Protein AF-A0AAD2FJW6-F1 (afdb_monomer)

Organism: NCBI:txid2856

Solvent-accessible surface area (backbone atoms only — not comparable to full-atom values): 21962 Å² total; per-residue (Å²): 138,77,96,80,90,88,86,84,78,94,74,83,87,81,87,75,85,92,66,93,71,74,91,39,48,65,59,88,41,68,26,47,64,26,46,51,50,44,43,52,54,31,36,75,75,69,41,39,27,47,27,36,47,39,63,26,42,75,80,17,39,58,69,45,84,78,31,77,55,30,51,63,54,63,71,60,39,67,72,33,36,45,33,40,54,60,90,84,61,103,77,64,98,84,51,78,44,29,36,43,38,34,69,40,23,55,32,26,38,32,40,56,13,28,42,36,40,29,40,38,35,44,26,44,12,39,51,8,28,29,39,32,32,48,45,7,35,42,36,42,31,53,26,38,34,31,53,11,21,14,73,47,100,79,17,43,0,0,31,34,25,36,30,38,57,16,40,38,41,38,33,53,25,39,36,34,45,9,29,17,35,31,0,0,24,31,19,38,21,40,48,12,37,42,40,39,33,52,25,39,32,34,47,9,28,10,68,44,28,0,0,29,32,20,40,36,42,55,17,41,39,39,41,31,52,24,41,35,34,44,9,30,15,40,31,0,0,24,32,24,41,26,50,75,12,39,39,41,38,36,47,28,39,36,33,46,10,31,20,46,32,0,0,27,34,21,33,34,11,41,36,37,39,31,52,24,40,36,33,49,10,30,14,36,32,1,0,26,31,22,36,37,62,85,17,40,36,40,40,30,52,26,41,37,34,44,9,25,6,51,70,40,21,9,29,25,22,39,38,52,90,42,54,69,53,72,44,76,34,26,17,40,73,30,38,50,75,67,73,85,66,84,35,45,26,37,29,40,46,44,92,95,55,79,67,46,66,49,67,38,46,80,57,67,71,77,75,83,71,67,81,73,67,70,81,64,64,82,77,79,78,79,81,74,85,85,82,91,78,93,78,85,87,80,90,80,91,80,82,84,91,80,83,83,83,90,67,89,89,79,78,86,77,94,67,90,88,83,77,83,87,90,75,88,92,83,84,85,90,87,84,86,89,83,84,85,88,133

Radius of gyration: 28.05 Å; Cα contacts (8 Å, |Δi|>4): 1294; chains: 1; bounding box: 91×65×106 Å

Mean predicted aligned error: 13.3 Å

Nearest PDB structures (foldseek):
  4z05-assembly2_B  TM=4.326E-01  e=1.858E-01  Caldicellulosiruptor bescii DSM 6725
  5w6h-assembly1_C  TM=5.212E-01  e=1.090E+00  Kuttervirus CBA120
  5ny0-assembly1_A-2  TM=3.261E-01  e=7.169E-01  Limosilactobacillus reuteri subsp. rodentium
  3t9g-assembly1_A  TM=4.170E-01  e=2.092E+00  Caldicellulosiruptor bescii
  8egr-assembly1_A  TM=3.112E-01  e=4.836E+00  Staphylococcus phage Andhra

Sequence (438 aa):
MSIRSVARVTALSLLWKFTSAQFCTSLKTDTWAGYVDAVSEALDQTGFAVLCPFEISGDGCQGMEEYPEGLRIKEGQSQVLISCDSLLFGYHEESTECVVDCPGRHITVPESSSLTLERMVFSGATESSIKVEEGGTLTVINSIFKDNKANSEEGKGGAIFVLPNSSVHIYYSQFVRNTADYGGAIYGGDFSYVEVVESMFEENKATISGGAFAEDGYSESRFETSSFYKNDASFGGAIYIKELSTAKSLGNTFENNFAIDGGAIFSAGFTSVVDSTFEENAAATGGAVYVEAGSSMTLSRSEFRSNSATKFGPAVSNQFNVQVDAADNTACGNAMESTGVHCEGILMLVPGETSQCVPFTNACDAPSAQPSASPAPSAVLKFGDGDDGAVQFEEDSLMPSDMPSMVPSDMPSLVPSDMPSLVPSDMPSVTPSDMPSQ

Foldseek 3Di:
DDPDDPDPPPPPPPDDDDDDDDPAFEFPDLALVSVLVQLVVCCVVPVEHEHEAGEQDDVSDPPCVVVLQANEDDPQAEDYEYEYDQPPDPDDPPGSAHEDAYEHEHYEFEANYEYEYYRHEYHPYAQANYEYYANGEYEYELYEYEHFFRPDPVFFARHYEYEANYEYHYYNYEYYQAETQAASHHEAEAQYEYEYELYEYYQAEHAAYASHYEYDALYEYEHYLYEYYAACYAAASHYEAADNYEYEAYNYEYEQAEYQEASHYEDNEEYEHYLYEYYQRCHQYALHYEYEPPYEYEHELYEAEQREHAHYHLHYEYEPPYHYHYYHYEFDNRDYNHDPDDARQYWYDDVPDDIDHDHHHHDDDDDPDDDPPSVDSVDPDDDDDDDDDDDDDDDDDDDDDDDDDPDDPDDDDPDDPDDDDPDDDDDDDDDDDDDDDD

InterPro domains:
  IPR003368 Polymorphic outer membrane protein repeat [PF02415] (253-267)
  IPR011050 Pectin lyase fold/virulence factor [SSF51126] (98-336)
  IPR012334 Pectin lyase fold [G3DSA:2.160.20.10] (89-350)
  IPR039448 Right handed beta helix domain [PF13229] (99-192)

Structure (mmCIF, N/CA/C/O backbone):
data_AF-A0AAD2FJW6-F1
#
_entry.id   AF-A0AAD2FJW6-F1
#
loop_
_atom_site.group_PDB
_atom_site.id
_atom_site.type_symbol
_atom_site.label_atom_id
_atom_site.label_alt_id
_atom_site.label_comp_id
_atom_site.label_asym_id
_atom_site.label_entity_id
_atom_site.label_seq_id
_atom_site.pdbx_PDB_ins_code
_atom_site.Cartn_x
_atom_site.Cartn_y
_atom_site.Cartn_z
_atom_site.occupancy
_atom_site.B_iso_or_equiv
_atom_site.auth_seq_id
_atom_site.auth_comp_id
_atom_site.auth_asym_id
_atom_site.auth_atom_id
_atom_site.pdbx_PDB_model_num
ATOM 1 N N . MET A 1 1 ? 32.228 -10.561 52.108 1.00 37.78 1 MET A N 1
ATOM 2 C CA . MET A 1 1 ? 31.205 -9.515 51.896 1.00 37.78 1 MET A CA 1
ATOM 3 C C . MET A 1 1 ? 30.294 -10.021 50.790 1.00 37.78 1 MET A C 1
ATOM 5 O O . MET A 1 1 ? 30.796 -10.450 49.764 1.00 37.78 1 MET A O 1
ATOM 9 N N . SER A 1 2 ? 29.011 -10.166 51.108 1.00 27.53 2 SER A N 1
ATOM 10 C CA . SER A 1 2 ? 28.033 -11.027 50.432 1.00 27.53 2 SER A CA 1
ATOM 11 C C . SER A 1 2 ? 27.479 -10.422 49.144 1.00 27.53 2 SER A C 1
ATOM 13 O O . SER A 1 2 ? 27.168 -9.237 49.108 1.00 27.53 2 SER A O 1
ATOM 15 N N . ILE A 1 3 ? 27.233 -11.291 48.160 1.00 33.50 3 ILE A N 1
ATOM 16 C CA . ILE A 1 3 ? 26.278 -11.130 47.055 1.00 33.50 3 ILE A CA 1
ATOM 17 C C . ILE A 1 3 ? 24.922 -10.716 47.644 1.00 33.50 3 ILE A C 1
ATOM 19 O O . ILE A 1 3 ? 24.271 -11.549 48.266 1.00 33.50 3 ILE A O 1
ATOM 23 N N . ARG A 1 4 ? 24.533 -9.440 47.529 1.00 30.02 4 ARG A N 1
ATOM 24 C CA . ARG A 1 4 ? 23.167 -8.914 47.737 1.00 30.02 4 ARG A CA 1
ATOM 25 C C . ARG A 1 4 ? 23.104 -7.460 47.257 1.00 30.02 4 ARG A C 1
ATOM 27 O O . ARG A 1 4 ? 23.372 -6.585 48.071 1.00 30.02 4 ARG A O 1
ATOM 34 N N . SER A 1 5 ? 22.702 -7.218 46.002 1.00 32.84 5 SER A N 1
ATOM 35 C CA . SER A 1 5 ? 22.048 -5.948 45.591 1.00 32.84 5 SER A CA 1
ATOM 36 C C . SER A 1 5 ? 21.700 -5.809 44.094 1.00 32.84 5 SER A C 1
ATOM 38 O O . SER A 1 5 ? 21.550 -4.690 43.625 1.00 32.84 5 SER A O 1
ATOM 40 N N . VAL A 1 6 ? 21.468 -6.894 43.341 1.00 31.92 6 VAL A N 1
ATOM 41 C CA . VAL A 1 6 ? 20.771 -6.807 42.034 1.00 31.92 6 VAL A CA 1
ATOM 42 C C . VAL A 1 6 ? 19.755 -7.946 41.924 1.00 31.92 6 VAL A C 1
ATOM 44 O O . VAL A 1 6 ? 19.934 -8.922 41.213 1.00 31.92 6 VAL A O 1
ATOM 47 N N . ALA A 1 7 ? 18.712 -7.856 42.746 1.00 31.25 7 ALA A N 1
ATOM 48 C CA . ALA A 1 7 ? 17.513 -8.692 42.685 1.00 31.25 7 ALA A CA 1
ATOM 49 C C . ALA A 1 7 ? 16.352 -7.888 43.288 1.00 31.25 7 ALA A C 1
ATOM 51 O O . ALA A 1 7 ? 15.863 -8.185 44.374 1.00 31.25 7 ALA A O 1
ATOM 52 N N . ARG A 1 8 ? 16.000 -6.774 42.637 1.00 34.41 8 ARG A N 1
ATOM 53 C CA . ARG A 1 8 ? 14.819 -5.953 42.949 1.00 34.41 8 ARG A CA 1
ATOM 54 C C . ARG A 1 8 ? 14.321 -5.244 41.687 1.00 34.41 8 ARG A C 1
ATOM 56 O O . ARG A 1 8 ? 14.384 -4.030 41.614 1.00 34.41 8 ARG A O 1
ATOM 63 N N . VAL A 1 9 ? 13.845 -6.031 40.721 1.00 33.44 9 VAL A N 1
ATOM 64 C CA . VAL A 1 9 ? 12.716 -5.661 39.833 1.00 33.44 9 VAL A CA 1
ATOM 65 C C . VAL A 1 9 ? 11.847 -6.900 39.531 1.00 33.44 9 VAL A C 1
ATOM 67 O O . VAL A 1 9 ? 10.641 -6.783 39.384 1.00 33.44 9 VAL A O 1
ATOM 70 N N . THR A 1 10 ? 12.377 -8.121 39.620 1.00 36.56 10 THR A N 1
ATOM 71 C CA . THR A 1 10 ? 11.611 -9.383 39.518 1.00 36.56 10 THR A CA 1
ATOM 72 C C . THR A 1 10 ? 11.058 -9.875 40.864 1.00 36.56 10 THR A C 1
ATOM 74 O O . THR A 1 10 ? 11.338 -10.986 41.303 1.00 36.56 10 THR A O 1
ATOM 77 N N . ALA A 1 11 ? 10.293 -9.032 41.566 1.00 32.22 11 ALA A N 1
ATOM 78 C CA . ALA A 1 11 ? 9.570 -9.440 42.782 1.00 32.22 11 ALA A CA 1
ATOM 79 C C . ALA A 1 11 ? 8.350 -8.550 43.094 1.00 32.22 11 ALA A C 1
ATOM 81 O O . ALA A 1 11 ? 8.093 -8.224 44.251 1.00 32.22 11 ALA A O 1
ATOM 82 N N . LEU A 1 12 ? 7.600 -8.152 42.062 1.00 31.58 12 LEU A N 1
ATOM 83 C CA . LEU A 1 12 ? 6.228 -7.642 42.206 1.00 31.58 12 LEU A CA 1
ATOM 84 C C . LEU A 1 12 ? 5.215 -8.419 41.342 1.00 31.58 12 LEU A C 1
ATOM 86 O O . LEU A 1 12 ? 4.108 -7.952 41.119 1.00 31.58 12 LEU A O 1
ATOM 90 N N . SER A 1 13 ? 5.572 -9.633 40.912 1.00 36.12 13 SER A N 1
ATOM 91 C CA . SER A 1 13 ? 4.688 -10.580 40.212 1.00 36.12 13 SER A CA 1
ATOM 92 C C . SER A 1 13 ? 4.265 -11.784 41.070 1.00 36.12 13 SER A C 1
ATOM 94 O O . SER A 1 13 ? 3.588 -12.683 40.587 1.00 36.12 13 SER A O 1
ATOM 96 N N . LEU A 1 14 ? 4.619 -11.822 42.359 1.00 35.56 14 LEU A N 1
ATOM 97 C CA . LEU A 1 14 ? 4.292 -12.932 43.260 1.00 35.56 14 LEU A CA 1
ATOM 98 C C . LEU A 1 14 ? 3.820 -12.397 44.611 1.00 35.56 14 LEU A C 1
ATOM 100 O O . LEU A 1 14 ? 4.613 -12.317 45.543 1.00 35.56 14 LEU A O 1
ATOM 104 N N . LEU A 1 15 ? 2.547 -11.994 44.690 1.00 34.72 15 LEU A N 1
ATOM 105 C CA . LEU A 1 15 ? 1.688 -12.033 45.892 1.00 34.72 15 LEU A CA 1
ATOM 106 C C . LEU A 1 15 ? 0.310 -11.408 45.597 1.00 34.72 15 LEU A C 1
ATOM 108 O O . LEU A 1 15 ? -0.165 -10.540 46.324 1.00 34.72 15 LEU A O 1
ATOM 112 N N . TRP A 1 16 ? -0.361 -11.864 44.539 1.00 32.81 16 TRP A N 1
ATOM 113 C CA . TRP A 1 16 ? -1.818 -11.751 44.428 1.00 32.81 16 TRP A CA 1
ATOM 114 C C . TRP A 1 16 ? -2.393 -13.164 44.464 1.00 32.81 16 TRP A C 1
ATOM 116 O O . TRP A 1 16 ? -1.901 -14.081 43.811 1.00 32.81 16 TRP A O 1
ATOM 126 N N . LYS A 1 17 ? -3.346 -13.370 45.370 1.00 33.78 17 LYS A N 1
ATOM 127 C CA . LYS A 1 17 ? -3.915 -14.677 45.693 1.00 33.78 17 LYS A CA 1
ATOM 128 C C . LYS A 1 17 ? -4.636 -15.243 44.471 1.00 33.78 17 LYS A C 1
ATOM 130 O O . LYS A 1 17 ? -5.550 -14.619 43.950 1.00 33.78 17 LYS A O 1
ATOM 135 N N . PHE A 1 18 ? -4.237 -16.449 44.081 1.00 36.84 18 PHE A N 1
ATOM 136 C CA . PHE A 1 18 ? -4.913 -17.274 43.091 1.00 36.84 18 PHE A CA 1
ATOM 137 C C . PHE A 1 18 ? -6.328 -17.632 43.558 1.00 36.84 18 PHE A C 1
ATOM 139 O O . PHE A 1 18 ? -6.521 -18.503 44.405 1.00 36.84 18 PHE A O 1
ATOM 146 N N . THR A 1 19 ? -7.307 -16.977 42.949 1.00 37.78 19 THR A N 1
ATOM 147 C CA . THR A 1 19 ? -8.643 -17.514 42.694 1.00 37.78 19 THR A CA 1
ATOM 148 C C . THR A 1 19 ? -8.968 -17.165 41.246 1.00 37.78 19 THR A C 1
ATOM 150 O O . THR A 1 19 ? -9.254 -16.006 40.978 1.00 37.78 19 THR A O 1
ATOM 153 N N . SER A 1 20 ? -8.829 -18.131 40.329 1.00 43.81 20 SER A N 1
ATOM 154 C CA . SER A 1 20 ? -9.514 -18.178 39.019 1.00 43.81 20 SER A CA 1
ATOM 155 C C . SER A 1 20 ? -9.751 -16.828 38.310 1.00 43.81 20 SER A C 1
ATOM 157 O O . SER A 1 20 ? -10.886 -16.522 37.954 1.00 43.81 20 SER A O 1
ATOM 159 N N . ALA A 1 21 ? -8.714 -16.001 38.150 1.00 45.78 21 ALA A N 1
ATOM 160 C CA . ALA A 1 21 ? -8.839 -14.715 37.472 1.00 45.78 21 ALA A CA 1
ATOM 161 C C . ALA A 1 21 ? -8.495 -14.901 35.993 1.00 45.78 21 ALA A C 1
ATOM 163 O O . ALA A 1 21 ? -7.383 -15.302 35.650 1.00 45.78 21 ALA A O 1
ATOM 164 N N . GLN A 1 22 ? -9.483 -14.654 35.143 1.00 56.88 22 GLN A N 1
ATOM 165 C CA . GLN A 1 22 ? -9.340 -14.577 33.699 1.00 56.88 22 GLN A CA 1
ATOM 166 C C . GLN A 1 22 ? -8.349 -13.445 33.375 1.00 56.88 22 GLN A C 1
ATOM 168 O O . GLN A 1 22 ? -8.513 -12.328 33.859 1.00 56.88 22 GLN A O 1
ATOM 173 N N . PHE A 1 23 ? -7.279 -13.750 32.636 1.00 75.75 23 PHE A N 1
ATOM 174 C CA . PHE A 1 23 ? -6.233 -12.778 32.269 1.00 75.75 23 PHE A CA 1
ATOM 175 C C . PHE A 1 23 ? -6.625 -11.885 31.081 1.00 75.75 23 PHE A C 1
ATOM 177 O O . PHE A 1 23 ? -5.885 -10.972 30.728 1.00 75.75 23 PHE A O 1
ATOM 184 N N . CYS A 1 24 ? -7.789 -12.147 30.491 1.00 81.56 24 CYS A N 1
ATOM 185 C CA . CYS A 1 24 ? -8.366 -11.411 29.383 1.00 81.56 24 CYS A CA 1
ATOM 186 C C . CYS A 1 24 ? -9.791 -10.958 29.738 1.00 81.56 24 CYS A C 1
ATOM 188 O O . CYS A 1 24 ? -10.471 -11.571 30.566 1.00 81.56 24 CYS A O 1
ATOM 190 N N . THR A 1 25 ? -10.243 -9.884 29.105 1.00 85.44 25 THR A N 1
ATOM 191 C CA . THR A 1 25 ? -11.593 -9.337 29.215 1.00 85.44 25 THR A CA 1
ATOM 192 C C . THR A 1 25 ? -12.491 -10.035 28.198 1.00 85.44 25 THR A C 1
ATOM 194 O O . THR A 1 25 ? -12.268 -9.927 26.992 1.00 85.44 25 THR A O 1
ATOM 197 N N . SER A 1 26 ? -13.509 -10.761 28.666 1.00 85.75 26 SER A N 1
ATOM 198 C CA . SER A 1 26 ? -14.560 -11.292 27.789 1.00 85.75 26 SER A CA 1
ATOM 199 C C . SER A 1 26 ? -15.547 -10.205 27.396 1.00 85.75 26 SER A C 1
ATOM 201 O O . SER A 1 26 ? -15.855 -9.314 28.193 1.00 85.75 26 SER A O 1
ATOM 203 N N . LEU A 1 27 ? -16.098 -10.323 26.191 1.00 85.69 27 LEU A N 1
ATOM 204 C CA . LEU A 1 27 ? -17.233 -9.509 25.790 1.00 85.69 27 LEU A CA 1
ATOM 205 C C . LEU A 1 27 ? -18.462 -9.881 26.632 1.00 85.69 27 LEU A C 1
ATOM 207 O O . LEU A 1 27 ? -18.684 -11.046 26.958 1.00 85.69 27 LEU A O 1
ATOM 211 N N . LYS A 1 28 ? -19.275 -8.883 27.000 1.00 83.12 28 LYS A N 1
ATOM 212 C CA . LYS A 1 28 ? -20.566 -9.127 27.677 1.00 83.12 28 LYS A CA 1
ATOM 213 C C . LYS A 1 28 ? -21.567 -9.790 26.724 1.00 83.12 28 LYS A C 1
ATOM 215 O O . LYS A 1 28 ? -22.405 -10.574 27.162 1.00 83.12 28 LYS A O 1
ATOM 220 N N . THR A 1 29 ? -21.462 -9.449 25.442 1.00 86.12 29 THR A N 1
ATOM 221 C CA . THR A 1 29 ? -22.220 -9.982 24.309 1.00 86.12 29 THR A CA 1
ATOM 222 C C . THR A 1 29 ? -21.330 -9.937 23.067 1.00 86.12 29 THR A C 1
ATOM 224 O O . THR A 1 29 ? -20.620 -8.946 22.878 1.00 86.12 29 THR A O 1
ATOM 227 N N . ASP A 1 30 ? -21.408 -10.955 22.206 1.00 87.44 30 ASP A N 1
ATOM 228 C CA . ASP A 1 30 ? -20.675 -11.041 20.926 1.00 87.44 30 ASP A CA 1
ATOM 229 C C . ASP A 1 30 ? -21.308 -10.122 19.871 1.00 87.44 30 ASP A C 1
ATOM 231 O O . ASP A 1 30 ? -21.882 -10.523 18.863 1.00 87.44 30 ASP A O 1
ATOM 235 N N . THR A 1 31 ? -21.292 -8.834 20.188 1.00 93.19 31 THR A N 1
ATOM 236 C CA . THR A 1 31 ? -21.933 -7.758 19.437 1.00 93.19 31 THR A CA 1
ATOM 237 C C . THR A 1 31 ? -20.991 -6.570 19.384 1.00 93.19 31 THR A C 1
ATOM 239 O O . THR A 1 31 ? -20.209 -6.371 20.317 1.00 93.19 31 THR A O 1
ATOM 242 N N . TRP A 1 32 ? -21.134 -5.725 18.366 1.00 93.56 32 TRP A N 1
ATOM 243 C CA . TRP A 1 32 ? -20.354 -4.498 18.225 1.00 93.56 32 TRP A CA 1
ATOM 244 C C . TRP A 1 32 ? -20.390 -3.622 19.487 1.00 93.56 32 TRP A C 1
ATOM 246 O O . TRP A 1 32 ? -19.346 -3.237 20.012 1.00 93.56 32 TRP A O 1
ATOM 256 N N . ALA A 1 33 ? -21.583 -3.377 20.039 1.00 91.19 33 ALA A N 1
ATOM 257 C CA . ALA A 1 33 ? -21.742 -2.604 21.272 1.00 91.19 33 ALA A CA 1
ATOM 258 C C . ALA A 1 33 ? -21.030 -3.262 22.470 1.00 91.19 33 ALA A C 1
ATOM 260 O O . ALA A 1 33 ? -20.356 -2.585 23.242 1.00 91.19 33 ALA A O 1
ATOM 261 N N . GLY A 1 34 ? -21.117 -4.591 22.586 1.00 90.69 34 GLY A N 1
ATOM 262 C CA . GLY A 1 34 ? -20.413 -5.356 23.617 1.00 90.69 34 GLY A CA 1
ATOM 263 C C . GLY A 1 34 ? -18.888 -5.236 23.524 1.00 90.69 34 GLY A C 1
ATOM 264 O O . GLY A 1 34 ? -18.225 -5.139 24.558 1.00 90.69 34 GLY A O 1
ATOM 265 N N . TYR A 1 35 ? -18.337 -5.180 22.306 1.00 92.19 35 TYR A N 1
ATOM 266 C CA . TYR A 1 35 ? -16.920 -4.894 22.061 1.00 92.19 35 TYR A CA 1
ATOM 267 C C . TYR A 1 35 ? -16.530 -3.476 22.456 1.00 92.19 35 TYR A C 1
ATOM 269 O O . TYR A 1 35 ? -15.583 -3.300 23.223 1.00 92.19 35 TYR A O 1
ATOM 277 N N . VAL A 1 36 ? -17.281 -2.473 21.998 1.00 91.44 36 VAL A N 1
ATOM 278 C CA . VAL A 1 36 ? -17.017 -1.068 22.334 1.00 91.44 36 VAL A CA 1
ATOM 279 C C . VAL A 1 36 ? -17.042 -0.857 23.848 1.00 91.44 36 VAL A C 1
ATOM 281 O O . VAL A 1 36 ? -16.130 -0.225 24.384 1.00 91.44 36 VAL A O 1
ATOM 284 N N . ASP A 1 37 ? -18.028 -1.425 24.544 1.00 89.50 37 ASP A N 1
ATOM 285 C CA . ASP A 1 37 ? -18.143 -1.348 26.001 1.00 89.50 37 ASP A CA 1
ATOM 286 C C . ASP A 1 37 ? -16.953 -2.012 26.703 1.00 89.50 37 ASP A C 1
ATOM 288 O O . ASP A 1 37 ? -16.355 -1.413 27.598 1.00 89.50 37 ASP A O 1
ATOM 292 N N . ALA A 1 38 ? -16.591 -3.235 26.301 1.00 89.06 38 ALA A N 1
ATOM 293 C CA . ALA A 1 38 ? -15.498 -3.983 26.917 1.00 89.06 38 ALA A CA 1
ATOM 294 C C . ALA A 1 38 ? -14.147 -3.279 26.736 1.00 89.06 38 ALA A C 1
ATOM 296 O O . ALA A 1 38 ? -13.381 -3.151 27.695 1.00 89.06 38 ALA A O 1
ATOM 297 N N . VAL A 1 39 ? -13.867 -2.790 25.525 1.00 90.50 39 VAL A N 1
ATOM 298 C CA . VAL A 1 39 ? -12.630 -2.062 25.237 1.00 90.50 39 VAL A CA 1
ATOM 299 C C . VAL A 1 39 ? -12.612 -0.733 25.981 1.00 90.50 39 VAL A C 1
ATOM 301 O O . VAL A 1 39 ? -11.649 -0.456 26.691 1.00 90.50 39 VAL A O 1
ATOM 304 N N . SER A 1 40 ? -13.677 0.066 25.896 1.00 88.56 40 SER A N 1
ATOM 305 C CA . SER A 1 40 ? -13.730 1.379 26.554 1.00 88.56 40 SER A CA 1
ATOM 306 C C . SER A 1 40 ? -13.574 1.267 28.072 1.00 88.56 40 SER A C 1
ATOM 308 O O . SER A 1 40 ? -12.825 2.035 28.674 1.00 88.56 40 SER A O 1
ATOM 310 N N . GLU A 1 41 ? -14.229 0.281 28.693 1.00 87.75 41 GLU A N 1
ATOM 311 C CA . GLU A 1 41 ? -14.118 0.016 30.128 1.00 87.75 41 GLU A CA 1
ATOM 312 C C . GLU A 1 41 ? -12.687 -0.397 30.522 1.00 87.75 41 GLU A C 1
ATOM 314 O O . GLU A 1 41 ? -12.150 0.112 31.509 1.00 87.75 41 GLU A O 1
ATOM 319 N N . ALA A 1 42 ? -12.039 -1.268 29.740 1.00 85.88 42 ALA A N 1
ATOM 320 C CA . ALA A 1 42 ? -10.666 -1.704 30.000 1.00 85.88 42 ALA A CA 1
ATOM 321 C C . ALA A 1 42 ? -9.646 -0.562 29.841 1.00 85.88 42 ALA A C 1
ATOM 323 O O . ALA A 1 42 ? -8.772 -0.378 30.700 1.00 85.88 42 ALA A O 1
ATOM 324 N N . LEU A 1 43 ? -9.798 0.247 28.788 1.00 84.38 43 LEU A N 1
ATOM 325 C CA . LEU A 1 43 ? -8.948 1.407 28.529 1.00 84.38 43 LEU A CA 1
ATOM 326 C C . LEU A 1 43 ? -9.080 2.466 29.625 1.00 84.38 43 LEU A C 1
ATOM 328 O O . LEU A 1 43 ? -8.066 3.010 30.062 1.00 84.38 43 LEU A O 1
ATOM 332 N N . ASP A 1 44 ? -10.289 2.709 30.133 1.00 84.25 44 ASP A N 1
ATOM 333 C CA . ASP A 1 44 ? -10.515 3.680 31.210 1.00 84.25 44 ASP A CA 1
ATOM 334 C C . ASP A 1 44 ? -9.932 3.242 32.554 1.00 84.25 44 ASP A C 1
ATOM 336 O O . ASP A 1 44 ? -9.556 4.083 33.374 1.00 84.25 44 ASP A O 1
ATOM 340 N N . GLN A 1 45 ? -9.826 1.934 32.783 1.00 81.25 45 GLN A N 1
ATOM 341 C CA . GLN A 1 45 ? -9.267 1.392 34.018 1.00 81.25 45 GLN A CA 1
ATOM 342 C C . GLN A 1 45 ? -7.742 1.271 33.979 1.00 81.25 45 GLN A C 1
ATOM 344 O O . GLN A 1 45 ? -7.091 1.474 35.006 1.00 81.25 45 GLN A O 1
ATOM 349 N N . THR A 1 46 ? -7.172 0.903 32.830 1.00 80.88 46 THR A N 1
ATOM 350 C CA . THR A 1 46 ? -5.779 0.429 32.769 1.00 80.88 46 THR A CA 1
ATOM 351 C C . THR A 1 46 ? -4.934 1.031 31.646 1.00 80.88 46 THR A C 1
ATOM 353 O O . THR A 1 46 ? -3.710 0.925 31.703 1.00 80.88 46 THR A O 1
ATOM 356 N N . GLY A 1 47 ? -5.549 1.672 30.647 1.00 76.25 47 GLY A N 1
ATOM 357 C CA . GLY A 1 47 ? -4.875 2.133 29.429 1.00 76.25 47 GLY A CA 1
ATOM 358 C C . GLY A 1 47 ? -4.612 1.036 28.388 1.00 76.25 47 GLY A C 1
ATOM 359 O O . GLY A 1 47 ? -4.128 1.344 27.303 1.00 76.25 47 GLY A O 1
ATOM 360 N N . PHE A 1 48 ? -4.956 -0.224 28.672 1.00 85.06 48 PHE A N 1
ATOM 361 C CA . PHE A 1 48 ? -4.849 -1.340 27.732 1.00 85.06 48 PHE A CA 1
ATOM 362 C C . PHE A 1 48 ? -6.085 -2.248 27.796 1.00 85.06 48 PHE A C 1
ATOM 364 O O . PHE A 1 48 ? -6.808 -2.291 28.787 1.00 85.06 48 PHE A O 1
ATOM 371 N N . ALA A 1 49 ? -6.338 -2.989 26.725 1.00 87.75 49 ALA A N 1
ATOM 372 C CA . ALA A 1 49 ? -7.405 -3.969 26.620 1.00 87.75 49 ALA A CA 1
ATOM 373 C C . ALA A 1 49 ? -6.814 -5.285 26.102 1.00 87.75 49 ALA A C 1
ATOM 375 O O . ALA A 1 49 ? -6.419 -5.390 24.943 1.00 87.75 49 ALA A O 1
ATOM 376 N N . VAL A 1 50 ? -6.747 -6.293 26.974 1.00 89.50 50 VAL A N 1
ATOM 377 C CA . VAL A 1 50 ? -6.448 -7.674 26.573 1.00 89.50 50 VAL A CA 1
ATOM 378 C C . VAL A 1 50 ? -7.775 -8.403 26.464 1.00 89.50 50 VAL A C 1
ATOM 380 O O . VAL A 1 50 ? -8.459 -8.561 27.471 1.00 89.50 50 VAL A O 1
ATOM 383 N N . LEU A 1 51 ? -8.164 -8.802 25.260 1.00 89.38 51 LEU A N 1
ATOM 384 C CA . LEU A 1 51 ? -9.463 -9.404 24.977 1.00 89.38 51 LEU A CA 1
ATOM 385 C C . LEU A 1 51 ? -9.335 -10.922 24.885 1.00 89.38 51 LEU A C 1
ATOM 387 O O . LEU A 1 51 ? -8.343 -11.442 24.373 1.00 89.38 51 LEU A O 1
ATOM 391 N N . CYS A 1 52 ? -10.331 -11.632 25.412 1.00 88.88 52 CYS A N 1
ATOM 392 C CA . CYS A 1 52 ? -10.455 -13.062 25.138 1.00 88.88 52 CYS A CA 1
ATOM 393 C C . CYS A 1 52 ? -10.918 -13.251 23.685 1.00 88.88 52 CYS A C 1
ATOM 395 O O . CYS A 1 52 ? -11.588 -12.350 23.182 1.00 88.88 52 CYS A O 1
ATOM 397 N N . PRO A 1 53 ? -10.625 -14.391 23.030 1.00 89.38 53 PRO A N 1
ATOM 398 C CA . PRO A 1 53 ? -11.124 -14.679 21.688 1.00 89.38 53 PRO A CA 1
ATOM 399 C C . PRO A 1 53 ? -12.634 -14.465 21.577 1.00 89.38 53 PRO A C 1
ATOM 401 O O . PRO A 1 53 ? -13.387 -14.814 22.489 1.00 89.38 53 PRO A O 1
ATOM 404 N N . PHE A 1 54 ? -13.054 -13.874 20.465 1.00 90.31 54 PHE A N 1
ATOM 405 C CA . PHE A 1 54 ? -14.445 -13.569 20.159 1.00 90.31 54 PHE A CA 1
ATOM 406 C C . PHE A 1 54 ? -14.629 -13.495 18.645 1.00 90.31 54 PHE A C 1
ATOM 408 O O . PHE A 1 54 ? -13.674 -13.279 17.898 1.00 90.31 54 PHE A O 1
ATOM 415 N N . GLU A 1 55 ? -15.870 -13.602 18.193 1.00 92.88 55 GLU A N 1
ATOM 416 C CA . GLU A 1 55 ? -16.229 -13.314 16.8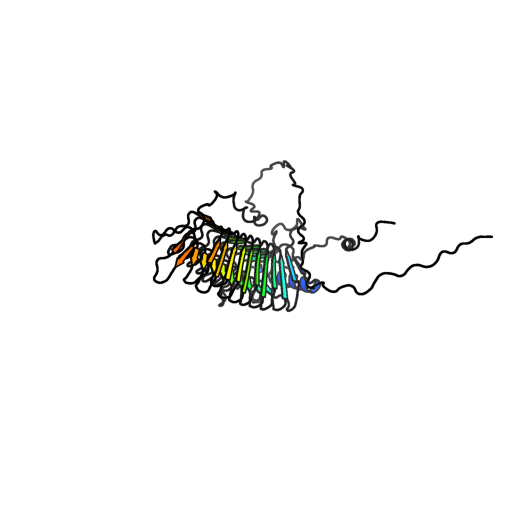11 1.00 92.88 55 GLU A CA 1
ATOM 417 C C . GLU A 1 55 ? -17.453 -12.404 16.785 1.00 92.88 55 GLU A C 1
ATOM 419 O O . GLU A 1 55 ? -18.488 -12.721 17.366 1.00 92.88 55 GLU A O 1
ATOM 424 N N . ILE A 1 56 ? -17.326 -11.258 16.117 1.00 94.25 56 ILE A N 1
ATOM 425 C CA . ILE A 1 56 ? -18.447 -10.366 15.824 1.00 94.25 56 ILE A CA 1
ATOM 426 C C . ILE A 1 56 ? -18.655 -10.397 14.320 1.00 94.25 56 ILE A C 1
ATOM 428 O O . ILE A 1 56 ? -17.851 -9.845 13.572 1.00 94.25 56 ILE A O 1
ATOM 432 N N . SER A 1 57 ? -19.732 -11.049 13.896 1.00 95.00 57 SER A N 1
ATOM 433 C CA . SER A 1 57 ? -20.121 -11.189 12.495 1.00 95.00 57 SER A CA 1
ATOM 434 C C . SER A 1 57 ? -21.649 -11.252 12.364 1.00 95.00 57 SER A C 1
ATOM 436 O O . SER A 1 57 ? -22.373 -11.449 13.347 1.00 95.00 57 SER A O 1
ATOM 438 N N . GLY A 1 58 ? -22.171 -11.041 11.152 1.00 93.31 58 GLY A N 1
ATOM 439 C CA . GLY A 1 58 ? -23.605 -11.156 10.858 1.00 93.31 58 GLY A CA 1
ATOM 440 C C . GLY A 1 58 ? -24.486 -10.279 11.760 1.00 93.31 58 GLY A C 1
ATOM 441 O O . GLY A 1 58 ? -24.360 -9.055 11.768 1.00 93.31 58 GLY A O 1
ATOM 442 N N . ASP A 1 59 ? -25.379 -10.905 12.534 1.00 93.19 59 ASP A N 1
ATOM 443 C CA . ASP A 1 59 ? -26.266 -10.199 13.471 1.00 93.19 59 ASP A CA 1
ATOM 444 C C . ASP A 1 59 ? -25.505 -9.493 14.611 1.00 93.19 59 ASP A C 1
ATOM 446 O O . ASP A 1 59 ? -26.015 -8.524 15.174 1.00 93.19 59 ASP A O 1
ATOM 450 N N . GLY A 1 60 ? -24.269 -9.909 14.919 1.00 93.75 60 GLY A N 1
ATOM 451 C CA . GLY A 1 60 ? -23.404 -9.245 15.899 1.00 93.75 60 GLY A CA 1
ATOM 452 C C . GLY A 1 60 ? -23.013 -7.816 15.501 1.00 93.75 60 GLY A C 1
ATOM 453 O O . GLY A 1 60 ? -22.699 -6.997 16.365 1.00 93.75 60 GLY A O 1
ATOM 454 N N . CYS A 1 61 ? -23.097 -7.479 14.213 1.00 94.62 61 CYS A N 1
ATOM 455 C CA . CYS A 1 61 ? -22.798 -6.143 13.694 1.00 94.62 61 CYS A CA 1
ATOM 456 C C . CYS A 1 61 ? -23.972 -5.154 13.819 1.00 94.62 61 CYS A C 1
ATOM 458 O O . CYS A 1 61 ? -23.837 -3.983 13.455 1.00 94.62 61 CYS A O 1
ATOM 460 N N . GLN A 1 62 ? -25.140 -5.590 14.310 1.00 89.25 62 GLN A N 1
ATOM 461 C CA . GLN A 1 62 ? -26.283 -4.696 14.512 1.00 89.25 62 GLN A CA 1
ATOM 462 C C . GLN A 1 62 ? -25.922 -3.541 15.464 1.00 89.25 62 GLN A C 1
ATOM 464 O O . GLN A 1 62 ? -25.263 -3.733 16.486 1.00 89.25 62 GLN A O 1
ATOM 469 N N . GLY A 1 63 ? -26.368 -2.328 15.124 1.00 79.56 63 GLY A N 1
ATOM 470 C CA . GLY A 1 63 ? -26.088 -1.108 15.892 1.00 79.56 63 GLY A CA 1
ATOM 471 C C . GLY A 1 63 ? -24.794 -0.390 15.505 1.00 79.56 63 GLY A C 1
ATOM 472 O O . GLY A 1 63 ? -24.560 0.718 15.972 1.00 79.56 63 GLY A O 1
ATOM 473 N N . MET A 1 64 ? -23.977 -0.945 14.604 1.00 86.75 64 MET A N 1
ATOM 474 C CA . MET A 1 64 ? -22.768 -0.265 14.122 1.00 86.75 64 MET A CA 1
ATOM 475 C C . MET A 1 64 ? -23.073 1.035 13.352 1.00 86.75 64 MET A C 1
ATOM 477 O O . MET A 1 64 ? -22.258 1.949 13.339 1.00 86.75 64 MET A O 1
ATOM 481 N N . GLU A 1 65 ? -24.290 1.175 12.815 1.00 82.56 65 GLU A N 1
ATOM 482 C CA . GLU A 1 65 ? -24.826 2.422 12.240 1.00 82.56 65 GLU A CA 1
ATOM 483 C C . GLU A 1 65 ? -24.842 3.594 13.244 1.00 82.56 65 GLU A C 1
ATOM 485 O O . GLU A 1 65 ? -24.786 4.757 12.844 1.00 82.56 65 GLU A O 1
ATOM 490 N N . GLU A 1 66 ? -24.898 3.306 14.549 1.00 84.25 66 GLU A N 1
ATOM 491 C CA . GLU A 1 66 ? -24.809 4.313 15.616 1.00 84.25 66 GLU A CA 1
ATOM 492 C C . GLU A 1 66 ? -23.365 4.806 15.835 1.00 84.25 66 GLU A C 1
ATOM 494 O O . GLU A 1 66 ? -23.150 5.838 16.474 1.00 84.25 66 GLU A O 1
ATOM 499 N N . TYR A 1 67 ? -22.381 4.101 15.265 1.00 84.81 67 TYR A N 1
ATOM 500 C CA . TYR A 1 67 ? -20.945 4.359 15.368 1.00 84.81 67 TYR A CA 1
ATOM 501 C C . TYR A 1 67 ? -20.331 4.552 13.971 1.00 84.81 67 TYR A C 1
ATOM 503 O O . TYR A 1 67 ? -19.517 3.736 13.539 1.00 84.81 67 TYR A O 1
ATOM 511 N N . PRO A 1 68 ? -20.661 5.641 13.250 1.00 85.75 68 PRO A N 1
ATOM 512 C CA . PRO A 1 68 ? -20.142 5.874 11.896 1.00 85.75 68 PRO A CA 1
ATOM 513 C C . PRO A 1 68 ? -18.606 5.984 11.839 1.00 85.75 68 PRO A C 1
ATOM 515 O O . PRO A 1 68 ? -17.996 5.741 10.806 1.00 85.75 68 PRO A O 1
ATOM 518 N N . GLU A 1 69 ? -17.963 6.312 12.962 1.00 89.06 69 GLU A N 1
ATOM 519 C CA . GLU A 1 69 ? -16.501 6.367 13.108 1.00 89.06 69 GLU A CA 1
ATOM 520 C C . GLU A 1 69 ? -15.913 5.109 13.782 1.00 89.06 69 GLU A C 1
ATOM 522 O O . GLU A 1 69 ? -14.743 5.092 14.157 1.00 89.06 69 GLU A O 1
ATOM 527 N N . GLY A 1 70 ? -16.715 4.061 13.982 1.00 92.38 70 GLY A N 1
ATOM 528 C CA . GLY A 1 70 ? -16.314 2.867 14.720 1.00 92.38 70 GLY A CA 1
ATOM 529 C C . GLY A 1 70 ? -15.946 3.143 16.183 1.00 92.38 70 GLY A C 1
ATOM 530 O O . GLY A 1 70 ? -16.445 4.077 16.820 1.00 92.38 70 GLY A O 1
ATOM 531 N N . LEU A 1 71 ? -15.056 2.315 16.735 1.00 93.75 71 LEU A N 1
ATOM 532 C CA . LEU A 1 71 ? -14.431 2.544 18.033 1.00 93.75 71 LEU A CA 1
ATOM 533 C C . LEU A 1 71 ? -13.433 3.702 17.904 1.00 93.75 71 LEU A C 1
ATOM 535 O O . LEU A 1 71 ? -12.338 3.547 17.360 1.00 93.75 71 LEU A O 1
ATOM 539 N N . ARG A 1 72 ? -13.798 4.867 18.441 1.00 93.38 72 ARG A N 1
ATOM 540 C CA . ARG A 1 72 ? -12.917 6.037 18.495 1.00 93.38 72 ARG A CA 1
ATOM 541 C C . ARG A 1 72 ? -12.075 6.013 19.773 1.00 93.38 72 ARG A C 1
ATOM 543 O O . ARG A 1 72 ? -12.620 6.097 20.874 1.00 93.38 72 ARG A O 1
ATOM 550 N N . ILE A 1 73 ? -10.751 5.939 19.627 1.00 92.06 73 ILE A N 1
ATOM 551 C CA . ILE A 1 73 ? -9.807 6.109 20.747 1.00 92.06 73 ILE 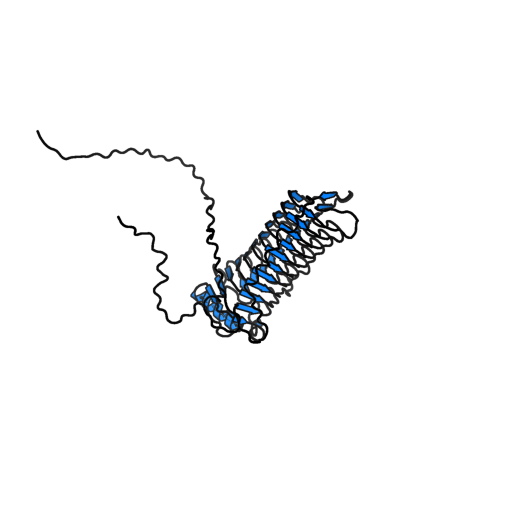A CA 1
ATOM 552 C C . ILE A 1 73 ? -9.927 7.536 21.301 1.00 92.06 73 ILE A C 1
ATOM 554 O O . ILE A 1 73 ? -10.260 8.452 20.556 1.00 92.06 73 ILE A O 1
ATOM 558 N N . LYS A 1 74 ? -9.699 7.774 22.601 1.00 88.12 74 LYS A N 1
ATOM 559 C CA . LYS A 1 74 ? -9.824 9.140 23.139 1.00 88.12 74 LYS A CA 1
ATOM 560 C C . LYS A 1 74 ? -8.637 10.001 22.696 1.00 88.12 74 LYS A C 1
ATOM 562 O O . LYS A 1 74 ? -7.488 9.565 22.726 1.00 88.12 74 LYS A O 1
ATOM 567 N N . GLU A 1 75 ? -8.922 11.247 22.331 1.00 86.00 75 GLU A N 1
ATOM 568 C CA . GLU A 1 75 ? -7.910 12.226 21.921 1.00 86.00 75 GLU A CA 1
ATOM 569 C C . GLU A 1 75 ? -6.831 12.421 22.995 1.00 86.00 75 GLU A C 1
ATOM 571 O O . GLU A 1 75 ? -7.117 12.467 24.196 1.00 86.00 75 GLU A O 1
ATOM 576 N N . GLY A 1 76 ? -5.575 12.521 22.555 1.00 78.94 76 GLY A N 1
ATOM 577 C CA . GLY A 1 76 ? -4.419 12.689 23.438 1.00 78.94 76 GLY A CA 1
ATOM 578 C C . GLY A 1 76 ? -4.025 11.451 24.256 1.00 78.94 76 GLY A C 1
ATOM 579 O O . GLY A 1 76 ? -3.103 11.541 25.073 1.00 78.94 76 GLY A O 1
ATOM 580 N N . GLN A 1 77 ? -4.689 10.300 24.082 1.00 79.75 77 GLN A N 1
ATOM 581 C CA . GLN A 1 77 ? -4.247 9.054 24.712 1.00 79.75 77 GLN A CA 1
ATOM 582 C C . GLN A 1 77 ? -3.033 8.484 23.989 1.00 79.75 77 GLN A C 1
ATOM 584 O O . GLN A 1 77 ? -3.109 8.099 22.828 1.00 79.75 77 GLN A O 1
ATOM 589 N N . SER A 1 78 ? -1.926 8.356 24.710 1.00 77.88 78 SER A N 1
ATOM 590 C CA . SER A 1 78 ? -0.761 7.612 24.240 1.00 77.88 78 SER A CA 1
ATOM 591 C C . SER A 1 78 ? -0.740 6.214 24.857 1.00 77.88 78 SER A C 1
ATOM 593 O O . SER A 1 78 ? -1.174 6.029 25.992 1.00 77.88 78 SER A O 1
ATOM 595 N N . GLN A 1 79 ? -0.188 5.251 24.116 1.00 75.88 79 GLN A N 1
ATOM 596 C CA . GLN A 1 79 ? 0.064 3.872 24.557 1.00 75.88 79 GLN A CA 1
ATOM 597 C C . GLN A 1 79 ? -1.195 3.014 24.746 1.00 75.88 79 GLN A C 1
ATOM 599 O O . GLN A 1 79 ? -1.199 2.098 25.568 1.00 75.88 79 GLN A O 1
ATOM 604 N N . VAL A 1 80 ? -2.247 3.274 23.967 1.00 88.06 80 VAL A N 1
ATOM 605 C CA . VAL A 1 80 ? -3.427 2.407 23.942 1.00 88.06 80 VAL A CA 1
ATOM 606 C C . VAL A 1 80 ? -3.042 1.084 23.294 1.00 88.06 80 VAL A C 1
ATOM 608 O O . VAL A 1 80 ? -2.554 1.070 22.168 1.00 88.06 80 VAL A O 1
ATOM 611 N N . LEU A 1 81 ? -3.255 -0.029 23.989 1.00 89.00 81 LEU A N 1
ATOM 612 C CA . LEU A 1 81 ? -3.020 -1.375 23.463 1.00 89.00 81 LEU A CA 1
ATOM 613 C C . LEU A 1 81 ? -4.338 -2.140 23.413 1.00 89.00 81 LEU A C 1
ATOM 615 O O . LEU A 1 81 ? -5.016 -2.238 24.431 1.00 89.00 81 LEU A O 1
ATOM 619 N N . ILE A 1 82 ? -4.659 -2.725 22.262 1.00 91.25 82 ILE A N 1
ATOM 620 C CA . ILE A 1 82 ? -5.718 -3.724 22.112 1.00 91.25 82 ILE A CA 1
ATOM 621 C C . ILE A 1 82 ? -5.056 -5.003 21.596 1.00 91.25 82 ILE A C 1
ATOM 623 O O . ILE A 1 82 ? -4.532 -5.027 20.484 1.00 91.25 82 ILE A O 1
ATOM 627 N N . SER A 1 83 ? -5.052 -6.049 22.419 1.00 92.19 83 SER A N 1
ATOM 628 C CA . SER A 1 83 ? -4.417 -7.334 22.106 1.00 92.19 83 SER A CA 1
ATOM 629 C C . SER A 1 83 ? -5.405 -8.472 22.320 1.00 92.19 83 SER A C 1
ATOM 631 O O . SER A 1 83 ? -6.103 -8.502 23.336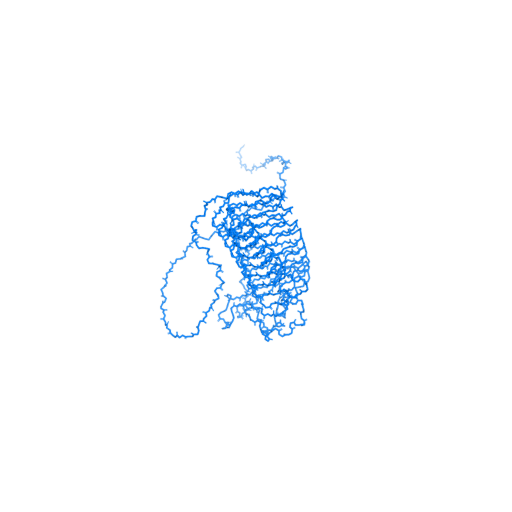 1.00 92.19 83 SER A O 1
ATOM 633 N N . CYS A 1 84 ? -5.465 -9.411 21.383 1.00 89.56 84 CYS A N 1
ATOM 634 C CA . CYS A 1 84 ? -6.228 -10.643 21.555 1.00 89.56 84 CYS A CA 1
ATOM 635 C C . CYS A 1 84 ? -5.368 -11.718 22.204 1.00 89.56 84 CYS A C 1
ATOM 637 O O . CYS A 1 84 ? -4.365 -12.076 21.600 1.00 89.56 84 CYS A O 1
ATOM 639 N N . ASP A 1 85 ? -5.741 -12.288 23.355 1.00 82.44 85 ASP A N 1
ATOM 640 C CA . ASP A 1 85 ? -4.950 -13.354 23.982 1.00 82.44 85 ASP A CA 1
ATOM 641 C C . ASP A 1 85 ? -5.606 -14.740 23.959 1.00 82.44 85 ASP A C 1
ATOM 643 O O . ASP A 1 85 ? -6.534 -15.024 24.714 1.00 82.44 85 ASP A O 1
ATOM 647 N N . SER A 1 86 ? -5.059 -15.633 23.129 1.00 64.50 86 SER A N 1
ATOM 648 C CA . SER A 1 86 ? -5.470 -17.037 23.011 1.00 64.50 86 SER A CA 1
ATOM 649 C C . SER A 1 86 ? -4.628 -18.014 23.845 1.00 64.50 86 SER A C 1
ATOM 651 O O . SER A 1 86 ? -5.004 -19.175 23.992 1.00 64.50 86 SER A O 1
ATOM 653 N N . LEU A 1 87 ? -3.497 -17.581 24.423 1.00 54.47 87 LEU A N 1
ATOM 654 C CA . LEU A 1 87 ? -2.499 -18.495 25.004 1.00 54.47 87 LEU A CA 1
ATOM 655 C C . LEU A 1 87 ? -2.822 -18.989 26.420 1.00 54.47 87 LEU A C 1
ATOM 657 O O . LEU A 1 87 ? -2.094 -19.832 26.948 1.00 54.47 87 LEU A O 1
ATOM 661 N N . LEU A 1 88 ? -3.884 -18.487 27.055 1.00 48.50 88 LEU A N 1
ATOM 662 C CA . LEU A 1 88 ? -4.101 -18.728 28.482 1.00 48.50 88 LEU A CA 1
ATOM 663 C C . LEU A 1 88 ? -5.198 -19.732 28.843 1.00 48.50 88 LEU A C 1
ATOM 665 O O . LEU A 1 88 ? -5.189 -20.182 29.988 1.00 48.50 88 LEU A O 1
ATOM 669 N N . PHE A 1 89 ? -6.081 -20.168 27.934 1.00 45.84 89 PHE A N 1
ATOM 670 C CA . PHE A 1 89 ? -7.147 -21.106 28.316 1.00 45.84 89 PHE A CA 1
ATOM 671 C C . PHE A 1 89 ? -7.592 -22.049 27.193 1.00 45.84 89 PHE A C 1
ATOM 673 O O . PHE A 1 89 ? -8.020 -21.623 26.129 1.00 45.84 89 PHE A O 1
ATOM 680 N N . GLY A 1 90 ? -7.602 -23.353 27.492 1.00 43.75 90 GLY A N 1
ATOM 681 C CA . GLY A 1 90 ? -8.299 -24.385 26.715 1.00 43.75 90 GLY A CA 1
ATOM 682 C C . GLY A 1 90 ? -9.816 -24.373 26.933 1.00 43.75 90 GLY A C 1
ATOM 683 O O . GLY A 1 90 ? -10.387 -25.414 27.235 1.00 43.75 90 GLY A O 1
ATOM 684 N N . TYR A 1 91 ? -10.449 -23.201 26.859 1.00 42.88 91 TYR A N 1
ATOM 685 C CA . TYR A 1 91 ? -11.896 -23.032 27.011 1.00 42.88 91 TYR A CA 1
ATOM 686 C C . TYR A 1 91 ? -12.395 -21.892 26.116 1.00 42.88 91 TYR A C 1
ATOM 688 O O . TYR A 1 91 ? -12.546 -20.765 26.568 1.00 42.88 91 TYR A O 1
ATOM 696 N N . HIS A 1 92 ? -12.617 -22.206 24.843 1.00 43.31 92 HIS A N 1
ATOM 697 C CA . HIS A 1 92 ? -13.780 -21.815 24.041 1.00 43.31 92 HIS A CA 1
ATOM 698 C C . HIS A 1 92 ? -13.712 -22.671 22.769 1.00 43.31 92 HIS A C 1
ATOM 700 O O . HIS A 1 92 ? -12.704 -22.662 22.071 1.00 43.31 92 HIS A O 1
ATOM 706 N N . GLU A 1 93 ? -14.733 -23.491 22.522 1.00 48.72 93 GLU A N 1
ATOM 707 C CA . GLU A 1 93 ? -14.721 -24.496 21.445 1.00 48.72 93 GLU A CA 1
ATOM 708 C C . GLU A 1 93 ? -14.991 -23.910 20.044 1.00 48.72 93 GLU A C 1
ATOM 710 O O . GLU A 1 93 ? -14.991 -24.669 19.082 1.00 48.72 93 GLU A O 1
ATOM 715 N N . GLU A 1 94 ? -15.179 -22.589 19.894 1.00 56.41 94 GLU A N 1
ATOM 716 C CA . GLU A 1 94 ? -15.648 -22.013 18.618 1.00 56.41 94 GLU A CA 1
ATOM 717 C C . GLU A 1 94 ? -14.720 -20.965 17.966 1.00 56.41 94 GLU A C 1
ATOM 719 O O . GLU A 1 94 ? -14.642 -20.955 16.742 1.00 56.41 94 GLU A O 1
ATOM 724 N N . SER A 1 95 ? -13.952 -20.150 18.711 1.00 59.41 95 SER A N 1
ATOM 725 C CA . SER A 1 95 ? -13.005 -19.184 18.110 1.00 59.41 95 SER A CA 1
ATOM 726 C C . SER A 1 95 ? -11.676 -19.096 18.865 1.00 59.41 95 SER A C 1
ATOM 728 O O . SER A 1 95 ? -11.637 -19.001 20.092 1.00 59.41 95 SER A O 1
ATOM 730 N N . THR A 1 96 ? -10.571 -19.112 18.115 1.00 78.56 96 THR A N 1
ATOM 731 C CA . THR A 1 96 ? -9.191 -18.945 18.612 1.00 78.56 96 THR A CA 1
ATOM 732 C C . THR A 1 96 ? -8.633 -17.542 18.374 1.00 78.56 96 THR A C 1
ATOM 734 O O . THR A 1 96 ? -7.496 -17.260 18.754 1.00 78.56 96 THR A O 1
ATOM 737 N N . GLU A 1 97 ? -9.413 -16.673 17.733 1.00 86.88 97 GLU A N 1
ATOM 738 C CA . GLU A 1 97 ? -9.013 -15.346 17.268 1.00 86.88 97 GLU A CA 1
ATOM 739 C C . GLU A 1 97 ? -9.979 -14.280 17.808 1.00 86.88 97 GLU A C 1
ATOM 741 O O . GLU A 1 97 ? -11.072 -14.590 18.278 1.00 86.88 97 GLU A O 1
ATOM 746 N N . CYS A 1 98 ? -9.579 -13.009 17.750 1.00 92.88 98 CYS A N 1
ATOM 747 C CA . CYS A 1 98 ? -10.477 -11.883 17.996 1.00 92.88 98 CYS A CA 1
ATOM 748 C C . CYS A 1 98 ? -10.845 -11.278 16.650 1.00 92.88 98 CYS A C 1
ATOM 750 O O . CYS A 1 98 ? -10.042 -10.564 16.040 1.00 92.88 98 CYS A O 1
ATOM 752 N N . VAL A 1 99 ? -12.045 -11.612 16.185 1.00 95.62 99 VAL A N 1
ATOM 753 C CA . VAL A 1 99 ? -12.518 -11.297 14.842 1.00 95.62 99 VAL A CA 1
ATOM 754 C C . VAL A 1 99 ? -13.592 -10.223 14.907 1.00 95.62 99 VAL A C 1
ATOM 756 O O . VAL A 1 99 ? -14.610 -10.373 15.582 1.00 95.62 99 VAL A O 1
ATOM 759 N N . VAL A 1 100 ? -13.371 -9.154 14.151 1.00 96.62 100 VAL A N 1
ATOM 760 C CA . VAL A 1 100 ? -14.377 -8.152 13.812 1.00 96.62 100 VAL A CA 1
ATOM 761 C C . VAL A 1 100 ? -14.630 -8.265 12.311 1.00 96.62 100 VAL A C 1
ATOM 763 O O . VAL A 1 100 ? -13.786 -7.855 11.517 1.00 96.62 100 VAL A O 1
ATOM 766 N N . ASP A 1 101 ? -15.763 -8.849 11.930 1.00 97.25 101 ASP A N 1
ATOM 767 C CA . ASP A 1 101 ? -16.210 -8.999 10.543 1.00 97.25 101 ASP A CA 1
ATOM 768 C C . ASP A 1 101 ? -17.514 -8.226 10.325 1.00 97.25 101 ASP A C 1
ATOM 770 O O . ASP A 1 101 ? -18.609 -8.798 10.321 1.00 97.25 101 ASP A O 1
ATOM 774 N N . CYS A 1 102 ? -17.400 -6.902 10.208 1.00 96.19 102 CYS A N 1
ATOM 775 C CA . CYS A 1 102 ? -18.545 -6.004 10.144 1.00 96.19 102 CYS A CA 1
ATOM 776 C C . CYS A 1 102 ? -18.411 -4.932 9.052 1.00 96.19 102 CYS A C 1
ATOM 778 O O . CYS A 1 102 ? -17.308 -4.511 8.710 1.00 96.19 102 CYS A O 1
ATOM 780 N N . PRO A 1 103 ? -19.537 -4.448 8.493 1.00 95.38 103 PRO A N 1
ATOM 781 C CA . PRO A 1 103 ? -19.522 -3.316 7.571 1.00 95.38 103 PRO A CA 1
ATOM 782 C C . PRO A 1 103 ? -19.218 -1.998 8.299 1.00 95.38 103 PRO A C 1
ATOM 784 O O . PRO A 1 103 ? -19.316 -1.908 9.514 1.00 95.38 103 PRO A O 1
ATOM 787 N N . GLY A 1 104 ? -18.926 -0.933 7.553 1.00 93.19 104 GLY A N 1
ATOM 788 C CA . GLY A 1 104 ? -18.591 0.383 8.110 1.00 93.19 104 GLY A CA 1
ATOM 789 C C . GLY A 1 104 ? -17.105 0.531 8.439 1.00 93.19 104 GLY A C 1
ATOM 790 O O . GLY A 1 104 ? -16.262 -0.100 7.798 1.00 93.19 104 GLY A O 1
ATOM 791 N N . ARG A 1 105 ? -16.787 1.406 9.398 1.00 95.31 105 ARG A N 1
ATOM 792 C CA . ARG A 1 105 ? -15.435 1.639 9.931 1.00 95.31 105 ARG A CA 1
ATOM 793 C C . ARG A 1 105 ? -15.290 0.943 11.281 1.00 95.31 105 ARG A C 1
ATOM 795 O O . ARG A 1 105 ? -16.151 1.110 12.139 1.00 95.31 105 ARG A O 1
ATOM 802 N N . HIS A 1 106 ? -14.191 0.226 11.512 1.00 96.69 106 HIS A N 1
ATOM 803 C CA . HIS A 1 106 ? -13.961 -0.451 12.791 1.00 96.69 106 HIS A CA 1
ATOM 804 C C . HIS A 1 106 ? -13.328 0.467 13.836 1.00 96.69 106 HIS A C 1
ATOM 806 O O . HIS A 1 106 ? -13.786 0.505 14.974 1.00 96.69 106 HIS A O 1
ATOM 812 N N . ILE A 1 107 ? -12.265 1.195 13.487 1.00 96.69 107 ILE A N 1
ATOM 813 C CA . ILE A 1 107 ? -11.510 1.999 14.458 1.00 96.69 107 ILE A CA 1
ATOM 814 C C . ILE A 1 107 ? -11.143 3.359 13.867 1.00 96.69 107 ILE A C 1
ATOM 816 O O . ILE A 1 107 ? -10.710 3.451 12.717 1.00 96.69 107 ILE A O 1
ATOM 820 N N . THR A 1 108 ? -11.223 4.398 14.699 1.00 96.69 108 THR A N 1
ATOM 821 C CA . THR A 1 108 ? -10.615 5.704 14.426 1.00 96.69 108 THR A CA 1
ATOM 822 C C . THR A 1 108 ? -9.583 6.037 15.503 1.00 96.69 108 THR A C 1
ATOM 824 O O . THR A 1 108 ? -9.881 5.993 16.699 1.00 96.69 108 THR A O 1
ATOM 827 N N . VAL A 1 109 ? -8.371 6.384 15.063 1.00 96.94 109 VAL A N 1
ATOM 828 C CA . VAL A 1 109 ? -7.238 6.836 15.883 1.00 96.94 109 VAL A CA 1
ATOM 829 C C . VAL A 1 109 ? -7.108 8.355 15.724 1.00 96.94 109 VAL A C 1
ATOM 831 O O . VAL A 1 109 ? -6.650 8.798 14.670 1.00 96.94 109 VAL A O 1
ATOM 834 N N . PRO A 1 110 ? -7.533 9.165 16.711 1.00 95.56 110 PRO A N 1
ATOM 835 C CA . PRO A 1 110 ? -7.526 10.620 16.577 1.00 95.56 110 PRO A CA 1
ATOM 836 C C . PRO A 1 110 ? -6.145 11.269 16.648 1.00 95.56 110 PRO A C 1
ATOM 838 O O . PRO A 1 110 ? -5.139 10.628 16.974 1.00 95.56 110 PRO A O 1
ATOM 841 N N . GLU A 1 111 ? -6.133 12.586 16.452 1.00 92.62 111 GLU A N 1
ATOM 842 C CA . GLU A 1 111 ? -4.959 13.433 16.645 1.00 92.62 111 GLU A CA 1
ATOM 843 C C . GLU A 1 111 ? -4.303 13.227 18.015 1.00 92.62 111 GLU A C 1
ATOM 845 O O . GLU A 1 111 ? -4.961 13.092 19.056 1.00 92.62 111 GLU A O 1
ATOM 850 N N . SER A 1 112 ? -2.965 13.229 18.012 1.00 88.06 112 SER A N 1
ATOM 851 C CA . SER A 1 112 ? -2.134 13.096 19.212 1.00 88.06 112 SER A CA 1
ATOM 852 C C . SER A 1 112 ? -2.406 11.823 20.025 1.00 88.06 112 SER A C 1
ATOM 854 O O . SER A 1 112 ? -2.040 11.755 21.201 1.00 88.06 112 SER A O 1
ATOM 856 N N . SER A 1 113 ? -3.055 10.819 19.427 1.00 93.38 113 SER A N 1
ATOM 857 C CA . SER A 1 113 ? -3.288 9.521 20.051 1.00 93.38 113 SER A CA 1
ATOM 858 C C . SER A 1 113 ? -2.398 8.441 19.443 1.00 93.38 113 SER A C 1
ATOM 860 O O . SER A 1 113 ? -1.984 8.537 18.285 1.00 93.38 113 SER A O 1
ATOM 862 N N . SER A 1 114 ? -2.082 7.408 20.227 1.00 94.06 114 SER A N 1
ATOM 863 C CA . SER A 1 114 ? -1.374 6.234 19.723 1.00 94.06 114 SER A CA 1
ATOM 864 C C . SER A 1 114 ? -2.051 4.931 20.118 1.00 94.06 114 SER A C 1
ATOM 866 O O . SER A 1 114 ? -2.315 4.685 21.297 1.00 94.06 114 SER A O 1
ATOM 868 N N . LEU A 1 115 ? -2.301 4.095 19.109 1.00 96.38 115 LEU A N 1
ATOM 869 C CA . LEU A 1 115 ? -2.924 2.784 19.236 1.00 96.38 115 LEU A CA 1
ATOM 870 C C . LEU A 1 115 ? -1.961 1.693 18.766 1.00 96.38 115 LEU A C 1
ATOM 872 O O . LEU A 1 115 ? -1.416 1.771 17.672 1.00 96.38 115 LEU A O 1
ATOM 876 N N . THR A 1 116 ? -1.805 0.648 19.571 1.00 97.06 116 THR A N 1
ATOM 877 C CA . THR A 1 116 ? -1.181 -0.619 19.190 1.00 97.06 116 THR A CA 1
ATOM 878 C C . THR A 1 116 ? -2.250 -1.701 19.114 1.00 97.06 116 THR A C 1
ATOM 880 O O . THR A 1 116 ? -2.978 -1.921 20.083 1.00 97.06 116 THR A O 1
ATOM 883 N N . LEU A 1 117 ? -2.333 -2.377 17.973 1.00 96.25 117 LEU A N 1
ATOM 884 C CA . LEU A 1 117 ? -3.180 -3.541 17.738 1.00 96.25 117 LEU A CA 1
ATOM 885 C C . LEU A 1 117 ? -2.309 -4.786 17.630 1.00 96.25 117 LEU A C 1
ATOM 887 O O . LEU A 1 117 ? -1.322 -4.792 16.894 1.00 96.25 117 LEU A O 1
ATOM 891 N N . GLU A 1 118 ? -2.695 -5.843 18.333 1.00 95.31 118 GLU A N 1
ATOM 892 C CA . GLU A 1 118 ? -1.970 -7.107 18.322 1.00 95.31 118 GLU A CA 1
ATOM 893 C C . GLU A 1 118 ? -2.927 -8.298 18.183 1.00 95.31 118 GLU A C 1
ATOM 895 O O . GLU A 1 118 ? -3.881 -8.426 18.953 1.00 95.31 118 GLU A O 1
ATOM 900 N N . ARG A 1 119 ? -2.641 -9.206 17.238 1.00 94.50 119 ARG A N 1
ATOM 901 C CA . ARG A 1 119 ? -3.393 -10.466 17.049 1.00 94.50 119 ARG A CA 1
ATOM 902 C C . ARG A 1 119 ? -4.891 -10.267 16.783 1.00 94.50 119 ARG A C 1
ATOM 904 O O . ARG A 1 119 ? -5.717 -11.072 17.204 1.00 94.50 119 ARG A O 1
ATOM 911 N N . MET A 1 120 ? -5.241 -9.197 16.075 1.00 95.75 120 MET A N 1
ATOM 912 C CA . MET A 1 120 ? -6.624 -8.902 15.701 1.00 95.75 120 MET A CA 1
ATOM 913 C C . MET A 1 120 ? -6.901 -9.308 14.253 1.00 95.75 120 MET A C 1
ATOM 915 O O . MET A 1 120 ? -6.022 -9.207 13.395 1.00 95.75 120 MET A O 1
ATOM 919 N N . VAL A 1 121 ? -8.141 -9.704 13.969 1.00 97.62 121 VAL A N 1
ATOM 920 C CA . VAL A 1 121 ? -8.626 -9.938 12.605 1.00 97.62 121 VAL A CA 1
ATOM 921 C C . VAL A 1 121 ? -9.739 -8.943 12.300 1.00 97.62 121 VAL A C 1
ATOM 923 O O . VAL A 1 121 ? -10.784 -8.963 12.946 1.00 97.62 121 VAL A O 1
ATOM 926 N N . PHE A 1 122 ? -9.521 -8.088 11.303 1.00 98.38 122 PHE A N 1
ATOM 927 C CA . PHE A 1 122 ? -10.499 -7.120 10.811 1.00 98.38 122 PHE A CA 1
ATOM 928 C C . PHE A 1 122 ? -10.928 -7.466 9.387 1.00 98.38 122 PHE A C 1
ATOM 930 O O . PHE A 1 122 ? -10.094 -7.599 8.481 1.00 98.38 122 PHE A O 1
ATOM 937 N N . SER A 1 123 ? -12.235 -7.607 9.194 1.00 98.19 123 SER A N 1
ATOM 938 C CA . SER A 1 123 ? -12.838 -8.069 7.952 1.00 98.19 123 SER A CA 1
ATOM 939 C C . SER A 1 123 ? -14.127 -7.330 7.618 1.00 98.19 123 SER A C 1
ATOM 941 O O . SER A 1 123 ? -14.816 -6.831 8.502 1.00 98.19 123 SER A O 1
ATOM 943 N N . GLY A 1 124 ? -14.446 -7.245 6.327 1.00 96.56 124 GLY A N 1
ATOM 944 C CA . GLY A 1 124 ? -15.764 -6.809 5.868 1.00 96.56 124 GLY A CA 1
ATOM 945 C C . GLY A 1 124 ? -16.045 -5.306 5.954 1.00 96.56 124 GLY A C 1
ATOM 946 O O . GLY A 1 124 ? -17.141 -4.891 5.565 1.00 96.56 124 GLY A O 1
ATOM 947 N N . ALA A 1 125 ? -15.077 -4.482 6.381 1.00 96.94 125 ALA A N 1
ATOM 948 C CA . ALA A 1 125 ? -15.261 -3.035 6.471 1.00 96.94 125 ALA A CA 1
ATOM 949 C C . ALA A 1 125 ? -15.666 -2.449 5.112 1.00 96.94 125 ALA A C 1
ATOM 951 O O . ALA A 1 125 ? -15.178 -2.876 4.064 1.00 96.94 125 ALA A O 1
ATOM 952 N N . THR A 1 126 ? -16.531 -1.434 5.119 1.00 95.25 126 THR A N 1
ATOM 953 C CA . THR A 1 126 ? -16.995 -0.766 3.886 1.00 95.25 126 THR A CA 1
ATOM 954 C C . THR A 1 126 ? -16.530 0.681 3.757 1.00 95.25 126 THR A C 1
ATOM 956 O O . THR A 1 126 ? -16.732 1.284 2.702 1.00 95.25 126 THR A O 1
ATOM 959 N N . GLU A 1 127 ? -15.912 1.239 4.800 1.00 93.19 127 GLU A N 1
ATOM 960 C CA . GLU A 1 127 ? -15.448 2.630 4.851 1.00 93.19 127 GLU A CA 1
ATOM 961 C C . GLU A 1 127 ? -13.991 2.758 5.315 1.00 93.19 127 GLU A C 1
ATOM 963 O O . GLU A 1 127 ? -13.663 3.674 6.059 1.00 93.19 127 GLU A O 1
ATOM 968 N N . SER A 1 128 ? -13.107 1.862 4.879 1.00 95.31 128 SER A N 1
ATOM 969 C CA . SER A 1 128 ? -11.771 1.654 5.457 1.00 95.31 128 SER A CA 1
ATOM 970 C C . SER A 1 128 ? -11.860 1.105 6.883 1.00 95.31 128 SER A C 1
ATOM 972 O O . SER A 1 128 ? -12.477 1.714 7.758 1.00 95.31 128 SER A O 1
ATOM 974 N N . SER A 1 129 ? -11.224 -0.036 7.156 1.00 97.38 129 SER A N 1
ATOM 975 C CA . SER A 1 129 ? -11.296 -0.663 8.487 1.00 97.38 129 SER A CA 1
ATOM 976 C C . SER A 1 129 ? -10.782 0.264 9.596 1.00 97.38 129 SER A C 1
ATOM 978 O O . SER A 1 129 ? -11.427 0.398 10.637 1.00 97.38 129 SER A O 1
ATOM 980 N N . ILE A 1 130 ? -9.644 0.926 9.378 1.00 98.12 130 ILE A N 1
ATOM 981 C CA . ILE A 1 130 ? -9.041 1.851 10.341 1.00 98.12 130 ILE A CA 1
ATOM 982 C C . ILE A 1 130 ? -8.781 3.202 9.685 1.00 98.12 130 ILE A C 1
ATOM 984 O O . ILE A 1 130 ? -8.200 3.273 8.604 1.00 98.12 130 ILE A O 1
ATOM 988 N N . LYS A 1 131 ? -9.163 4.277 10.376 1.00 97.56 131 LYS A N 1
ATOM 989 C CA . LYS A 1 131 ? -8.762 5.648 10.050 1.00 97.56 131 LYS A CA 1
ATOM 990 C C . LYS A 1 131 ? -7.756 6.154 11.068 1.00 97.56 131 LYS A C 1
ATOM 992 O O . LYS A 1 131 ? -8.026 6.116 12.267 1.00 97.56 131 LYS A O 1
ATOM 997 N N . VAL A 1 132 ? -6.629 6.668 10.598 1.00 97.81 132 VAL A N 1
ATOM 998 C CA . VAL A 1 132 ? -5.663 7.399 11.420 1.00 97.81 132 VAL A CA 1
ATOM 999 C C . VAL A 1 132 ? -5.802 8.871 11.073 1.00 97.81 132 VAL A C 1
ATOM 1001 O O . VAL A 1 132 ? -5.481 9.270 9.958 1.00 97.81 132 VAL A O 1
ATOM 1004 N N . GLU A 1 133 ? -6.339 9.663 11.996 1.00 96.50 133 GLU A N 1
ATOM 1005 C CA . GLU A 1 133 ? -6.491 11.109 11.826 1.00 96.50 133 GLU A CA 1
ATOM 1006 C C . GLU A 1 133 ? -5.151 11.829 11.944 1.00 96.50 133 GLU A C 1
ATOM 1008 O O . GLU A 1 133 ? -4.154 11.229 12.346 1.00 96.50 133 GLU A O 1
ATOM 1013 N N . GLU A 1 134 ? -5.133 13.099 11.545 1.00 95.81 134 GLU A N 1
ATOM 1014 C CA . GLU A 1 134 ? -3.926 13.921 11.479 1.00 95.81 134 GLU A CA 1
ATOM 1015 C C . GLU A 1 134 ? -3.162 13.917 12.809 1.00 95.81 134 GLU A C 1
ATOM 1017 O O . GLU A 1 134 ? -3.739 14.158 13.863 1.00 95.81 134 GLU A O 1
ATOM 1022 N N . GLY A 1 135 ? -1.867 13.594 12.775 1.00 93.88 135 GLY A N 1
ATOM 1023 C CA . GLY A 1 135 ? -1.025 13.482 13.971 1.00 93.88 135 GLY A CA 1
ATOM 1024 C C . GLY A 1 135 ? -1.255 12.225 14.824 1.00 93.88 135 GLY A C 1
ATOM 1025 O O . GLY A 1 135 ? -0.670 12.105 15.902 1.00 93.88 135 GLY A O 1
ATOM 1026 N N . GLY A 1 136 ? -2.111 11.298 14.389 1.00 96.94 136 GLY A N 1
ATOM 1027 C CA . GLY A 1 136 ? -2.316 9.998 15.028 1.00 96.94 136 GLY A CA 1
ATOM 1028 C C . GLY A 1 136 ? -1.176 9.012 14.747 1.00 96.94 136 GLY A C 1
ATOM 1029 O O . GLY A 1 136 ? -0.449 9.124 13.758 1.00 96.94 136 GLY A O 1
ATOM 1030 N N . THR A 1 137 ? -1.006 8.019 15.622 1.00 97.81 137 THR A N 1
ATOM 1031 C CA . THR A 1 137 ? -0.039 6.925 15.433 1.00 97.81 137 THR A CA 1
ATOM 1032 C C . THR A 1 137 ? -0.701 5.561 15.577 1.00 97.81 137 THR A C 1
ATOM 1034 O O . THR A 1 137 ? -1.355 5.283 16.582 1.00 97.81 137 THR A O 1
ATOM 1037 N N . LEU A 1 138 ? -0.488 4.682 14.602 1.00 98.50 138 LEU A N 1
ATOM 1038 C CA . LEU A 1 138 ? -0.969 3.304 14.633 1.00 98.50 138 LEU A CA 1
ATOM 1039 C C . LEU A 1 138 ? 0.202 2.325 14.549 1.00 98.50 138 LEU A C 1
ATOM 1041 O O . LEU A 1 138 ? 1.025 2.409 13.645 1.00 98.50 138 LEU A O 1
ATOM 1045 N N . THR A 1 139 ? 0.221 1.347 15.445 1.00 98.62 139 THR A N 1
ATOM 1046 C CA . THR A 1 139 ? 1.110 0.189 15.378 1.00 98.62 139 THR A CA 1
ATOM 1047 C C . THR A 1 139 ? 0.270 -1.072 15.226 1.00 98.62 139 THR A C 1
ATOM 1049 O O . THR A 1 139 ? -0.629 -1.317 16.026 1.00 98.62 139 THR A O 1
ATOM 1052 N N . VAL A 1 140 ? 0.557 -1.885 14.218 1.00 98.56 140 VAL A N 1
ATOM 1053 C CA . VAL A 1 140 ? -0.141 -3.141 13.928 1.00 98.56 140 VAL A CA 1
ATOM 1054 C C . VAL A 1 140 ? 0.858 -4.285 13.993 1.00 98.56 140 VAL A C 1
ATOM 1056 O O . VAL A 1 140 ? 1.882 -4.258 13.314 1.00 98.56 140 VAL A O 1
ATOM 1059 N N . ILE A 1 141 ? 0.565 -5.293 14.810 1.00 97.75 141 ILE A N 1
ATOM 1060 C CA . ILE A 1 141 ? 1.445 -6.439 15.041 1.00 97.75 141 ILE A CA 1
ATOM 1061 C C . ILE A 1 141 ? 0.640 -7.728 14.888 1.00 97.75 141 ILE A C 1
ATOM 1063 O O . ILE A 1 141 ? -0.430 -7.863 15.487 1.00 97.75 141 ILE A O 1
ATOM 1067 N N . ASN A 1 142 ? 1.154 -8.697 14.125 1.00 96.19 142 ASN A N 1
ATOM 1068 C CA . ASN A 1 142 ? 0.560 -10.038 14.004 1.00 96.19 142 ASN A CA 1
ATOM 1069 C C . ASN A 1 142 ? -0.951 -10.019 13.712 1.00 96.19 142 ASN A C 1
ATOM 1071 O O . ASN A 1 142 ? -1.699 -10.817 14.272 1.00 96.19 142 ASN A O 1
ATOM 1075 N N . SER A 1 143 ? -1.425 -9.061 12.917 1.00 97.81 143 SER A N 1
ATOM 1076 C CA . SER A 1 143 ? -2.857 -8.853 12.682 1.00 97.81 143 SER A CA 1
ATOM 1077 C C . SER A 1 143 ? -3.216 -9.097 11.221 1.00 97.81 143 SER A C 1
ATOM 1079 O O . SER A 1 143 ? -2.357 -9.051 10.338 1.00 97.81 143 SER A O 1
ATOM 1081 N N . ILE A 1 144 ? -4.495 -9.363 10.965 1.00 98.56 144 ILE A N 1
ATOM 1082 C CA . ILE A 1 144 ? -5.012 -9.678 9.633 1.00 98.56 144 ILE A CA 1
ATOM 1083 C C . ILE A 1 144 ? -6.086 -8.661 9.258 1.00 98.56 144 ILE A C 1
ATOM 1085 O O . ILE A 1 144 ? -7.068 -8.492 9.974 1.00 98.56 144 ILE A O 1
ATOM 1089 N N . PHE A 1 145 ? -5.924 -8.034 8.098 1.00 98.81 145 PHE A N 1
ATOM 1090 C CA . PHE A 1 145 ? -6.921 -7.188 7.452 1.00 98.81 145 PHE A CA 1
ATOM 1091 C C . PHE A 1 145 ? -7.344 -7.858 6.155 1.00 98.81 145 PHE A C 1
ATOM 1093 O O . PHE A 1 145 ? -6.558 -7.910 5.205 1.00 98.81 145 PHE A O 1
ATOM 1100 N N . LYS A 1 146 ? -8.568 -8.384 6.103 1.00 98.50 146 LYS A N 1
ATOM 1101 C CA . LYS A 1 146 ? -9.058 -9.111 4.930 1.00 98.50 146 LYS A CA 1
ATOM 1102 C C . LYS A 1 146 ? -10.365 -8.560 4.391 1.00 98.50 146 LYS A C 1
ATOM 1104 O O . LYS A 1 146 ? -11.233 -8.174 5.156 1.00 98.50 146 LYS A O 1
ATOM 1109 N N . ASP A 1 147 ? -10.514 -8.549 3.073 1.00 98.50 147 ASP A N 1
ATOM 1110 C CA . ASP A 1 147 ? -11.791 -8.260 2.411 1.00 98.50 147 ASP A CA 1
ATOM 1111 C C . ASP A 1 147 ? -12.407 -6.887 2.79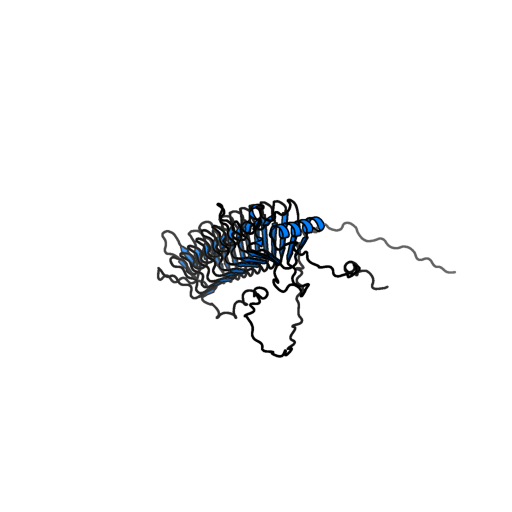7 1.00 98.50 147 ASP A C 1
ATOM 1113 O O . ASP A 1 147 ? -13.619 -6.685 2.690 1.00 98.50 147 ASP A O 1
ATOM 1117 N N . ASN A 1 148 ? -11.575 -5.924 3.225 1.00 98.56 148 ASN A N 1
ATOM 1118 C CA . ASN A 1 148 ? -12.011 -4.578 3.603 1.00 98.56 148 ASN A CA 1
ATOM 1119 C C . ASN A 1 148 ? -12.053 -3.642 2.393 1.00 98.56 148 ASN A C 1
ATOM 1121 O O . ASN A 1 148 ? -11.277 -3.781 1.441 1.00 98.56 148 ASN A O 1
ATOM 1125 N N . LYS A 1 149 ? -12.959 -2.665 2.428 1.00 97.69 149 LYS A N 1
ATOM 1126 C CA . LYS A 1 149 ? -13.232 -1.754 1.316 1.00 97.69 149 LYS A CA 1
ATOM 1127 C C . LYS A 1 149 ? -13.298 -0.307 1.767 1.00 97.69 149 LYS A C 1
ATOM 1129 O O . LYS A 1 149 ? -13.781 -0.022 2.859 1.00 97.69 149 LYS A O 1
ATOM 1134 N N . ALA A 1 150 ? -12.912 0.606 0.884 1.00 94.50 150 ALA A N 1
ATOM 1135 C CA . ALA A 1 150 ? -13.170 2.036 1.024 1.00 94.50 150 ALA A CA 1
ATOM 1136 C C . ALA A 1 150 ? -14.173 2.489 -0.049 1.00 94.50 150 ALA A C 1
ATOM 1138 O O . ALA A 1 150 ? -13.780 2.932 -1.122 1.00 94.50 150 ALA A O 1
ATOM 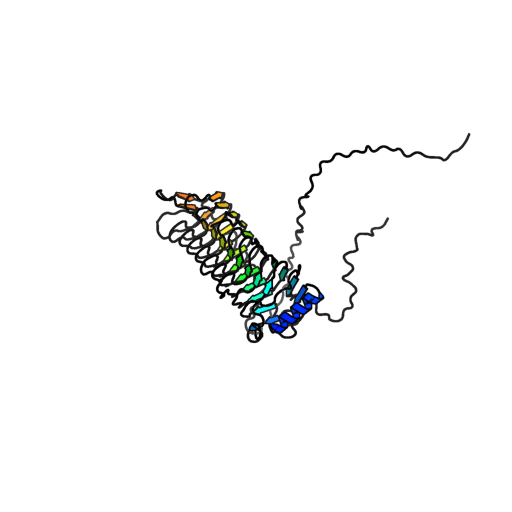1139 N N . ASN A 1 151 ? -15.477 2.363 0.232 1.00 84.62 151 ASN A N 1
ATOM 1140 C CA . ASN A 1 151 ? -16.542 2.800 -0.687 1.00 84.62 151 ASN A CA 1
ATOM 1141 C C . ASN A 1 151 ? -16.892 4.296 -0.540 1.00 84.62 151 ASN A C 1
ATOM 1143 O O . ASN A 1 151 ? -17.841 4.764 -1.173 1.00 84.62 151 ASN A O 1
ATOM 1147 N N . SER A 1 152 ? -16.200 5.024 0.344 1.00 74.38 152 SER A N 1
ATOM 1148 C CA . SER A 1 152 ? -16.412 6.458 0.558 1.00 74.38 152 SER A CA 1
ATOM 1149 C C . SER A 1 152 ? -16.005 7.263 -0.681 1.00 74.38 152 SER A C 1
ATOM 1151 O O . SER A 1 152 ? -15.237 6.784 -1.510 1.00 74.38 152 SER A O 1
ATOM 1153 N N . GLU A 1 153 ? -16.482 8.508 -0.795 1.00 65.12 153 GLU A N 1
ATOM 1154 C CA . GLU A 1 153 ? -16.147 9.393 -1.929 1.00 65.12 153 GLU A CA 1
ATOM 1155 C C . GLU A 1 153 ? -14.635 9.604 -2.117 1.00 65.12 153 GLU A C 1
ATOM 1157 O O . GLU A 1 153 ? -14.195 9.942 -3.214 1.00 65.12 153 GLU A O 1
ATOM 1162 N N . GLU A 1 154 ? -13.840 9.410 -1.062 1.00 74.06 154 GLU A N 1
ATOM 1163 C CA . GLU A 1 154 ? -12.386 9.543 -1.126 1.00 74.06 154 GLU A CA 1
ATOM 1164 C C . GLU A 1 154 ? -11.697 8.291 -1.689 1.00 74.06 154 GLU A C 1
ATOM 1166 O O . GLU A 1 154 ? -10.638 8.425 -2.298 1.00 74.06 154 GLU A O 1
ATOM 1171 N N . GLY A 1 155 ? -12.280 7.096 -1.511 1.00 87.31 155 GLY A N 1
ATOM 1172 C CA . GLY A 1 155 ? -11.760 5.843 -2.069 1.00 87.31 155 GLY A CA 1
ATOM 1173 C C . GLY A 1 155 ? -10.342 5.477 -1.605 1.00 87.31 155 GLY A C 1
ATOM 1174 O O . GLY A 1 155 ? -9.565 4.939 -2.390 1.00 87.31 155 GLY A O 1
ATOM 1175 N N . LYS A 1 156 ? -9.963 5.786 -0.359 1.00 95.88 156 LYS A N 1
ATOM 1176 C CA . LYS A 1 156 ? -8.582 5.651 0.151 1.00 95.88 156 LYS A CA 1
ATOM 1177 C C . LYS A 1 156 ? -8.446 4.531 1.180 1.00 95.88 156 LYS A C 1
ATOM 1179 O O . LYS A 1 156 ? -9.182 4.523 2.161 1.00 95.88 156 LYS A O 1
ATOM 1184 N N . GLY A 1 157 ? -7.473 3.637 0.991 1.00 97.44 157 GLY A N 1
ATOM 1185 C CA . GLY A 1 157 ? -7.029 2.682 2.012 1.00 97.44 157 GLY A CA 1
ATOM 1186 C C . GLY A 1 157 ? -8.118 1.705 2.445 1.00 97.44 157 GLY A C 1
ATOM 1187 O O . GLY A 1 157 ? -8.794 1.953 3.439 1.00 97.44 157 GLY A O 1
ATOM 1188 N N . GLY A 1 158 ? -8.302 0.586 1.738 1.00 97.69 158 GLY A N 1
ATOM 1189 C CA . GLY A 1 158 ? -9.377 -0.368 2.055 1.00 97.69 158 GLY A CA 1
ATOM 1190 C C . GLY A 1 158 ? -9.283 -0.929 3.478 1.00 97.69 158 GLY A C 1
ATOM 1191 O O . GLY A 1 158 ? -10.292 -1.065 4.166 1.00 97.69 158 GLY A O 1
ATOM 1192 N N . ALA A 1 159 ? -8.067 -1.183 3.961 1.00 98.56 159 ALA A N 1
ATOM 1193 C CA . ALA A 1 159 ? -7.805 -1.574 5.341 1.00 98.56 159 ALA A CA 1
ATOM 1194 C C . ALA A 1 159 ? -7.470 -0.367 6.227 1.00 98.56 159 ALA A C 1
ATOM 1196 O O . ALA A 1 159 ? -8.095 -0.187 7.271 1.00 98.56 159 ALA A O 1
ATOM 1197 N N . ILE A 1 160 ? -6.490 0.450 5.834 1.00 98.75 160 ILE A N 1
ATOM 1198 C CA . ILE A 1 160 ? -5.979 1.551 6.660 1.00 98.75 160 ILE A CA 1
ATOM 1199 C C . ILE A 1 160 ? -5.910 2.829 5.828 1.00 98.75 160 ILE A C 1
ATOM 1201 O O . ILE A 1 160 ? -5.188 2.897 4.832 1.00 98.75 160 ILE A O 1
ATOM 1205 N N . PHE A 1 161 ? -6.623 3.857 6.278 1.00 98.06 161 PHE A N 1
ATOM 1206 C CA . PHE A 1 161 ? -6.555 5.201 5.723 1.00 98.06 161 PHE A CA 1
ATOM 1207 C C . PHE A 1 161 ? -5.818 6.136 6.685 1.00 98.06 161 PHE A C 1
ATOM 1209 O O . PHE A 1 161 ? -6.280 6.380 7.801 1.00 98.06 161 PHE A O 1
ATOM 1216 N N . VAL A 1 162 ? -4.675 6.659 6.244 1.00 98.06 162 VAL A N 1
ATOM 1217 C CA . VAL A 1 162 ? -3.810 7.556 7.013 1.00 98.06 162 VAL A CA 1
ATOM 1218 C C . VAL A 1 162 ? -3.973 8.988 6.510 1.00 98.06 162 VAL A C 1
ATOM 1220 O O . VAL A 1 162 ? -3.774 9.264 5.328 1.00 98.06 162 VAL A O 1
ATOM 1223 N N . LEU A 1 163 ? -4.340 9.900 7.407 1.00 97.06 163 LEU A N 1
ATOM 1224 C CA . LEU A 1 163 ? -4.401 11.337 7.141 1.00 97.06 163 LEU A CA 1
ATOM 1225 C C . LEU A 1 163 ? -3.021 12.004 7.311 1.00 97.06 163 LEU A C 1
ATOM 1227 O O . LEU A 1 163 ? -2.074 11.350 7.755 1.00 97.06 163 LEU A O 1
ATOM 1231 N N . PRO A 1 164 ? -2.874 13.283 6.916 1.00 96.88 164 PRO A N 1
ATOM 1232 C CA . PRO A 1 164 ? -1.582 13.955 6.924 1.00 96.88 164 PRO A CA 1
ATOM 1233 C C . PRO A 1 164 ? -0.881 13.985 8.282 1.00 96.88 164 PRO A C 1
ATOM 1235 O O . PRO A 1 164 ? -1.531 13.963 9.321 1.00 96.88 164 PRO A O 1
ATOM 1238 N N . ASN A 1 165 ? 0.449 14.096 8.281 1.00 96.38 165 ASN A N 1
ATOM 1239 C CA . ASN A 1 165 ? 1.274 14.206 9.498 1.00 96.38 165 ASN A CA 1
ATOM 1240 C C . ASN A 1 165 ? 1.141 13.026 10.490 1.00 96.38 165 ASN A C 1
ATOM 1242 O O . ASN A 1 165 ? 1.472 13.171 11.670 1.00 96.38 165 ASN A O 1
ATOM 1246 N N . SER A 1 166 ? 0.657 11.868 10.038 1.00 97.44 166 SER A N 1
ATOM 1247 C CA . SER A 1 166 ? 0.429 10.680 10.873 1.00 97.44 166 SER A CA 1
ATOM 1248 C C . SER A 1 166 ? 1.460 9.582 10.613 1.00 97.44 166 SER A C 1
ATOM 1250 O O . SER A 1 166 ? 2.108 9.555 9.566 1.00 97.44 166 SER A O 1
ATOM 1252 N N . SER A 1 167 ? 1.609 8.661 11.570 1.00 97.81 167 SER A N 1
ATOM 1253 C CA . SER A 1 167 ? 2.587 7.566 11.499 1.00 97.81 167 SER A CA 1
ATOM 1254 C C . SER A 1 167 ? 1.923 6.200 11.618 1.00 97.81 167 SER A C 1
ATOM 1256 O O . SER A 1 167 ? 1.101 5.978 12.511 1.00 97.81 167 SER A O 1
ATOM 1258 N N . VAL A 1 168 ? 2.304 5.260 10.757 1.00 98.69 168 VAL A N 1
ATOM 1259 C CA . VAL A 1 168 ? 1.838 3.872 10.808 1.00 98.69 168 VAL A CA 1
ATOM 1260 C C . VAL A 1 168 ? 3.018 2.910 10.761 1.00 98.69 168 VAL A C 1
ATOM 1262 O O . VAL A 1 168 ? 3.873 3.003 9.886 1.00 98.69 168 VAL A O 1
ATOM 1265 N N . HIS A 1 169 ? 3.037 1.959 11.690 1.00 98.81 169 HIS A N 1
ATOM 1266 C CA . HIS A 1 169 ? 4.046 0.910 11.784 1.00 98.81 169 HIS A CA 1
ATOM 1267 C C . HIS A 1 169 ? 3.381 -0.463 11.742 1.00 98.81 169 HIS A C 1
ATOM 1269 O O . HIS A 1 169 ? 2.471 -0.742 12.522 1.00 98.81 169 HIS A O 1
ATOM 1275 N N . ILE A 1 170 ? 3.822 -1.327 10.836 1.00 98.88 170 ILE A N 1
ATOM 1276 C CA . ILE A 1 170 ? 3.194 -2.618 10.559 1.00 98.88 170 ILE A CA 1
ATOM 1277 C C . ILE A 1 170 ? 4.253 -3.708 10.613 1.00 98.88 170 ILE A C 1
ATOM 1279 O O . I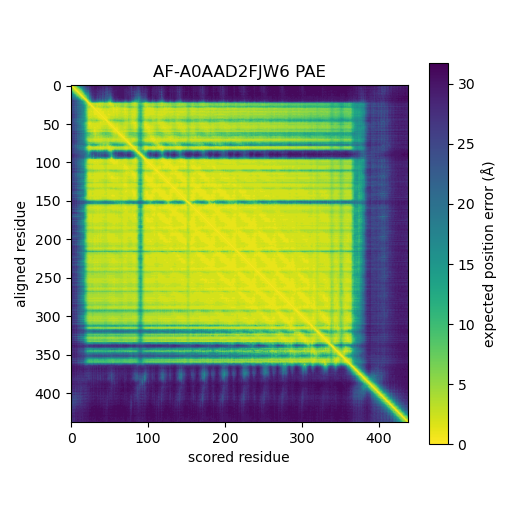LE A 1 170 ? 5.242 -3.665 9.883 1.00 98.88 170 ILE A O 1
ATOM 1283 N N . TYR A 1 171 ? 4.005 -4.707 11.453 1.00 98.50 171 TYR A N 1
ATOM 1284 C CA . TYR A 1 171 ? 4.923 -5.807 11.706 1.00 98.50 171 TYR A CA 1
ATOM 1285 C C . TYR A 1 171 ? 4.189 -7.145 11.624 1.00 98.50 171 TYR A C 1
ATOM 1287 O O . TYR A 1 171 ? 3.130 -7.314 12.242 1.00 98.50 171 TYR A O 1
ATOM 1295 N N . TYR A 1 172 ? 4.757 -8.111 10.898 1.00 98.06 172 TYR A N 1
ATOM 1296 C CA . TYR A 1 172 ? 4.284 -9.505 10.877 1.00 98.06 172 TYR A CA 1
ATOM 1297 C C . TYR A 1 172 ? 2.791 -9.655 10.532 1.00 98.06 172 TYR A C 1
ATOM 1299 O O . TYR A 1 172 ? 2.103 -10.528 11.056 1.00 98.06 172 TYR A O 1
ATOM 1307 N N . SER A 1 173 ? 2.248 -8.746 9.721 1.00 98.25 173 SER A N 1
ATOM 1308 C CA . SER A 1 173 ? 0.803 -8.622 9.504 1.00 98.25 173 SER A CA 1
ATOM 1309 C C . SER A 1 173 ? 0.410 -8.962 8.070 1.00 98.25 173 SER A C 1
ATOM 1311 O O . SER A 1 173 ? 1.246 -8.982 7.166 1.00 98.25 173 SER A O 1
ATOM 1313 N N . GLN A 1 174 ? -0.873 -9.252 7.861 1.00 98.75 174 GLN A N 1
ATOM 1314 C CA . GLN A 1 174 ? -1.400 -9.684 6.568 1.00 98.75 174 GLN A CA 1
ATOM 1315 C C . GLN A 1 174 ? -2.514 -8.756 6.090 1.00 98.75 174 GLN A C 1
ATOM 1317 O O . GLN A 1 174 ? -3.460 -8.476 6.824 1.00 98.75 174 GLN A O 1
ATOM 1322 N N . PHE A 1 175 ? -2.423 -8.332 4.833 1.00 98.88 175 PHE A N 1
ATOM 1323 C CA . PHE A 1 175 ? -3.424 -7.538 4.132 1.00 98.88 175 PHE A CA 1
ATOM 1324 C C . PHE A 1 175 ? -3.873 -8.320 2.906 1.00 98.88 175 PHE A C 1
ATOM 1326 O O . PHE A 1 175 ? -3.103 -8.484 1.960 1.00 98.88 175 PHE A O 1
ATOM 1333 N N . VAL A 1 176 ? -5.099 -8.836 2.936 1.00 98.88 176 VAL A N 1
ATOM 1334 C CA . VAL A 1 176 ? -5.583 -9.805 1.951 1.00 98.88 176 VAL A CA 1
ATOM 1335 C C . VAL A 1 176 ? -6.876 -9.324 1.295 1.00 98.88 176 VAL A C 1
ATOM 1337 O O . VAL A 1 176 ? -7.868 -9.100 1.981 1.00 98.88 176 VAL A O 1
ATOM 1340 N N . ARG A 1 177 ? -6.911 -9.208 -0.037 1.00 98.81 177 ARG A N 1
ATOM 1341 C CA . ARG A 1 177 ? -8.125 -8.838 -0.800 1.00 98.81 177 ARG A CA 1
ATOM 1342 C C . ARG A 1 177 ? -8.796 -7.534 -0.351 1.00 98.81 177 ARG A C 1
ATOM 1344 O O . ARG A 1 177 ? -10.017 -7.389 -0.439 1.00 98.81 177 ARG A O 1
ATOM 1351 N N . ASN A 1 178 ? -8.018 -6.565 0.121 1.00 98.88 178 ASN A N 1
ATOM 1352 C CA . ASN A 1 178 ? -8.553 -5.242 0.426 1.00 98.88 178 ASN A CA 1
ATOM 1353 C C . ASN A 1 178 ? -8.709 -4.428 -0.867 1.00 98.88 178 ASN A C 1
ATOM 1355 O O . ASN A 1 178 ? -7.924 -4.582 -1.807 1.00 98.88 178 ASN A O 1
ATOM 1359 N N . THR A 1 179 ? -9.746 -3.590 -0.932 1.00 98.62 179 THR A N 1
ATOM 1360 C CA . THR A 1 179 ? -10.105 -2.834 -2.141 1.00 98.62 179 THR A CA 1
ATOM 1361 C C . THR A 1 179 ? -10.347 -1.350 -1.880 1.00 98.62 179 THR A C 1
ATOM 1363 O O . THR A 1 179 ? -11.044 -0.974 -0.941 1.00 98.62 179 THR A O 1
ATOM 1366 N N . ALA A 1 180 ? -9.811 -0.495 -2.747 1.00 98.31 180 ALA A N 1
ATOM 1367 C CA . ALA A 1 180 ? -10.015 0.955 -2.715 1.00 98.31 180 ALA A CA 1
ATOM 1368 C C . ALA A 1 180 ? -9.813 1.558 -4.118 1.00 98.31 180 ALA A C 1
ATOM 1370 O O . ALA A 1 180 ? -9.563 0.830 -5.079 1.00 98.31 180 ALA A O 1
ATOM 1371 N N . ASP A 1 181 ? -9.889 2.879 -4.252 1.00 98.00 181 ASP A N 1
ATOM 1372 C CA . ASP A 1 181 ? -9.438 3.569 -5.464 1.00 98.00 181 ASP A CA 1
ATOM 1373 C C . ASP A 1 181 ? -7.934 3.879 -5.406 1.00 98.00 181 ASP A C 1
ATOM 1375 O O . ASP A 1 181 ? -7.227 3.703 -6.402 1.00 98.00 181 ASP A O 1
ATOM 1379 N N . TYR A 1 182 ? -7.430 4.244 -4.225 1.00 97.94 182 TYR A N 1
ATOM 1380 C CA . TYR A 1 182 ? -6.017 4.489 -3.942 1.00 97.94 182 TYR A CA 1
ATOM 1381 C C . TYR A 1 182 ? -5.580 3.672 -2.731 1.00 97.94 182 TYR A C 1
ATOM 1383 O O . TYR A 1 182 ? -6.179 3.791 -1.661 1.00 97.94 182 TYR A O 1
ATOM 1391 N N . GLY A 1 183 ? -4.521 2.877 -2.887 1.00 98.19 183 GLY A N 1
ATOM 1392 C CA . GLY A 1 183 ? -4.001 2.050 -1.807 1.00 98.19 183 GLY A CA 1
ATOM 1393 C C . GLY A 1 183 ? -5.005 0.973 -1.422 1.00 98.19 183 GLY A C 1
ATOM 1394 O O . GLY A 1 183 ? -5.731 1.126 -0.441 1.00 98.19 183 GLY A O 1
ATOM 1395 N N . GLY A 1 184 ? -5.090 -0.107 -2.204 1.00 98.31 184 GLY A N 1
ATOM 1396 C CA . GLY A 1 184 ? -6.130 -1.126 -2.011 1.00 98.31 184 GLY A CA 1
ATOM 1397 C C . GLY A 1 184 ? -6.167 -1.659 -0.577 1.00 98.31 184 GLY A C 1
ATOM 1398 O O . GLY A 1 184 ? -7.249 -1.807 -0.011 1.00 98.31 184 GLY A O 1
ATOM 1399 N N . ALA A 1 185 ? -5.002 -1.817 0.059 1.00 98.69 185 ALA A N 1
ATOM 1400 C CA . ALA A 1 185 ? -4.900 -2.030 1.499 1.00 98.69 185 ALA A CA 1
ATOM 1401 C C . ALA A 1 185 ? -4.665 -0.727 2.276 1.00 98.69 185 ALA A C 1
ATOM 1403 O O . ALA A 1 185 ? -5.448 -0.405 3.172 1.00 98.69 185 ALA A O 1
ATOM 1404 N N . ILE A 1 186 ? -3.596 0.006 1.965 1.00 98.88 186 ILE A N 1
ATOM 1405 C CA . ILE A 1 186 ? -3.134 1.136 2.778 1.00 98.88 186 ILE A CA 1
ATOM 1406 C C . ILE A 1 186 ? -2.969 2.375 1.914 1.00 98.88 186 ILE A C 1
ATOM 1408 O O . ILE A 1 186 ? -2.328 2.325 0.864 1.00 98.88 186 ILE A O 1
ATOM 1412 N N . TYR A 1 187 ? -3.482 3.496 2.411 1.00 98.62 187 TYR A N 1
ATOM 1413 C CA . TYR A 1 187 ? -3.232 4.807 1.834 1.00 98.62 187 TYR A CA 1
ATOM 1414 C C . TYR A 1 187 ? -2.546 5.743 2.834 1.00 98.62 187 TYR A C 1
ATOM 1416 O O . TYR A 1 187 ? -3.087 5.968 3.919 1.00 98.62 187 TYR A O 1
ATOM 1424 N N . GLY A 1 188 ? -1.394 6.298 2.450 1.00 98.00 188 GLY A N 1
ATOM 1425 C CA . GLY A 1 188 ? -0.654 7.336 3.177 1.00 98.00 188 GLY A CA 1
ATOM 1426 C C . GLY A 1 188 ? -1.001 8.751 2.701 1.00 98.00 188 GLY A C 1
ATOM 1427 O O . GLY A 1 188 ? -0.791 9.064 1.536 1.00 98.00 188 GLY A O 1
ATOM 1428 N N . GLY A 1 189 ? -1.518 9.619 3.572 1.00 96.81 189 GLY A N 1
ATOM 1429 C CA . GLY A 1 189 ? -1.747 11.039 3.261 1.00 96.81 189 GLY A CA 1
ATOM 1430 C C . GLY A 1 189 ? -0.458 11.872 3.215 1.00 96.81 189 GLY A C 1
ATOM 1431 O O . GLY A 1 189 ? 0.612 11.376 3.557 1.00 96.81 189 GLY A O 1
ATOM 1432 N N . ASP A 1 190 ? -0.559 13.149 2.829 1.00 96.25 190 ASP A N 1
ATOM 1433 C CA . ASP A 1 190 ? 0.594 14.062 2.741 1.00 96.25 190 ASP A CA 1
ATOM 1434 C C . ASP A 1 190 ? 1.427 14.099 4.039 1.00 96.25 190 ASP A C 1
ATOM 1436 O O . ASP A 1 190 ? 0.882 14.174 5.141 1.00 96.25 190 ASP A O 1
ATOM 1440 N N . PHE A 1 191 ? 2.757 14.121 3.927 1.00 97.25 191 PHE A N 1
ATOM 1441 C CA . PHE A 1 191 ? 3.669 14.166 5.087 1.00 97.25 191 PHE A CA 1
ATOM 1442 C C . PHE A 1 191 ? 3.504 12.998 6.080 1.00 97.25 191 PHE A C 1
ATOM 1444 O O . PHE A 1 191 ? 3.910 13.113 7.240 1.00 97.25 191 PHE A O 1
ATOM 1451 N N . SER A 1 192 ? 2.885 11.890 5.667 1.00 98.00 192 SER A N 1
ATOM 1452 C CA . SER A 1 192 ? 2.764 10.704 6.517 1.00 98.00 192 SER A CA 1
ATOM 1453 C C . SER A 1 192 ? 4.041 9.862 6.502 1.00 98.00 192 SER A C 1
ATOM 1455 O O . SER A 1 192 ? 4.867 9.951 5.588 1.00 98.00 192 SER A O 1
ATOM 1457 N N . TYR A 1 193 ? 4.193 9.035 7.537 1.00 98.62 193 TYR A N 1
ATOM 1458 C CA . TYR A 1 193 ? 5.219 8.001 7.610 1.00 98.62 193 TYR A CA 1
ATOM 1459 C C . TYR A 1 193 ? 4.567 6.622 7.679 1.00 98.62 193 TYR A C 1
ATOM 1461 O O . TYR A 1 193 ? 3.742 6.373 8.562 1.00 98.62 193 TYR A O 1
ATOM 1469 N N . VAL A 1 194 ? 4.952 5.712 6.782 1.00 98.81 194 VAL A N 1
ATOM 1470 C CA . VAL A 1 194 ? 4.479 4.320 6.812 1.00 98.81 194 VAL A CA 1
ATOM 1471 C C . VAL A 1 194 ? 5.651 3.347 6.762 1.00 98.81 194 VAL A C 1
ATOM 1473 O O . VAL A 1 194 ? 6.413 3.306 5.799 1.00 98.81 194 VAL A O 1
ATOM 1476 N N . GLU A 1 195 ? 5.773 2.516 7.792 1.00 98.88 195 GLU A N 1
ATOM 1477 C CA . GLU A 1 195 ? 6.754 1.436 7.871 1.00 98.88 195 GLU A CA 1
ATOM 1478 C C . GLU A 1 195 ? 6.065 0.075 7.876 1.00 98.88 195 GLU A C 1
ATOM 1480 O O . GLU A 1 195 ? 5.143 -0.176 8.651 1.00 98.88 195 GLU A O 1
ATOM 1485 N N . VAL A 1 196 ? 6.556 -0.816 7.023 1.00 98.88 196 VAL A N 1
ATOM 1486 C CA . VAL A 1 196 ? 6.066 -2.176 6.839 1.00 98.88 196 VAL A CA 1
ATOM 1487 C C . VAL A 1 196 ? 7.250 -3.129 6.899 1.00 98.88 196 VAL A C 1
ATOM 1489 O O . VAL A 1 196 ? 8.180 -3.025 6.098 1.00 98.88 196 VAL A O 1
ATOM 1492 N N . VAL A 1 197 ? 7.209 -4.074 7.832 1.00 98.81 197 VAL A N 1
ATOM 1493 C CA . VAL A 1 197 ? 8.282 -5.047 8.045 1.00 98.81 197 VAL A CA 1
ATOM 1494 C C . VAL A 1 197 ? 7.697 -6.448 8.171 1.00 98.81 197 VAL A C 1
ATOM 1496 O O . VAL A 1 197 ? 6.700 -6.655 8.871 1.00 98.81 197 VAL A O 1
ATOM 1499 N N . GLU A 1 198 ? 8.317 -7.409 7.485 1.00 98.19 198 GLU A N 1
ATOM 1500 C CA . GLU A 1 198 ? 7.980 -8.839 7.547 1.00 98.19 198 GLU A CA 1
ATOM 1501 C C . GLU A 1 198 ? 6.479 -9.119 7.383 1.00 98.19 198 GLU A C 1
ATOM 1503 O O . GLU A 1 198 ? 5.891 -9.939 8.082 1.00 98.19 198 GLU A O 1
ATOM 1508 N N . SER A 1 199 ? 5.830 -8.389 6.478 1.00 98.56 199 SER A N 1
ATOM 1509 C CA . SER A 1 199 ? 4.379 -8.428 6.289 1.00 98.56 199 SER A CA 1
ATOM 1510 C C . SER A 1 199 ? 4.003 -8.902 4.886 1.00 98.56 199 SER A C 1
ATOM 1512 O O . SER A 1 199 ? 4.834 -8.950 3.976 1.00 98.56 199 SER A O 1
ATOM 1514 N N . MET A 1 200 ? 2.737 -9.272 4.706 1.00 98.69 200 MET A N 1
ATOM 1515 C CA . MET A 1 200 ? 2.219 -9.820 3.453 1.00 98.69 200 MET A CA 1
ATOM 1516 C C . MET A 1 200 ? 1.058 -8.986 2.915 1.00 98.69 200 MET A C 1
ATOM 1518 O O . MET A 1 200 ? 0.102 -8.704 3.637 1.00 98.69 200 MET A O 1
ATOM 1522 N N . PHE A 1 201 ? 1.118 -8.662 1.626 1.00 98.94 201 PHE A N 1
ATOM 1523 C CA . PHE A 1 201 ? 0.062 -8.004 0.865 1.00 98.94 201 PHE A CA 1
ATOM 1524 C C . PHE A 1 201 ? -0.343 -8.905 -0.295 1.00 98.94 201 PHE A C 1
ATOM 1526 O O . PHE A 1 201 ? 0.383 -9.016 -1.284 1.00 98.94 201 PHE A O 1
ATOM 1533 N N . GLU A 1 202 ? -1.494 -9.555 -0.163 1.00 98.88 202 GLU A N 1
ATOM 1534 C CA . GLU A 1 202 ? -1.988 -10.551 -1.107 1.00 98.88 202 GLU A CA 1
ATOM 1535 C C . GLU A 1 202 ? -3.311 -10.121 -1.744 1.00 98.88 202 GLU A C 1
ATOM 1537 O O . GLU A 1 202 ? -4.277 -9.804 -1.050 1.00 98.88 202 GLU A O 1
ATOM 1542 N N . GLU A 1 203 ? -3.372 -10.160 -3.075 1.00 98.75 203 GLU A N 1
ATOM 1543 C CA . GLU A 1 203 ? -4.608 -9.957 -3.844 1.00 98.75 203 GLU A CA 1
ATOM 1544 C C . GLU A 1 203 ? -5.327 -8.627 -3.540 1.00 98.75 203 GLU A C 1
ATOM 1546 O O . GLU A 1 203 ? -6.540 -8.512 -3.726 1.00 98.75 203 GLU A O 1
ATOM 1551 N N . ASN A 1 204 ? -4.605 -7.605 -3.065 1.00 98.94 204 ASN A N 1
ATOM 1552 C CA . ASN A 1 204 ? -5.191 -6.289 -2.830 1.00 98.94 204 ASN A CA 1
ATOM 1553 C C . ASN A 1 204 ? -5.335 -5.538 -4.151 1.00 98.94 204 ASN A C 1
ATOM 1555 O O . ASN A 1 204 ? -4.525 -5.680 -5.071 1.00 98.94 204 ASN A O 1
ATOM 1559 N N . LYS A 1 205 ? -6.387 -4.728 -4.246 1.00 98.75 205 LYS A N 1
ATOM 1560 C CA . LYS A 1 205 ? -6.755 -4.088 -5.501 1.00 98.75 205 LYS A CA 1
ATOM 1561 C C . LYS A 1 205 ? -7.105 -2.620 -5.325 1.00 98.75 205 LYS A C 1
ATOM 1563 O O . LYS A 1 205 ? -7.995 -2.271 -4.554 1.00 98.75 205 LYS A O 1
ATOM 1568 N N . ALA A 1 206 ? -6.467 -1.777 -6.124 1.00 98.44 206 ALA A N 1
ATOM 1569 C CA . ALA A 1 206 ? -6.823 -0.376 -6.274 1.00 98.44 206 ALA A CA 1
ATOM 1570 C C . ALA A 1 206 ? -7.347 -0.120 -7.690 1.00 98.44 206 ALA A C 1
ATOM 1572 O O . ALA A 1 206 ? -6.861 -0.712 -8.649 1.00 98.44 206 ALA A O 1
ATOM 1573 N N . THR A 1 207 ? -8.333 0.756 -7.871 1.00 97.69 207 THR A N 1
ATOM 1574 C CA . THR A 1 207 ? -8.765 1.109 -9.237 1.00 97.69 207 THR A CA 1
ATOM 1575 C C . THR A 1 207 ? -7.755 2.031 -9.931 1.00 97.69 207 THR A C 1
ATOM 1577 O O . THR A 1 207 ? -7.576 1.941 -11.150 1.00 97.69 207 THR A O 1
ATOM 1580 N N . ILE A 1 208 ? -7.046 2.874 -9.169 1.00 97.69 208 ILE A N 1
ATOM 1581 C CA . ILE A 1 208 ? -6.148 3.908 -9.695 1.00 97.69 208 ILE A CA 1
ATOM 1582 C C . ILE A 1 208 ? -4.695 3.602 -9.343 1.00 97.69 208 ILE A C 1
ATOM 1584 O O . ILE A 1 208 ? -3.925 3.257 -10.237 1.00 97.69 208 ILE A O 1
ATOM 1588 N N . SER A 1 209 ? -4.309 3.686 -8.072 1.00 98.00 209 SER A N 1
ATOM 1589 C CA . SER A 1 209 ? -2.893 3.619 -7.690 1.00 98.00 209 SER A CA 1
ATOM 1590 C C . SER A 1 209 ? -2.657 2.687 -6.518 1.00 98.00 209 SER A C 1
ATOM 1592 O O . SER A 1 209 ? -3.374 2.777 -5.524 1.00 98.00 209 SER A O 1
ATOM 1594 N N . GLY A 1 210 ? -1.611 1.865 -6.617 1.00 98.38 210 GLY A N 1
ATOM 1595 C CA . GLY A 1 210 ? -1.097 1.070 -5.509 1.00 98.38 210 GLY A CA 1
ATOM 1596 C C . GLY A 1 210 ? -2.068 -0.009 -5.058 1.00 98.38 210 GLY A C 1
ATOM 1597 O O . GLY A 1 210 ? -2.847 0.211 -4.130 1.00 98.38 210 GLY A O 1
ATOM 1598 N N . GLY A 1 211 ? -2.034 -1.185 -5.689 1.00 98.44 211 GLY A N 1
ATOM 1599 C CA . GLY A 1 211 ? -2.959 -2.269 -5.341 1.00 98.44 211 GLY A CA 1
ATOM 1600 C C . GLY A 1 211 ? -2.843 -2.672 -3.873 1.00 98.44 211 GLY A C 1
ATOM 1601 O O . GLY A 1 211 ? -3.856 -2.870 -3.213 1.00 98.44 211 GLY A O 1
ATOM 1602 N N . ALA A 1 212 ? -1.627 -2.664 -3.323 1.00 98.75 212 ALA A N 1
ATOM 1603 C CA . ALA A 1 212 ? -1.381 -2.799 -1.893 1.00 98.75 212 ALA A CA 1
ATOM 1604 C C . ALA A 1 212 ? -1.292 -1.433 -1.199 1.00 98.75 212 ALA A C 1
ATOM 1606 O O . ALA A 1 212 ? -2.052 -1.158 -0.268 1.00 98.75 212 ALA A O 1
ATOM 1607 N N . PHE A 1 213 ? -0.376 -0.580 -1.655 1.00 98.88 213 PHE A N 1
ATOM 1608 C CA . PHE A 1 213 ? -0.022 0.670 -0.990 1.00 98.88 213 PHE A CA 1
ATOM 1609 C C . PHE A 1 213 ? 0.061 1.830 -1.977 1.00 98.88 213 PHE A C 1
ATOM 1611 O O . PHE A 1 213 ? 0.725 1.728 -3.011 1.00 98.88 213 PHE A O 1
ATOM 1618 N N . ALA A 1 214 ? -0.542 2.957 -1.613 1.00 98.62 214 ALA A N 1
ATOM 1619 C CA . ALA A 1 214 ? -0.325 4.235 -2.274 1.00 98.62 214 ALA A CA 1
ATOM 1620 C C . ALA A 1 214 ? -0.098 5.335 -1.240 1.00 98.62 214 ALA A C 1
ATOM 1622 O O . ALA A 1 214 ? -0.645 5.285 -0.141 1.00 98.62 214 ALA A O 1
ATOM 1623 N N . GLU A 1 215 ? 0.656 6.356 -1.620 1.00 97.12 215 GLU A N 1
ATOM 1624 C CA . GLU A 1 215 ? 0.863 7.548 -0.801 1.00 97.12 215 GLU A CA 1
ATOM 1625 C C . GLU A 1 215 ? 0.650 8.834 -1.599 1.00 97.12 215 GLU A C 1
ATOM 1627 O O . GLU A 1 215 ? 0.747 8.841 -2.828 1.00 97.12 215 GLU A O 1
ATOM 1632 N N . ASP A 1 216 ? 0.364 9.912 -0.875 1.00 94.25 216 ASP A N 1
ATOM 1633 C CA . ASP A 1 216 ? 0.361 11.295 -1.341 1.00 94.25 216 ASP A CA 1
ATOM 1634 C C . ASP A 1 216 ? 1.752 11.942 -1.162 1.00 94.25 216 ASP A C 1
ATOM 1636 O O . ASP A 1 216 ? 2.726 11.290 -0.763 1.00 94.25 216 ASP A O 1
ATOM 1640 N N . GLY A 1 217 ? 1.876 13.216 -1.542 1.00 91.44 217 GLY A N 1
ATOM 1641 C CA . GLY A 1 217 ? 3.161 13.896 -1.684 1.00 91.44 217 GLY A CA 1
ATOM 1642 C C . GLY A 1 217 ? 3.878 14.148 -0.356 1.00 91.44 217 GLY A C 1
ATOM 1643 O O . GLY A 1 217 ? 3.275 14.201 0.713 1.00 91.44 217 GLY A O 1
ATOM 1644 N N . TYR A 1 218 ? 5.194 14.358 -0.433 1.00 96.38 218 TYR A N 1
ATOM 1645 C CA . TYR A 1 218 ? 6.049 14.676 0.722 1.00 96.38 218 TYR A CA 1
ATOM 1646 C C . TYR A 1 218 ? 6.051 13.618 1.839 1.00 96.38 218 TYR A C 1
ATOM 1648 O O . TYR A 1 218 ? 6.410 13.928 2.975 1.00 96.38 218 TYR A O 1
ATOM 1656 N N . SER A 1 219 ? 5.651 12.389 1.523 1.00 97.56 219 SER A N 1
ATOM 1657 C CA . SER A 1 219 ? 5.566 11.280 2.474 1.00 97.56 219 SER A CA 1
ATOM 1658 C C . SER A 1 219 ? 6.862 10.470 2.508 1.00 97.56 219 SER A C 1
ATOM 1660 O O . SER A 1 219 ? 7.699 10.549 1.600 1.00 97.56 219 SER A O 1
ATOM 1662 N N . GLU A 1 220 ? 7.032 9.677 3.560 1.00 98.44 220 GLU A N 1
ATOM 1663 C CA . GLU A 1 220 ? 8.132 8.723 3.682 1.00 98.44 220 GLU A CA 1
ATOM 1664 C C . GLU A 1 220 ? 7.594 7.312 3.926 1.00 98.44 220 GLU A C 1
ATOM 1666 O O . GLU A 1 220 ? 6.816 7.080 4.853 1.00 98.44 220 GLU A O 1
ATOM 1671 N N . SER A 1 221 ? 8.052 6.345 3.133 1.00 98.69 221 SER A N 1
ATOM 1672 C CA . SER A 1 221 ? 7.684 4.941 3.306 1.00 98.69 221 SER A CA 1
ATOM 1673 C C . SER A 1 221 ? 8.885 3.998 3.343 1.00 98.69 221 SER A C 1
ATOM 1675 O O . SER A 1 221 ? 9.916 4.191 2.684 1.00 98.69 221 SER A O 1
ATOM 1677 N N . ARG A 1 222 ? 8.763 2.943 4.152 1.00 98.81 222 ARG A N 1
ATOM 1678 C CA . ARG A 1 222 ? 9.757 1.874 4.279 1.00 98.81 222 ARG A CA 1
ATOM 1679 C C . ARG A 1 222 ? 9.083 0.513 4.213 1.00 98.81 222 ARG A C 1
ATOM 1681 O O . ARG A 1 222 ? 8.171 0.235 4.980 1.00 98.81 222 ARG A O 1
ATOM 1688 N N . PHE A 1 223 ? 9.614 -0.349 3.358 1.00 98.81 223 PHE A N 1
ATOM 1689 C CA . PHE A 1 223 ? 9.194 -1.733 3.190 1.00 98.81 223 PHE A CA 1
ATOM 1690 C C . PHE A 1 223 ? 10.408 -2.635 3.371 1.00 98.81 223 PHE A C 1
ATOM 1692 O O . PHE A 1 223 ? 11.403 -2.477 2.656 1.00 98.81 223 PHE A O 1
ATOM 1699 N N . GLU A 1 224 ? 10.338 -3.577 4.302 1.00 98.75 224 GLU A N 1
ATOM 1700 C CA . GLU A 1 224 ? 11.447 -4.476 4.605 1.00 98.75 224 GLU A CA 1
ATOM 1701 C C . GLU A 1 224 ? 10.991 -5.925 4.730 1.00 98.75 224 GLU A C 1
ATOM 1703 O O . GLU A 1 224 ? 10.025 -6.223 5.436 1.00 98.75 224 GLU A O 1
ATOM 1708 N N . THR A 1 225 ? 11.694 -6.823 4.038 1.00 98.25 225 THR A N 1
ATOM 1709 C CA . THR A 1 225 ? 11.512 -8.281 4.139 1.00 98.25 225 THR A CA 1
ATOM 1710 C C . THR A 1 225 ? 10.043 -8.709 3.991 1.00 98.25 225 THR A C 1
ATOM 1712 O O . THR A 1 225 ? 9.564 -9.624 4.651 1.00 98.25 225 THR A O 1
ATOM 1715 N N . SER A 1 226 ? 9.288 -7.996 3.156 1.00 98.62 226 SER A N 1
ATOM 1716 C CA . SER A 1 226 ? 7.845 -8.158 2.978 1.00 98.62 226 SER A CA 1
ATOM 1717 C C . SER A 1 226 ? 7.512 -8.751 1.608 1.00 98.62 226 SER A C 1
ATOM 1719 O O . SER A 1 226 ? 8.306 -8.677 0.665 1.00 98.62 226 SER A O 1
ATOM 1721 N N . SER A 1 227 ? 6.325 -9.347 1.499 1.00 98.69 227 SER A N 1
ATOM 1722 C CA . SER A 1 227 ? 5.834 -9.976 0.270 1.00 98.69 227 SER A CA 1
ATOM 1723 C C . SER A 1 227 ? 4.627 -9.234 -0.296 1.00 98.69 227 SER A C 1
ATOM 1725 O O . SER A 1 227 ? 3.661 -8.961 0.419 1.00 98.69 227 SER A O 1
ATOM 1727 N N . PHE A 1 228 ? 4.677 -8.944 -1.594 1.00 98.94 228 PHE A N 1
ATOM 1728 C CA . PHE A 1 228 ? 3.606 -8.340 -2.374 1.00 98.94 228 PHE A CA 1
ATOM 1729 C C . PHE A 1 228 ? 3.229 -9.295 -3.498 1.00 98.94 228 PHE A C 1
ATOM 1731 O O . PHE A 1 228 ? 3.942 -9.407 -4.498 1.00 98.94 228 PHE A O 1
ATOM 1738 N N . TYR A 1 229 ? 2.108 -9.985 -3.321 1.00 98.81 229 TYR A N 1
ATOM 1739 C CA . TYR A 1 229 ? 1.652 -11.042 -4.209 1.00 98.81 229 TYR A CA 1
ATOM 1740 C C . TYR A 1 229 ? 0.305 -10.700 -4.843 1.00 98.81 229 TYR A C 1
ATOM 1742 O O . TYR A 1 229 ? -0.660 -10.404 -4.136 1.00 98.81 229 TYR A O 1
ATOM 1750 N N . LYS A 1 230 ? 0.208 -10.782 -6.174 1.00 98.75 230 LYS A N 1
ATOM 1751 C CA . LYS A 1 230 ? -1.068 -10.633 -6.903 1.00 98.75 230 LYS A CA 1
ATOM 1752 C C . LYS A 1 230 ? -1.828 -9.333 -6.655 1.00 98.75 230 LYS A C 1
ATOM 1754 O O . LYS A 1 230 ? -3.055 -9.311 -6.737 1.00 98.75 230 LYS A O 1
ATOM 1759 N N . ASN A 1 231 ? -1.127 -8.241 -6.379 1.00 98.94 231 ASN A N 1
ATOM 1760 C CA . ASN A 1 231 ? -1.777 -6.945 -6.240 1.00 98.94 231 ASN A CA 1
ATOM 1761 C C . ASN A 1 231 ? -2.030 -6.322 -7.627 1.00 98.94 231 ASN A C 1
ATOM 1763 O O . ASN A 1 231 ? -1.249 -6.526 -8.561 1.00 98.94 231 ASN A O 1
ATOM 1767 N N . ASP A 1 232 ? -3.144 -5.601 -7.766 1.00 98.88 232 ASP A N 1
ATOM 1768 C CA . ASP A 1 232 ? -3.657 -5.088 -9.046 1.00 98.88 232 ASP A CA 1
ATOM 1769 C C . ASP A 1 232 ? -4.030 -3.599 -8.937 1.00 98.88 232 ASP A C 1
ATOM 1771 O O . ASP A 1 232 ? -4.784 -3.210 -8.040 1.00 98.88 232 ASP A O 1
ATOM 1775 N N . ALA A 1 233 ? -3.515 -2.761 -9.844 1.00 98.62 233 ALA A N 1
ATOM 1776 C CA . ALA A 1 233 ? -3.890 -1.344 -9.956 1.00 98.62 233 ALA A CA 1
ATOM 1777 C C . ALA A 1 233 ? -3.630 -0.758 -11.349 1.00 98.62 233 ALA A C 1
ATOM 1779 O O . ALA A 1 233 ? -2.995 -1.386 -12.182 1.00 98.62 233 ALA A O 1
ATOM 1780 N N . SER A 1 234 ? -4.070 0.473 -11.634 1.00 98.62 234 SER A N 1
ATOM 1781 C CA . SER A 1 234 ? -3.669 1.132 -12.891 1.00 98.62 234 SER A CA 1
ATOM 1782 C C . SER A 1 234 ? -2.197 1.572 -12.852 1.00 98.62 234 SER A C 1
ATOM 1784 O O . SER A 1 234 ? -1.469 1.362 -13.822 1.00 98.62 234 SER A O 1
ATOM 1786 N N . PHE A 1 235 ? -1.734 2.113 -11.724 1.00 98.50 235 PHE A N 1
ATOM 1787 C CA . PHE A 1 235 ? -0.354 2.554 -11.514 1.00 98.50 235 PHE A CA 1
ATOM 1788 C C . PHE A 1 235 ? 0.238 1.881 -10.281 1.00 98.50 235 PHE A C 1
ATOM 1790 O O . PHE A 1 235 ? -0.259 2.091 -9.175 1.00 98.50 235 PHE A O 1
ATOM 1797 N N . GLY A 1 236 ? 1.310 1.108 -10.461 1.00 98.44 236 GLY A N 1
ATOM 1798 C CA . GLY A 1 236 ? 1.957 0.395 -9.363 1.00 98.44 236 GLY A CA 1
ATOM 1799 C C . GLY A 1 236 ? 1.069 -0.732 -8.856 1.00 98.44 236 GLY A C 1
ATOM 1800 O O . GLY A 1 236 ? 0.280 -0.527 -7.933 1.00 98.44 236 GLY A O 1
ATOM 1801 N N . GLY A 1 237 ? 1.174 -1.918 -9.457 1.00 98.62 237 GLY A N 1
ATOM 1802 C CA . GLY A 1 237 ? 0.277 -3.030 -9.122 1.00 98.62 237 GLY A CA 1
ATOM 1803 C C . GLY A 1 237 ? 0.330 -3.378 -7.638 1.00 98.62 237 GLY A C 1
ATOM 1804 O O . GLY A 1 237 ? -0.706 -3.610 -7.031 1.00 98.62 237 GLY A O 1
ATOM 1805 N N . ALA A 1 238 ? 1.504 -3.268 -7.012 1.00 98.81 238 ALA A N 1
ATOM 1806 C CA . ALA A 1 238 ? 1.650 -3.305 -5.561 1.00 98.81 238 ALA A CA 1
ATOM 1807 C C . ALA A 1 238 ? 1.768 -1.902 -4.949 1.00 98.81 238 ALA A C 1
ATOM 1809 O O . ALA A 1 238 ? 0.942 -1.527 -4.117 1.00 98.81 238 ALA A O 1
ATOM 1810 N N . ILE A 1 239 ? 2.792 -1.139 -5.340 1.00 98.88 239 ILE A N 1
ATOM 1811 C CA . ILE A 1 239 ? 3.207 0.091 -4.654 1.00 98.88 239 ILE A CA 1
ATOM 1812 C C . ILE A 1 239 ? 3.200 1.270 -5.625 1.00 98.88 239 ILE A C 1
ATOM 1814 O O . ILE A 1 239 ? 3.827 1.222 -6.687 1.00 98.88 239 ILE A O 1
ATOM 1818 N N . TYR A 1 240 ? 2.554 2.359 -5.216 1.00 98.75 240 TYR A N 1
ATOM 1819 C CA . TYR A 1 240 ? 2.610 3.650 -5.892 1.00 98.75 240 TYR A CA 1
ATOM 1820 C C . TYR A 1 240 ? 3.238 4.712 -4.986 1.00 98.75 240 TYR A C 1
ATOM 1822 O O . TYR A 1 240 ? 2.706 5.008 -3.917 1.00 98.75 240 TYR A O 1
ATOM 1830 N N . ILE A 1 241 ? 4.338 5.308 -5.448 1.00 98.25 241 ILE A N 1
ATOM 1831 C CA . ILE A 1 241 ? 5.065 6.385 -4.762 1.00 98.25 241 ILE A CA 1
ATOM 1832 C C . ILE A 1 241 ? 4.826 7.692 -5.509 1.00 98.25 241 ILE A C 1
ATOM 1834 O O . ILE A 1 241 ? 5.146 7.790 -6.699 1.00 98.25 241 ILE A O 1
ATOM 1838 N N . LYS A 1 242 ? 4.283 8.696 -4.820 1.00 97.00 242 LYS A N 1
ATOM 1839 C CA . LYS A 1 242 ? 3.936 9.998 -5.403 1.00 97.00 242 LYS A CA 1
ATOM 1840 C C . LYS A 1 242 ? 5.150 10.922 -5.525 1.00 97.00 242 LYS A C 1
ATOM 1842 O O . LYS A 1 242 ? 6.206 10.698 -4.936 1.00 97.00 242 LYS A O 1
ATOM 1847 N N . GLU A 1 243 ? 5.000 11.964 -6.339 1.00 94.75 243 GLU A N 1
ATOM 1848 C CA . GLU A 1 243 ? 6.002 13.016 -6.498 1.00 94.75 243 GLU A CA 1
ATOM 1849 C C . GLU A 1 243 ? 6.425 13.609 -5.147 1.00 94.75 243 GLU A C 1
ATOM 1851 O O . GLU A 1 243 ? 5.606 13.809 -4.251 1.00 94.75 243 GLU A O 1
ATOM 1856 N N . LEU A 1 244 ? 7.721 13.906 -5.017 1.00 94.50 244 LEU A N 1
ATOM 1857 C CA . LEU A 1 244 ? 8.347 14.482 -3.817 1.00 94.50 244 LEU A CA 1
ATOM 1858 C C . LEU A 1 244 ? 8.329 13.598 -2.558 1.00 94.50 244 LEU A C 1
ATOM 1860 O O . LEU A 1 244 ? 8.905 14.007 -1.551 1.00 94.50 244 LEU A O 1
ATOM 1864 N N . SER A 1 245 ? 7.750 12.402 -2.616 1.00 97.62 245 SER A N 1
ATOM 1865 C CA . SER A 1 245 ? 7.832 11.407 -1.544 1.00 97.62 245 SER A CA 1
ATOM 1866 C C . SER A 1 245 ? 9.095 10.554 -1.666 1.00 97.62 245 SER A C 1
ATOM 1868 O O . SER A 1 245 ? 9.751 10.524 -2.717 1.00 97.62 245 SER A O 1
ATOM 1870 N N . THR A 1 246 ? 9.471 9.877 -0.580 1.00 98.00 246 THR A N 1
ATOM 1871 C CA . THR A 1 246 ? 10.631 8.979 -0.556 1.00 98.00 246 THR A CA 1
ATOM 1872 C C . THR A 1 246 ? 10.247 7.581 -0.098 1.00 98.00 246 THR A C 1
ATOM 1874 O O . THR A 1 246 ? 9.548 7.425 0.898 1.00 98.00 246 THR A O 1
ATOM 1877 N N . ALA A 1 247 ? 10.752 6.563 -0.792 1.00 98.44 247 ALA A N 1
ATOM 1878 C CA . ALA A 1 247 ? 10.466 5.170 -0.479 1.00 98.44 247 ALA A CA 1
ATOM 1879 C C . ALA A 1 247 ? 11.746 4.335 -0.395 1.00 98.44 247 ALA A C 1
ATOM 1881 O O . ALA A 1 247 ? 12.622 4.404 -1.264 1.00 98.44 247 ALA A O 1
ATOM 1882 N N . LYS A 1 248 ? 11.852 3.503 0.643 1.00 98.69 248 LYS A N 1
ATOM 1883 C CA . LYS A 1 248 ? 12.938 2.527 0.816 1.00 98.69 248 LYS A CA 1
ATOM 1884 C C . LYS A 1 248 ? 12.373 1.114 0.809 1.00 98.69 248 LYS A C 1
ATOM 1886 O O . LYS A 1 248 ? 11.590 0.760 1.679 1.00 98.69 248 LYS A O 1
ATOM 1891 N N . SER A 1 249 ? 12.817 0.302 -0.141 1.00 98.31 249 SER A N 1
ATOM 1892 C CA . SER A 1 249 ? 12.472 -1.111 -0.282 1.00 98.31 249 SER A CA 1
ATOM 1893 C C . SER A 1 249 ? 13.730 -1.958 -0.116 1.00 98.31 249 SER A C 1
ATOM 1895 O O . SER A 1 249 ? 14.654 -1.844 -0.924 1.00 98.31 249 SER A O 1
ATOM 1897 N N . LEU A 1 250 ? 13.766 -2.805 0.912 1.00 98.50 250 LEU A N 1
ATOM 1898 C CA . LEU A 1 250 ? 14.893 -3.681 1.232 1.00 98.50 250 LEU A CA 1
ATOM 1899 C C . LEU A 1 250 ? 14.418 -5.125 1.420 1.00 98.50 250 LEU A C 1
ATOM 1901 O O . LEU A 1 250 ? 13.531 -5.369 2.230 1.00 98.50 250 LEU A O 1
ATOM 1905 N N . GLY A 1 251 ? 15.015 -6.096 0.728 1.00 97.94 251 GLY A N 1
ATOM 1906 C CA . GLY A 1 251 ? 14.720 -7.507 1.017 1.00 97.94 251 GLY A CA 1
ATOM 1907 C C . GLY A 1 251 ? 13.318 -7.974 0.608 1.00 97.94 251 GLY A C 1
ATOM 1908 O O . GLY A 1 251 ? 12.866 -9.004 1.097 1.00 97.94 251 GLY A O 1
ATOM 1909 N N . ASN A 1 252 ? 12.588 -7.217 -0.218 1.00 98.69 252 ASN A N 1
ATOM 1910 C CA . ASN A 1 252 ? 11.183 -7.510 -0.516 1.00 98.69 252 ASN A CA 1
ATOM 1911 C C . ASN A 1 252 ? 11.028 -8.458 -1.707 1.00 98.69 252 ASN A C 1
ATOM 1913 O O . ASN A 1 252 ? 11.867 -8.493 -2.609 1.00 98.69 252 ASN A O 1
ATOM 1917 N N . THR A 1 253 ? 9.906 -9.175 -1.740 1.00 98.69 253 THR A N 1
ATOM 1918 C CA . THR A 1 253 ? 9.490 -9.985 -2.891 1.00 98.69 253 THR A CA 1
ATOM 1919 C C . THR A 1 253 ? 8.229 -9.397 -3.511 1.00 98.69 253 THR A C 1
ATOM 1921 O O . THR A 1 253 ? 7.222 -9.218 -2.831 1.00 98.69 253 THR A O 1
ATOM 1924 N N . PHE A 1 254 ? 8.284 -9.115 -4.809 1.00 98.88 254 PHE A N 1
ATOM 1925 C CA . PHE A 1 254 ? 7.155 -8.672 -5.618 1.00 98.88 254 PHE A CA 1
ATOM 1926 C C . PHE A 1 254 ? 6.862 -9.738 -6.658 1.00 98.88 254 PHE A C 1
ATOM 1928 O O . PHE A 1 254 ? 7.623 -9.898 -7.614 1.00 98.88 254 PHE A O 1
ATOM 1935 N N . GLU A 1 255 ? 5.766 -10.460 -6.476 1.00 98.75 255 GLU A N 1
ATOM 1936 C CA . GLU A 1 255 ? 5.419 -11.582 -7.333 1.00 98.75 255 GLU A CA 1
ATOM 1937 C C . GLU A 1 255 ? 4.022 -11.420 -7.933 1.00 98.75 255 GLU A C 1
ATOM 1939 O O . GLU A 1 255 ? 3.052 -11.130 -7.227 1.00 98.75 255 GLU A O 1
ATOM 1944 N N . ASN A 1 256 ? 3.908 -11.667 -9.239 1.00 98.50 256 ASN A N 1
ATOM 1945 C CA . ASN A 1 256 ? 2.621 -11.750 -9.922 1.00 98.50 256 ASN A CA 1
ATOM 1946 C C . ASN A 1 256 ? 1.766 -10.476 -9.748 1.00 98.50 256 ASN A C 1
ATOM 1948 O O . ASN A 1 256 ? 0.549 -10.570 -9.663 1.00 98.50 256 ASN A O 1
ATOM 1952 N N . ASN A 1 257 ? 2.366 -9.285 -9.651 1.00 98.88 257 ASN A N 1
ATOM 1953 C CA . ASN A 1 257 ? 1.609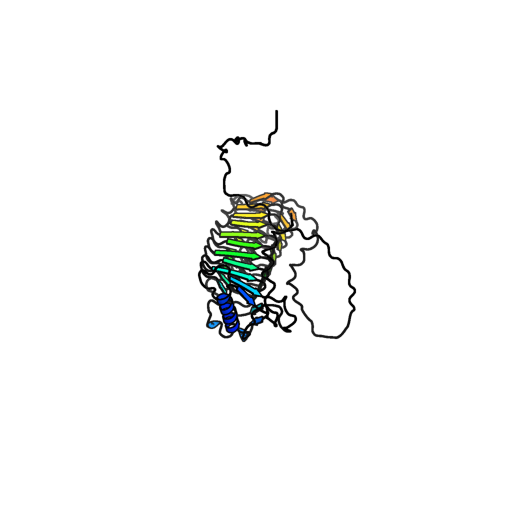 -8.031 -9.560 1.00 98.88 257 ASN A CA 1
ATOM 1954 C C . ASN A 1 257 ? 1.303 -7.471 -10.958 1.00 98.88 257 ASN A C 1
ATOM 1956 O O . ASN A 1 257 ? 2.097 -7.624 -11.893 1.00 98.88 257 ASN A O 1
ATOM 1960 N N . PHE A 1 258 ? 0.146 -6.820 -11.093 1.00 98.62 258 PHE A N 1
ATOM 1961 C CA . PHE A 1 258 ? -0.408 -6.398 -12.378 1.00 98.62 258 PHE A CA 1
ATOM 1962 C C . PHE A 1 258 ? -0.710 -4.898 -12.400 1.00 98.62 258 PHE A C 1
ATOM 1964 O O . PHE A 1 258 ? -1.361 -4.375 -11.493 1.00 98.62 258 PHE A O 1
ATOM 1971 N N . ALA A 1 259 ? -0.279 -4.205 -13.462 1.00 98.38 259 ALA A N 1
ATOM 1972 C CA . ALA A 1 259 ? -0.657 -2.808 -13.672 1.00 98.38 259 ALA A CA 1
ATOM 1973 C C . ALA A 1 259 ? -0.762 -2.363 -15.134 1.00 98.38 259 ALA A C 1
ATOM 1975 O O . ALA A 1 259 ? -0.435 -3.100 -16.061 1.00 98.38 259 ALA A O 1
ATOM 1976 N N . ILE A 1 260 ? -1.192 -1.119 -15.369 1.00 97.88 260 ILE A N 1
ATOM 1977 C CA . ILE A 1 260 ? -0.960 -0.464 -16.665 1.00 97.88 260 ILE A CA 1
ATOM 1978 C C . ILE A 1 260 ? 0.497 -0.006 -16.726 1.00 97.88 260 ILE A C 1
ATOM 1980 O O . ILE A 1 260 ? 1.198 -0.367 -17.670 1.00 97.88 260 ILE A O 1
ATOM 1984 N N . ASP A 1 261 ? 0.976 0.709 -15.709 1.00 97.31 261 ASP A N 1
ATOM 1985 C CA . ASP A 1 261 ? 2.374 1.125 -15.607 1.00 97.31 261 ASP A CA 1
ATOM 1986 C C . ASP A 1 261 ? 2.962 0.711 -14.248 1.00 97.31 261 ASP A C 1
ATOM 1988 O O . ASP A 1 261 ? 2.381 0.995 -13.199 1.00 97.31 261 ASP A O 1
ATOM 1992 N N . GLY A 1 262 ? 4.120 0.045 -14.276 1.00 97.50 262 GLY A N 1
ATOM 1993 C CA . GLY A 1 262 ? 4.807 -0.467 -13.089 1.00 97.50 262 GLY A CA 1
ATOM 1994 C C . GLY A 1 262 ? 4.082 -1.664 -12.486 1.00 97.50 262 GLY A C 1
ATOM 1995 O O . GLY A 1 262 ? 3.330 -1.503 -11.527 1.00 97.50 262 GLY A O 1
ATOM 1996 N N . GLY A 1 263 ? 4.292 -2.863 -13.038 1.00 98.12 263 GLY A N 1
ATOM 1997 C CA . GLY A 1 263 ? 3.533 -4.056 -12.631 1.00 98.12 263 GLY A CA 1
ATOM 1998 C C . GLY A 1 263 ? 3.620 -4.333 -11.133 1.00 98.12 263 GLY A C 1
ATOM 1999 O O . GLY A 1 263 ? 2.613 -4.646 -10.517 1.00 98.12 263 GLY A O 1
ATOM 2000 N N . ALA A 1 264 ? 4.779 -4.091 -10.518 1.00 98.62 264 ALA A N 1
ATOM 2001 C CA . ALA A 1 264 ? 4.943 -4.053 -9.068 1.00 98.62 264 ALA A CA 1
ATOM 2002 C C . ALA A 1 264 ? 4.982 -2.616 -8.529 1.00 98.62 264 ALA A C 1
ATOM 2004 O O . ALA A 1 264 ? 4.154 -2.248 -7.697 1.00 98.62 264 ALA A O 1
ATOM 2005 N N . ILE A 1 265 ? 5.943 -1.808 -8.989 1.00 98.75 265 ILE A N 1
ATOM 2006 C CA . ILE A 1 265 ? 6.217 -0.477 -8.432 1.00 98.75 265 ILE A CA 1
ATOM 2007 C C . ILE A 1 265 ? 6.080 0.590 -9.512 1.00 98.75 265 ILE A C 1
ATOM 2009 O O . ILE A 1 265 ? 6.737 0.529 -10.555 1.00 98.75 265 ILE A O 1
ATOM 2013 N N . PHE A 1 266 ? 5.302 1.622 -9.206 1.00 98.31 266 PHE A N 1
ATOM 2014 C CA . PHE A 1 266 ? 5.321 2.891 -9.920 1.00 98.31 266 PHE A CA 1
ATOM 2015 C C . PHE A 1 266 ? 5.950 3.958 -9.026 1.00 98.31 266 PHE A C 1
ATOM 2017 O O . PHE A 1 266 ? 5.469 4.218 -7.924 1.00 98.31 266 PHE A O 1
ATOM 2024 N N . SER A 1 267 ? 7.013 4.598 -9.510 1.00 96.94 267 SER A N 1
ATOM 2025 C CA . SER A 1 267 ? 7.738 5.634 -8.776 1.00 96.94 267 SER A CA 1
ATOM 2026 C C . SER A 1 267 ? 7.659 6.981 -9.486 1.00 96.94 267 SER A C 1
ATOM 2028 O O . SER A 1 267 ? 8.334 7.176 -10.497 1.00 96.94 267 SER A O 1
ATOM 2030 N N . ALA A 1 268 ? 6.908 7.918 -8.901 1.00 95.75 268 ALA A N 1
ATOM 2031 C CA . ALA A 1 268 ? 6.969 9.352 -9.198 1.00 95.75 268 ALA A CA 1
ATOM 2032 C C . ALA A 1 268 ? 7.879 10.135 -8.225 1.00 95.75 268 ALA A C 1
ATOM 2034 O O . ALA A 1 268 ? 8.235 11.283 -8.497 1.00 95.75 268 ALA A O 1
ATOM 2035 N N . GLY A 1 269 ? 8.289 9.525 -7.109 1.00 94.56 269 GLY A N 1
ATOM 2036 C CA . GLY A 1 269 ? 9.155 10.130 -6.091 1.00 94.56 269 GLY A CA 1
ATOM 2037 C C . GLY A 1 269 ? 10.621 9.688 -6.155 1.00 94.56 269 GLY A C 1
ATOM 2038 O O . GLY A 1 269 ? 11.166 9.389 -7.220 1.00 94.56 269 GLY A O 1
ATOM 2039 N N . PHE A 1 270 ? 11.266 9.648 -4.990 1.00 95.50 270 PHE A N 1
ATOM 2040 C CA . PHE A 1 270 ? 12.639 9.177 -4.808 1.00 95.50 270 PHE A CA 1
ATOM 2041 C C . PHE A 1 270 ? 12.633 7.776 -4.194 1.00 95.50 270 PHE A C 1
ATOM 2043 O O . PHE A 1 270 ? 12.340 7.617 -3.009 1.00 95.50 270 PHE A O 1
ATOM 2050 N N . THR A 1 271 ? 12.985 6.756 -4.974 1.00 97.56 271 THR A N 1
ATOM 2051 C CA . THR A 1 271 ? 12.854 5.361 -4.525 1.00 97.56 271 THR A CA 1
ATOM 2052 C C . THR A 1 271 ? 14.202 4.651 -4.472 1.00 97.56 271 THR A C 1
ATOM 2054 O O . THR A 1 271 ? 14.990 4.706 -5.411 1.00 97.56 271 THR A O 1
ATOM 2057 N N . SER A 1 272 ? 14.473 3.932 -3.387 1.00 98.19 272 SER A N 1
ATOM 2058 C CA . SER A 1 272 ? 15.620 3.030 -3.273 1.00 98.19 272 SER A CA 1
ATOM 2059 C C . SER A 1 272 ? 15.127 1.597 -3.159 1.00 98.19 272 SER A C 1
ATOM 2061 O O . SER A 1 272 ? 14.434 1.269 -2.201 1.00 98.19 272 SER A O 1
ATOM 2063 N N . VAL A 1 273 ? 15.522 0.739 -4.095 1.00 98.38 273 VAL A N 1
ATOM 2064 C CA . VAL A 1 273 ? 15.218 -0.695 -4.099 1.00 98.38 273 VAL A CA 1
ATOM 2065 C C . VAL A 1 273 ? 16.517 -1.477 -3.999 1.00 98.38 273 VAL A C 1
ATOM 2067 O O . VAL A 1 273 ? 17.440 -1.294 -4.796 1.00 98.38 273 VAL A O 1
ATOM 2070 N N . VAL A 1 274 ? 16.605 -2.323 -2.982 1.00 98.12 274 VAL A N 1
ATOM 2071 C CA . VAL A 1 274 ? 17.836 -3.012 -2.620 1.00 98.12 274 VAL A CA 1
ATOM 2072 C C . VAL A 1 274 ? 17.522 -4.446 -2.205 1.00 98.12 274 VAL A C 1
ATOM 2074 O O . VAL A 1 274 ? 16.531 -4.682 -1.514 1.00 98.12 274 VAL A O 1
ATOM 2077 N N . ASP A 1 275 ? 18.361 -5.398 -2.616 1.00 97.50 275 ASP A N 1
ATOM 2078 C CA . ASP A 1 275 ? 18.281 -6.803 -2.186 1.00 97.50 275 ASP A CA 1
ATOM 2079 C C . ASP A 1 275 ? 16.870 -7.412 -2.381 1.00 97.50 275 ASP A C 1
ATOM 2081 O O . ASP A 1 275 ? 16.386 -8.148 -1.531 1.00 97.50 275 ASP A O 1
ATOM 2085 N N . SER A 1 276 ? 16.157 -7.045 -3.454 1.00 98.19 276 SER A N 1
ATOM 2086 C CA . SER A 1 276 ? 14.746 -7.416 -3.670 1.00 98.19 276 SER A CA 1
ATOM 2087 C C . SER A 1 276 ? 14.561 -8.335 -4.884 1.00 98.19 276 SER A C 1
ATOM 2089 O O . SER A 1 276 ? 15.377 -8.336 -5.805 1.00 98.19 276 SER A O 1
ATOM 2091 N N . THR A 1 277 ? 13.460 -9.087 -4.914 1.00 98.00 277 THR A N 1
ATOM 2092 C CA . THR A 1 277 ? 13.095 -9.982 -6.026 1.00 98.00 277 THR A CA 1
ATOM 2093 C C . THR A 1 277 ? 11.821 -9.499 -6.711 1.00 98.00 277 THR A C 1
ATOM 2095 O O . THR A 1 277 ? 10.823 -9.229 -6.046 1.00 98.00 277 THR A O 1
ATOM 2098 N N . PHE A 1 278 ? 11.843 -9.422 -8.040 1.00 98.44 278 PHE A N 1
ATOM 2099 C CA . PHE A 1 278 ? 10.693 -9.112 -8.887 1.00 98.44 278 PHE A CA 1
ATOM 2100 C C . PHE A 1 278 ? 10.436 -10.271 -9.839 1.00 98.44 278 PHE A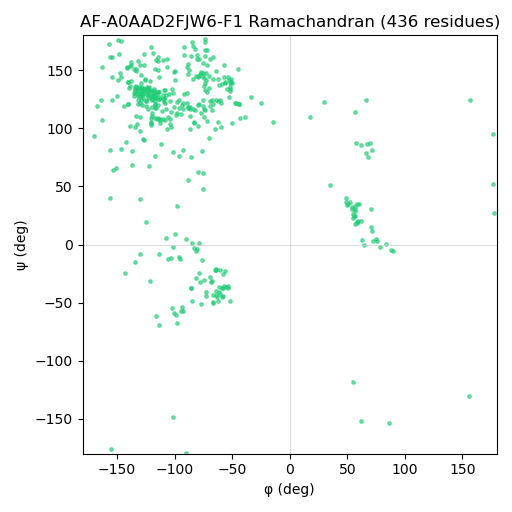 C 1
ATOM 2102 O O . PHE A 1 278 ? 11.213 -10.498 -10.770 1.00 98.44 278 PHE A O 1
ATOM 2109 N N . GLU A 1 279 ? 9.335 -10.980 -9.631 1.00 97.38 279 GLU A N 1
ATOM 2110 C CA . GLU A 1 279 ? 8.999 -12.180 -10.382 1.00 97.38 279 GLU A CA 1
ATOM 2111 C C . GLU A 1 279 ? 7.608 -12.110 -11.007 1.00 97.38 279 GLU A C 1
ATOM 2113 O O . GLU A 1 279 ? 6.634 -11.769 -10.344 1.00 97.38 279 GLU A O 1
ATOM 2118 N N . GLU A 1 280 ? 7.509 -12.458 -12.292 1.00 97.00 280 GLU A N 1
ATOM 2119 C CA . GLU A 1 280 ? 6.225 -12.626 -12.993 1.00 97.00 280 GLU A CA 1
ATOM 2120 C C . GLU A 1 280 ? 5.294 -11.399 -12.909 1.00 97.00 280 GLU A C 1
ATOM 2122 O O . GLU A 1 280 ? 4.085 -11.503 -13.097 1.00 97.00 280 GLU A O 1
ATOM 2127 N N . ASN A 1 281 ? 5.843 -10.206 -12.659 1.00 98.50 281 ASN A N 1
ATOM 2128 C CA . ASN A 1 281 ? 5.055 -8.980 -12.673 1.00 98.50 281 ASN A CA 1
ATOM 2129 C C . ASN A 1 281 ? 4.764 -8.582 -14.122 1.00 98.50 281 ASN A C 1
ATOM 2131 O O . ASN A 1 281 ? 5.588 -8.792 -15.023 1.00 98.50 281 ASN A O 1
ATOM 2135 N N . ALA A 1 282 ? 3.587 -8.010 -14.356 1.00 97.31 282 ALA A N 1
ATOM 2136 C CA . ALA A 1 282 ? 3.134 -7.679 -15.696 1.00 97.31 282 ALA A CA 1
ATOM 2137 C C . ALA A 1 282 ? 2.539 -6.272 -15.780 1.00 97.31 282 ALA A C 1
ATOM 2139 O O . ALA A 1 282 ? 1.715 -5.868 -14.959 1.00 97.31 282 ALA A O 1
ATOM 2140 N N . ALA A 1 283 ? 2.919 -5.537 -16.828 1.00 97.12 283 ALA A N 1
ATOM 2141 C CA . ALA A 1 283 ? 2.339 -4.233 -17.120 1.00 97.12 283 ALA A CA 1
ATOM 2142 C C . ALA A 1 283 ? 2.248 -3.917 -18.616 1.00 97.12 283 ALA A C 1
ATOM 2144 O O . ALA A 1 283 ? 2.743 -4.650 -19.474 1.00 97.12 283 ALA A O 1
ATOM 2145 N N . ALA A 1 284 ? 1.635 -2.789 -18.974 1.00 94.62 284 ALA A N 1
ATOM 2146 C CA . ALA A 1 284 ? 1.854 -2.215 -20.296 1.00 94.62 284 ALA A CA 1
ATOM 2147 C C . ALA A 1 284 ? 3.253 -1.592 -20.395 1.00 94.62 284 ALA A C 1
ATOM 2149 O O . ALA A 1 284 ? 3.964 -1.848 -21.370 1.00 94.62 284 ALA A O 1
ATOM 2150 N N . THR A 1 285 ? 3.674 -0.846 -19.376 1.00 93.31 285 THR A N 1
ATOM 2151 C CA . THR A 1 285 ? 4.992 -0.201 -19.316 1.00 93.31 285 THR A CA 1
ATOM 2152 C C . THR A 1 285 ? 5.687 -0.523 -17.999 1.00 93.31 285 THR A C 1
ATOM 2154 O O . THR A 1 285 ? 5.102 -0.320 -16.943 1.00 93.31 285 THR A O 1
ATOM 2157 N N . GLY A 1 286 ? 6.940 -0.982 -18.038 1.00 94.06 286 GLY A N 1
ATOM 2158 C CA . GLY A 1 286 ? 7.679 -1.341 -16.825 1.00 94.06 286 GLY A CA 1
ATOM 2159 C C . GLY A 1 286 ? 7.078 -2.577 -16.163 1.00 94.06 286 GLY A C 1
ATOM 2160 O O . GLY A 1 286 ? 6.366 -2.455 -15.168 1.00 94.06 286 GLY A O 1
ATOM 2161 N N . GLY A 1 287 ? 7.333 -3.757 -16.735 1.00 95.19 287 GLY A N 1
ATOM 2162 C CA . GLY A 1 287 ? 6.686 -5.003 -16.308 1.00 95.19 287 GLY A CA 1
ATOM 2163 C C . GLY A 1 287 ? 6.828 -5.282 -14.813 1.00 95.19 287 GLY A C 1
ATOM 2164 O O . GLY A 1 287 ? 5.863 -5.699 -14.191 1.00 95.19 287 GLY A O 1
ATOM 2165 N N . ALA A 1 288 ? 7.967 -4.933 -14.210 1.00 97.25 288 ALA A N 1
ATOM 2166 C CA . ALA A 1 288 ? 8.108 -4.848 -12.758 1.00 97.25 288 ALA A CA 1
ATOM 2167 C C . ALA A 1 288 ? 8.059 -3.400 -12.260 1.00 97.25 288 ALA A C 1
ATOM 2169 O O . ALA A 1 288 ? 7.265 -3.066 -11.382 1.00 97.25 288 ALA A O 1
ATOM 2170 N N . VAL A 1 289 ? 8.915 -2.536 -12.806 1.00 97.88 289 VAL A N 1
ATOM 2171 C CA . VAL A 1 289 ? 9.128 -1.190 -12.268 1.00 97.88 289 VAL A CA 1
ATOM 2172 C C . VAL A 1 289 ? 8.987 -0.140 -13.354 1.00 97.88 289 VAL A C 1
ATOM 2174 O O . VAL A 1 289 ? 9.578 -0.243 -14.434 1.00 97.88 289 VAL A O 1
ATOM 2177 N N . TYR A 1 290 ? 8.248 0.913 -13.028 1.00 96.62 290 TYR A N 1
ATOM 2178 C CA . TYR A 1 290 ? 8.149 2.113 -13.837 1.00 96.62 290 TYR A CA 1
ATOM 2179 C C . TYR A 1 290 ? 8.607 3.343 -13.053 1.00 96.62 290 TYR A C 1
ATOM 2181 O O . TYR A 1 290 ? 8.186 3.552 -11.915 1.00 96.62 290 TYR A O 1
ATOM 2189 N N . VAL A 1 291 ? 9.452 4.166 -13.677 1.00 95.50 291 VAL A N 1
ATOM 2190 C CA . VAL A 1 291 ? 9.956 5.415 -13.090 1.00 95.50 291 VAL A CA 1
ATOM 2191 C C . VAL A 1 291 ? 9.542 6.610 -13.952 1.00 95.50 291 VAL A C 1
ATOM 2193 O O . VAL A 1 291 ? 9.905 6.699 -15.131 1.00 95.50 291 VAL A O 1
ATOM 2196 N N . GLU A 1 292 ? 8.767 7.519 -13.364 1.00 93.44 292 GLU A N 1
ATOM 2197 C CA . GLU A 1 292 ? 8.196 8.692 -14.031 1.00 93.44 292 GLU A CA 1
ATOM 2198 C C . GLU A 1 292 ? 9.216 9.836 -14.189 1.00 93.44 292 GLU A C 1
ATOM 2200 O O . GLU A 1 292 ? 10.249 9.885 -13.521 1.00 93.44 292 GLU A O 1
ATOM 2205 N N . ALA A 1 293 ? 8.963 10.758 -15.122 1.00 88.19 293 ALA A N 1
ATOM 2206 C CA . ALA A 1 293 ? 9.809 11.926 -15.329 1.00 88.19 293 ALA A CA 1
ATOM 2207 C C . ALA A 1 293 ? 9.855 12.831 -14.086 1.00 88.19 293 ALA A C 1
ATOM 2209 O O . ALA A 1 293 ? 8.831 13.153 -13.494 1.00 88.19 293 ALA A O 1
ATOM 2210 N N . GLY A 1 294 ? 11.053 13.313 -13.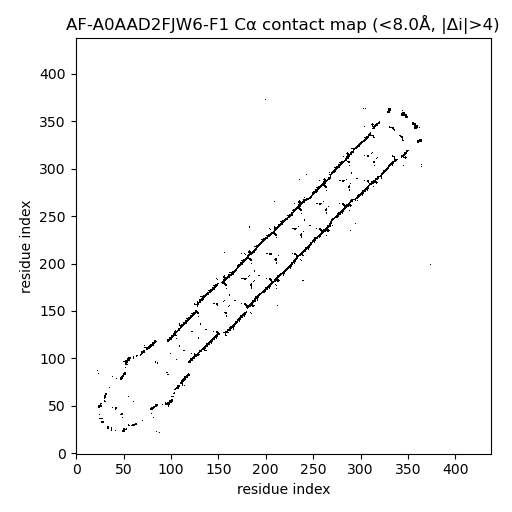743 1.00 85.19 294 GLY A N 1
ATOM 2211 C CA . GLY A 1 294 ? 11.278 14.150 -12.555 1.00 85.19 294 GLY A CA 1
ATOM 2212 C C . GLY A 1 294 ? 11.599 13.361 -11.282 1.00 85.19 294 GLY A C 1
ATOM 2213 O O . GLY A 1 294 ? 11.972 13.964 -10.278 1.00 85.19 294 GLY A O 1
ATOM 2214 N N . SER A 1 295 ? 11.525 12.034 -11.348 1.00 92.38 295 SER A N 1
ATOM 2215 C CA . SER A 1 295 ? 11.845 11.105 -10.265 1.00 92.38 295 SER A CA 1
ATOM 2216 C C . SER A 1 295 ? 13.307 10.648 -10.305 1.00 92.38 295 SER A C 1
ATOM 2218 O O . SER A 1 295 ? 14.024 10.855 -11.292 1.00 92.38 295 SER A O 1
ATOM 2220 N N . SER A 1 296 ? 13.753 9.964 -9.251 1.00 92.44 296 SER A N 1
ATOM 2221 C CA . SER A 1 296 ? 15.003 9.201 -9.289 1.00 92.44 296 SER A CA 1
ATOM 2222 C C . SER A 1 296 ? 14.864 7.865 -8.576 1.00 92.44 296 SER A C 1
ATOM 2224 O O . SER A 1 296 ? 14.027 7.687 -7.687 1.00 92.44 296 SER A O 1
ATOM 2226 N N . MET A 1 297 ? 15.692 6.909 -8.993 1.00 95.06 297 MET A N 1
ATOM 2227 C CA . MET A 1 297 ? 15.713 5.587 -8.391 1.00 95.06 297 MET A CA 1
ATOM 2228 C C . MET A 1 297 ? 17.136 5.072 -8.212 1.00 95.06 297 MET A C 1
ATOM 2230 O O . MET A 1 297 ? 17.949 5.154 -9.132 1.00 95.06 297 MET A O 1
ATOM 2234 N N . THR A 1 298 ? 17.414 4.482 -7.054 1.00 95.94 298 THR A N 1
ATOM 2235 C CA . THR A 1 298 ? 18.552 3.575 -6.871 1.00 95.94 298 THR A CA 1
ATOM 2236 C C . THR A 1 298 ? 18.022 2.151 -6.893 1.00 95.94 298 THR A C 1
ATOM 2238 O O . THR A 1 298 ? 17.062 1.841 -6.191 1.00 95.94 298 THR A O 1
ATOM 2241 N N . LEU A 1 299 ? 18.641 1.284 -7.686 1.00 95.12 299 LEU A N 1
ATOM 2242 C CA . LEU A 1 299 ? 18.249 -0.113 -7.818 1.00 95.12 299 LEU A CA 1
ATOM 2243 C C . LEU A 1 299 ? 19.493 -0.991 -7.730 1.00 95.12 299 LEU A C 1
ATOM 2245 O O . LEU A 1 299 ? 20.323 -0.972 -8.638 1.00 95.12 299 LEU A O 1
ATOM 2249 N N . SER A 1 300 ? 19.647 -1.763 -6.657 1.00 95.50 300 SER A N 1
ATOM 2250 C CA . SER A 1 300 ? 20.850 -2.585 -6.508 1.00 95.50 300 SER A CA 1
ATOM 2251 C C . SER A 1 300 ? 20.628 -3.964 -5.918 1.00 95.50 300 SER A C 1
ATOM 2253 O O . SER A 1 300 ? 19.697 -4.168 -5.138 1.00 95.50 300 SER A O 1
ATOM 2255 N N . ARG A 1 301 ? 21.509 -4.904 -6.288 1.00 95.50 301 ARG A N 1
ATOM 2256 C CA . ARG A 1 301 ? 21.524 -6.287 -5.776 1.00 95.50 301 ARG A CA 1
ATOM 2257 C C . ARG A 1 301 ? 20.158 -6.973 -5.840 1.00 95.50 301 ARG A C 1
ATOM 2259 O O . ARG A 1 301 ? 19.796 -7.727 -4.950 1.00 95.50 301 ARG A O 1
ATOM 2266 N N . SER A 1 302 ? 19.375 -6.656 -6.866 1.00 96.62 302 SER A N 1
ATOM 2267 C CA . SER A 1 302 ? 18.009 -7.147 -7.024 1.00 96.62 302 SER A CA 1
ATOM 2268 C C . SER A 1 302 ? 17.891 -8.063 -8.240 1.00 96.62 302 SER A C 1
ATOM 2270 O O . SER A 1 302 ? 18.618 -7.900 -9.226 1.00 96.62 302 SER A O 1
ATOM 2272 N N . GLU A 1 303 ? 16.962 -9.011 -8.171 1.00 96.00 303 GLU A N 1
ATOM 2273 C CA . GLU A 1 303 ? 16.709 -10.008 -9.214 1.00 96.00 303 GLU A CA 1
ATOM 2274 C C . GLU A 1 303 ? 15.385 -9.727 -9.937 1.00 96.00 303 GLU A C 1
ATOM 2276 O O . GLU A 1 303 ? 14.356 -9.489 -9.306 1.00 96.00 303 GLU A O 1
ATOM 2281 N N . PHE A 1 304 ? 15.405 -9.777 -11.272 1.00 95.88 304 PHE A N 1
ATOM 2282 C CA . PHE A 1 304 ? 14.231 -9.594 -12.129 1.00 95.88 304 PHE A CA 1
ATOM 2283 C C . PHE A 1 304 ? 13.993 -10.832 -12.994 1.00 95.88 304 PHE A C 1
ATOM 2285 O O . PHE A 1 304 ? 14.688 -11.047 -13.992 1.00 95.88 304 PHE A O 1
ATOM 2292 N N . ARG A 1 305 ? 12.976 -11.627 -12.658 1.00 94.50 305 ARG A N 1
ATOM 2293 C CA . ARG A 1 305 ? 12.675 -12.893 -13.326 1.00 94.50 305 ARG A CA 1
ATOM 2294 C C . ARG A 1 305 ? 11.310 -12.883 -13.998 1.00 94.50 305 ARG A C 1
ATOM 2296 O O . ARG A 1 305 ? 10.291 -12.663 -13.360 1.00 94.50 305 ARG A O 1
ATOM 2303 N N . SER A 1 306 ? 11.277 -13.221 -15.284 1.00 93.81 306 SER A N 1
ATOM 2304 C CA . SER A 1 306 ? 10.029 -13.480 -16.022 1.00 93.81 306 SER A CA 1
ATOM 2305 C C . SER A 1 306 ? 8.991 -12.348 -15.967 1.00 93.81 306 SER A C 1
ATOM 2307 O O . SER A 1 306 ? 7.799 -12.596 -16.123 1.00 93.81 306 SER A O 1
ATOM 2309 N N . ASN A 1 307 ? 9.422 -11.101 -15.766 1.00 95.81 307 ASN A N 1
ATOM 2310 C CA . ASN A 1 307 ? 8.527 -9.950 -15.809 1.00 95.81 307 ASN A CA 1
ATOM 2311 C C . ASN A 1 307 ? 8.171 -9.624 -17.263 1.00 95.81 307 ASN A C 1
ATOM 2313 O O . ASN A 1 307 ? 8.973 -9.829 -18.184 1.00 95.81 307 ASN A O 1
ATOM 2317 N N . SER A 1 308 ? 6.962 -9.120 -17.488 1.00 93.75 308 SER A N 1
ATOM 2318 C CA . SER A 1 308 ? 6.437 -8.915 -18.835 1.00 93.75 308 SER A CA 1
ATOM 2319 C C . SER A 1 308 ? 5.880 -7.515 -19.054 1.00 93.75 308 SER A C 1
ATOM 2321 O O . SER A 1 308 ? 5.203 -6.943 -18.202 1.00 93.75 308 SER A O 1
ATOM 2323 N N . ALA A 1 309 ? 6.158 -6.950 -20.230 1.00 93.62 309 ALA A N 1
ATOM 2324 C CA . ALA A 1 309 ? 5.562 -5.689 -20.654 1.00 93.62 309 ALA A CA 1
ATOM 2325 C C . ALA A 1 309 ? 4.925 -5.801 -22.038 1.00 93.62 309 ALA A C 1
ATOM 2327 O O . ALA A 1 309 ? 5.550 -6.276 -22.989 1.00 93.62 309 ALA A O 1
ATOM 2328 N N . THR A 1 310 ? 3.703 -5.295 -22.203 1.00 91.88 310 THR A N 1
ATOM 2329 C CA . THR A 1 310 ? 3.065 -5.294 -23.530 1.00 91.88 310 THR A CA 1
ATOM 2330 C C . THR A 1 310 ? 3.575 -4.167 -24.431 1.00 91.88 310 THR A C 1
ATOM 2332 O O . THR A 1 310 ? 3.540 -4.316 -25.652 1.00 91.88 310 THR A O 1
ATOM 2335 N N . LYS A 1 311 ? 4.103 -3.059 -23.882 1.00 88.38 311 LYS A N 1
ATOM 2336 C CA . LYS A 1 311 ? 4.609 -1.900 -24.647 1.00 88.38 311 LYS A CA 1
ATOM 2337 C C . LYS A 1 311 ? 6.107 -1.645 -24.478 1.00 88.38 311 LYS A C 1
ATOM 2339 O O . LYS A 1 311 ? 6.810 -1.674 -25.482 1.00 88.38 311 LYS A O 1
ATOM 2344 N N . PHE A 1 312 ? 6.599 -1.368 -23.264 1.00 87.31 312 PHE A N 1
ATOM 2345 C CA . PHE A 1 312 ? 8.006 -0.977 -23.046 1.00 87.31 312 PHE A CA 1
ATOM 2346 C C . PHE A 1 312 ? 8.567 -1.458 -21.700 1.00 87.31 312 PHE A C 1
ATOM 2348 O O . PHE A 1 312 ? 7.840 -1.499 -20.716 1.00 87.31 312 PHE A O 1
ATOM 2355 N N . GLY A 1 313 ? 9.871 -1.769 -21.673 1.00 85.88 313 GLY A N 1
ATOM 2356 C CA . GLY A 1 313 ? 10.645 -2.151 -20.483 1.00 85.88 313 GLY A CA 1
ATOM 2357 C C . GLY A 1 313 ? 10.085 -3.375 -19.756 1.00 85.88 313 GLY A C 1
ATOM 2358 O O . GLY A 1 313 ? 9.293 -3.205 -18.834 1.00 85.88 313 GLY A O 1
ATOM 2359 N N . PRO A 1 314 ? 10.466 -4.607 -20.141 1.00 84.75 314 PRO A N 1
ATOM 2360 C CA . PRO A 1 314 ? 9.853 -5.808 -19.577 1.00 84.75 314 PRO A CA 1
ATOM 2361 C C . PRO A 1 314 ? 10.180 -6.009 -18.093 1.00 84.75 314 PRO A C 1
ATOM 2363 O O . PRO A 1 314 ? 9.328 -6.481 -17.357 1.00 84.75 314 PRO A O 1
ATOM 2366 N N . ALA A 1 315 ? 11.361 -5.585 -17.634 1.00 91.81 315 ALA A N 1
ATOM 2367 C CA . ALA A 1 315 ? 11.675 -5.486 -16.210 1.00 91.81 315 ALA A CA 1
ATOM 2368 C C . ALA A 1 315 ? 11.481 -4.044 -15.723 1.00 91.81 315 ALA A C 1
ATOM 2370 O O . ALA A 1 315 ? 10.540 -3.756 -14.985 1.00 91.81 315 ALA A O 1
ATOM 2371 N N . VAL A 1 316 ? 12.331 -3.125 -16.189 1.00 94.12 316 VAL A N 1
ATOM 2372 C CA . VAL A 1 316 ? 12.301 -1.720 -15.769 1.00 94.12 316 VAL A CA 1
ATOM 2373 C C . VAL A 1 316 ? 12.121 -0.806 -16.979 1.00 94.12 316 VAL A C 1
ATOM 2375 O O . VAL A 1 316 ? 12.787 -0.966 -18.005 1.00 94.12 316 VAL A O 1
ATOM 2378 N N . SER A 1 317 ? 11.238 0.182 -16.851 1.00 92.31 317 SER A N 1
ATOM 2379 C CA . SER A 1 317 ? 11.084 1.277 -17.812 1.00 92.31 317 SER A CA 1
ATOM 2380 C C . SER A 1 317 ? 11.211 2.618 -17.101 1.00 92.31 317 SER A C 1
ATOM 2382 O O . SER A 1 317 ? 10.686 2.789 -16.002 1.00 92.31 317 SER A O 1
ATOM 2384 N N . ASN A 1 318 ? 11.849 3.594 -17.743 1.00 86.69 318 ASN A N 1
ATOM 2385 C CA . ASN A 1 318 ? 11.858 4.973 -17.259 1.00 86.69 318 ASN A CA 1
ATOM 2386 C C . ASN A 1 318 ? 11.477 5.975 -18.358 1.00 86.69 318 ASN A C 1
ATOM 2388 O O . ASN A 1 318 ? 11.616 5.707 -19.557 1.00 86.69 318 ASN A O 1
ATOM 2392 N N . GLN A 1 319 ? 10.954 7.128 -17.939 1.00 81.25 319 GLN A N 1
ATOM 2393 C CA . GLN A 1 319 ? 10.753 8.276 -18.822 1.00 81.25 319 GLN A CA 1
ATOM 2394 C C . GLN A 1 319 ? 12.046 9.095 -18.995 1.00 81.25 319 GLN A C 1
ATOM 2396 O O . GLN A 1 319 ? 13.042 8.909 -18.297 1.00 81.25 319 GLN A O 1
ATOM 2401 N N . PHE A 1 320 ? 12.035 10.015 -19.961 1.00 72.00 320 PHE A N 1
ATOM 2402 C CA . PHE A 1 320 ? 13.161 10.893 -20.283 1.00 72.00 320 PHE A CA 1
ATOM 2403 C C . PHE A 1 320 ? 13.689 11.669 -19.064 1.00 72.00 320 PHE A C 1
ATOM 2405 O O . PHE A 1 320 ? 12.906 12.142 -18.243 1.00 72.00 320 PHE A O 1
ATOM 2412 N N . ASN A 1 321 ? 15.010 11.875 -19.003 1.00 68.62 321 ASN A N 1
ATOM 2413 C CA . ASN A 1 321 ? 15.716 12.608 -17.938 1.00 68.62 321 ASN A CA 1
ATOM 2414 C C . ASN A 1 321 ? 15.598 12.017 -16.523 1.00 68.62 321 ASN A C 1
ATOM 2416 O O . ASN A 1 321 ? 15.853 12.720 -15.546 1.00 68.62 321 ASN A O 1
ATOM 2420 N N . VAL A 1 322 ? 15.255 10.738 -16.396 1.00 78.69 322 VAL A N 1
ATOM 2421 C CA . VAL A 1 322 ? 15.239 10.049 -15.104 1.00 78.69 322 VAL A CA 1
ATOM 2422 C C . VAL A 1 322 ? 16.607 9.440 -14.816 1.00 78.69 322 VAL A C 1
ATOM 2424 O O . VAL A 1 322 ? 17.164 8.714 -15.643 1.00 78.69 322 VAL A O 1
ATOM 2427 N N . GLN A 1 323 ? 17.137 9.695 -13.620 1.00 78.06 323 GLN A N 1
ATOM 2428 C CA . GLN A 1 323 ? 18.336 9.021 -13.128 1.00 78.06 323 GLN A CA 1
ATOM 2429 C C . GLN A 1 323 ? 17.934 7.714 -12.437 1.00 78.06 323 GLN A C 1
ATOM 2431 O O . GLN A 1 323 ? 17.352 7.736 -11.351 1.00 78.06 323 GLN A O 1
ATOM 2436 N N . VAL A 1 324 ? 18.271 6.584 -13.062 1.00 84.88 324 VAL A N 1
ATOM 2437 C CA . VAL A 1 324 ? 18.237 5.265 -12.419 1.00 84.88 324 VAL A CA 1
ATOM 2438 C C . VAL A 1 324 ? 19.678 4.819 -12.197 1.00 84.88 324 VAL A C 1
ATOM 2440 O O . VAL A 1 324 ? 20.381 4.502 -13.156 1.00 84.88 324 VAL A O 1
ATOM 2443 N N . ASP A 1 325 ? 20.127 4.843 -10.944 1.00 88.62 325 ASP A N 1
ATOM 2444 C CA . ASP A 1 325 ? 21.437 4.325 -10.548 1.00 88.62 325 ASP A CA 1
ATOM 2445 C C . ASP A 1 325 ? 21.312 2.827 -10.260 1.00 88.62 325 ASP A C 1
ATOM 2447 O O . ASP A 1 325 ? 20.790 2.423 -9.218 1.00 88.62 325 ASP A O 1
ATOM 2451 N N . ALA A 1 326 ? 21.711 2.011 -11.237 1.00 88.75 326 ALA A N 1
ATOM 2452 C CA . ALA A 1 326 ? 21.561 0.566 -11.192 1.00 88.75 326 ALA A CA 1
ATOM 2453 C C . ALA A 1 326 ? 22.910 -0.141 -11.041 1.00 88.75 326 ALA A C 1
ATOM 2455 O O . ALA A 1 326 ? 23.798 0.032 -11.878 1.00 88.75 326 ALA A O 1
ATOM 2456 N N . ALA A 1 327 ? 23.041 -0.984 -10.017 1.00 90.12 327 ALA A N 1
ATOM 2457 C CA . ALA A 1 327 ? 24.270 -1.726 -9.734 1.00 90.12 327 ALA A CA 1
ATOM 2458 C C . ALA A 1 327 ? 23.982 -3.161 -9.279 1.00 90.12 327 ALA A C 1
ATOM 2460 O O . ALA A 1 327 ? 23.074 -3.399 -8.494 1.00 90.12 327 ALA A O 1
ATOM 2461 N N . ASP A 1 328 ? 24.785 -4.121 -9.737 1.00 91.62 328 ASP A N 1
ATOM 2462 C CA . ASP A 1 328 ? 24.762 -5.506 -9.242 1.00 91.62 328 ASP A CA 1
ATOM 2463 C C . ASP A 1 328 ? 23.397 -6.218 -9.344 1.00 91.62 328 ASP A C 1
ATOM 2465 O O . ASP A 1 328 ? 23.093 -7.098 -8.548 1.00 91.62 328 ASP A O 1
ATOM 2469 N N . ASN A 1 329 ? 22.564 -5.849 -10.322 1.00 93.62 329 ASN A N 1
ATOM 2470 C CA . ASN A 1 329 ? 21.277 -6.508 -10.559 1.00 93.62 329 ASN A CA 1
ATOM 2471 C C . ASN A 1 329 ? 21.418 -7.688 -11.525 1.00 93.62 329 ASN A C 1
ATOM 2473 O O . ASN A 1 329 ? 22.273 -7.678 -12.426 1.00 93.62 329 ASN A O 1
ATOM 2477 N N . THR A 1 330 ? 20.523 -8.661 -11.378 1.00 93.38 330 THR A N 1
ATOM 2478 C CA . THR A 1 330 ? 20.394 -9.812 -12.273 1.00 93.38 330 THR A CA 1
ATOM 2479 C C . THR A 1 330 ? 19.034 -9.830 -12.964 1.00 93.38 330 THR A C 1
ATOM 2481 O O . THR A 1 330 ? 18.044 -9.303 -12.455 1.00 93.38 330 THR A O 1
ATOM 2484 N N . ALA A 1 331 ? 18.982 -10.398 -14.169 1.00 92.75 331 ALA A N 1
ATOM 2485 C CA . ALA A 1 331 ? 17.740 -10.551 -14.917 1.00 92.75 331 ALA A CA 1
ATOM 2486 C C . ALA A 1 331 ? 17.726 -11.822 -15.766 1.00 92.75 331 ALA A C 1
ATOM 2488 O O . ALA A 1 331 ? 18.747 -12.186 -16.351 1.00 92.75 331 ALA A O 1
ATOM 2489 N N . CYS A 1 332 ? 16.557 -12.450 -15.889 1.00 91.06 332 CYS A N 1
ATOM 2490 C CA . CYS A 1 332 ? 16.318 -13.512 -16.859 1.00 91.06 332 CYS A CA 1
ATOM 2491 C C . CYS A 1 332 ? 14.839 -13.636 -17.239 1.00 91.06 332 CYS A C 1
ATOM 2493 O O . CYS A 1 332 ? 13.935 -13.529 -16.408 1.00 91.06 332 CYS A O 1
ATOM 2495 N N . GLY A 1 333 ? 14.593 -13.963 -18.506 1.00 89.00 333 GLY A N 1
ATOM 2496 C CA . GLY A 1 333 ? 13.264 -14.323 -18.989 1.00 89.00 333 GLY A CA 1
ATOM 2497 C C . GLY A 1 333 ? 12.294 -13.147 -19.063 1.00 89.00 333 GLY A C 1
ATOM 2498 O O . GLY A 1 333 ? 11.104 -13.383 -19.255 1.00 89.00 333 GLY A O 1
ATOM 2499 N N . ASN A 1 334 ? 12.760 -11.901 -18.926 1.00 90.50 334 ASN A N 1
ATOM 2500 C CA . ASN A 1 334 ? 11.878 -10.747 -19.010 1.00 90.50 334 ASN A CA 1
ATOM 2501 C C . ASN A 1 334 ? 11.508 -10.490 -20.479 1.00 90.50 334 ASN A C 1
ATOM 2503 O O . ASN A 1 334 ? 12.366 -10.321 -21.354 1.00 90.50 334 ASN A O 1
ATOM 2507 N N . ALA A 1 335 ? 10.209 -10.458 -20.769 1.00 85.25 335 ALA A N 1
ATOM 2508 C CA . ALA A 1 335 ? 9.692 -10.503 -22.133 1.00 85.25 335 ALA A CA 1
ATOM 2509 C C . ALA A 1 335 ? 8.840 -9.280 -22.493 1.00 85.25 335 ALA A C 1
ATOM 2511 O O . ALA A 1 335 ? 8.034 -8.798 -21.701 1.00 85.25 335 ALA A O 1
ATOM 2512 N N . MET A 1 336 ? 8.992 -8.793 -23.728 1.00 83.94 336 MET A N 1
ATOM 2513 C CA . MET A 1 336 ? 8.145 -7.740 -24.288 1.00 83.94 336 MET A CA 1
ATOM 2514 C C . MET A 1 336 ? 7.349 -8.264 -25.482 1.00 83.94 336 MET A C 1
ATOM 2516 O O . MET A 1 336 ? 7.939 -8.804 -26.417 1.00 83.94 336 MET A O 1
ATOM 2520 N N . GLU A 1 337 ? 6.029 -8.064 -25.487 1.00 76.25 337 GLU A N 1
ATOM 2521 C CA . GLU A 1 337 ? 5.157 -8.643 -26.522 1.00 76.25 337 GLU A CA 1
ATOM 2522 C C . GLU A 1 337 ? 5.194 -7.900 -27.873 1.00 76.25 337 GLU A C 1
ATOM 2524 O O . GLU A 1 337 ? 5.036 -8.531 -28.917 1.00 76.25 337 GLU A O 1
ATOM 2529 N N . SER A 1 338 ? 5.398 -6.572 -27.901 1.00 65.38 338 SER A N 1
ATOM 2530 C CA . SER A 1 338 ? 5.033 -5.762 -29.083 1.00 65.38 338 SER A CA 1
ATOM 2531 C C . SER A 1 338 ? 6.155 -5.306 -30.025 1.00 65.38 338 SER A C 1
ATOM 2533 O O . SER A 1 338 ? 5.834 -4.846 -31.122 1.00 65.38 338 SER A O 1
ATOM 2535 N N . THR A 1 339 ? 7.449 -5.416 -29.686 1.00 55.78 339 THR A N 1
ATOM 2536 C CA . THR A 1 339 ? 8.495 -4.721 -30.485 1.00 55.78 339 THR A CA 1
ATOM 2537 C C . THR A 1 339 ? 9.687 -5.558 -30.948 1.00 55.78 339 THR A C 1
ATOM 2539 O O . THR A 1 339 ? 10.493 -5.063 -31.734 1.00 55.78 339 THR A O 1
ATOM 2542 N N . GLY A 1 340 ? 9.845 -6.808 -30.499 1.00 55.75 340 GLY A N 1
ATOM 2543 C CA . GLY A 1 340 ? 11.049 -7.598 -30.802 1.00 55.75 340 GLY A CA 1
ATOM 2544 C C . GLY A 1 340 ? 12.354 -7.011 -30.231 1.00 55.75 340 GLY A C 1
ATOM 2545 O O . GLY A 1 340 ? 13.426 -7.564 -30.475 1.00 55.75 340 GLY A O 1
ATOM 2546 N N . VAL A 1 341 ? 12.281 -5.913 -29.465 1.00 60.94 341 VAL A N 1
ATOM 2547 C CA . VAL A 1 341 ? 13.393 -5.365 -28.686 1.00 60.94 341 VAL A CA 1
ATOM 2548 C C . VAL A 1 341 ? 13.457 -6.141 -27.379 1.00 60.94 341 VAL A C 1
ATOM 2550 O O . VAL A 1 341 ? 12.621 -5.972 -26.493 1.00 60.94 341 VAL A O 1
ATOM 2553 N N . HIS A 1 342 ? 14.449 -7.018 -27.268 1.00 70.06 342 HIS A N 1
ATOM 2554 C CA . HIS A 1 342 ? 14.714 -7.744 -26.036 1.00 70.06 342 HIS A CA 1
ATOM 2555 C C . HIS A 1 342 ? 15.630 -6.902 -25.144 1.00 70.06 342 HIS A C 1
ATOM 2557 O O . HIS A 1 342 ? 16.745 -6.565 -25.543 1.00 70.06 342 HIS A O 1
ATOM 2563 N N . CYS A 1 343 ? 15.142 -6.533 -23.960 1.00 80.44 343 CYS A N 1
ATOM 2564 C CA . CYS A 1 343 ? 15.926 -5.820 -22.962 1.00 80.44 343 CYS A CA 1
ATOM 2565 C C . CYS A 1 343 ? 15.752 -6.478 -21.596 1.00 80.44 343 CYS A C 1
ATOM 2567 O O . CYS A 1 343 ? 14.729 -6.301 -20.945 1.00 80.44 343 CYS A O 1
ATOM 2569 N N . GLU A 1 344 ? 16.761 -7.231 -21.175 1.00 81.44 344 GLU A N 1
ATOM 2570 C CA . GLU A 1 344 ? 16.845 -7.850 -19.850 1.00 81.44 344 GLU A CA 1
ATOM 2571 C C . GLU A 1 344 ? 17.448 -6.835 -18.871 1.00 81.44 344 GLU A C 1
ATOM 2573 O O . GLU A 1 344 ? 18.640 -6.878 -18.580 1.00 81.44 344 GLU A O 1
ATOM 2578 N N . GLY A 1 345 ? 16.659 -5.840 -18.456 1.00 83.94 345 GLY A N 1
ATOM 2579 C CA . GLY A 1 345 ? 17.111 -4.760 -17.576 1.00 83.94 345 GLY A CA 1
ATOM 2580 C C . GLY A 1 345 ? 16.273 -3.493 -17.716 1.00 83.94 345 GLY A C 1
ATOM 2581 O O . GLY A 1 345 ? 15.042 -3.546 -17.675 1.00 83.94 345 GLY A O 1
ATOM 2582 N N . ILE A 1 346 ? 16.941 -2.351 -17.893 1.00 83.69 346 ILE A N 1
ATOM 2583 C CA . ILE A 1 346 ? 16.296 -1.037 -18.008 1.00 83.69 346 ILE A CA 1
ATOM 2584 C C . ILE A 1 346 ? 16.166 -0.653 -19.475 1.00 83.69 346 ILE A C 1
ATOM 2586 O O . ILE A 1 346 ? 17.167 -0.513 -20.181 1.00 83.69 346 ILE A O 1
ATOM 2590 N N . LEU A 1 347 ? 14.937 -0.401 -19.922 1.00 82.69 347 LEU A N 1
ATOM 2591 C CA . LEU A 1 347 ? 14.696 0.261 -21.196 1.00 82.69 347 LEU A CA 1
ATOM 2592 C C . LEU A 1 347 ? 14.477 1.759 -20.980 1.00 82.69 347 LEU A C 1
ATOM 2594 O O . LEU A 1 347 ? 13.504 2.167 -20.347 1.00 82.69 347 LEU A O 1
ATOM 2598 N N . MET A 1 348 ? 15.367 2.566 -21.556 1.00 79.38 348 MET A N 1
ATOM 2599 C CA . MET A 1 348 ? 15.305 4.022 -21.484 1.00 79.38 348 MET A CA 1
ATOM 2600 C C . MET A 1 348 ? 14.620 4.616 -22.712 1.00 79.38 348 MET A C 1
ATOM 2602 O O . MET A 1 348 ? 15.042 4.376 -23.852 1.00 79.38 348 MET A O 1
ATOM 2606 N N . LEU A 1 349 ? 13.573 5.413 -22.480 1.00 73.19 349 LEU A N 1
ATOM 2607 C CA . LEU A 1 349 ? 12.836 6.119 -23.529 1.00 73.19 349 LEU A CA 1
ATOM 2608 C C . LEU A 1 349 ? 13.377 7.546 -23.699 1.00 73.19 349 LEU A C 1
ATOM 2610 O O . LEU A 1 349 ? 13.194 8.405 -22.837 1.00 73.19 349 LEU A O 1
ATOM 2614 N N . VAL A 1 350 ? 14.010 7.811 -24.845 1.00 66.00 350 VAL A N 1
ATOM 2615 C CA . VAL A 1 350 ? 14.529 9.137 -25.208 1.00 66.00 350 VAL A CA 1
ATOM 2616 C C . VAL A 1 350 ? 13.695 9.717 -26.363 1.00 66.00 350 VAL A C 1
ATOM 2618 O O . VAL A 1 350 ? 13.698 9.154 -27.460 1.00 66.00 350 VAL A O 1
ATOM 2621 N N . PRO A 1 351 ? 12.953 10.826 -26.165 1.00 65.69 351 PRO A N 1
ATOM 2622 C CA . PRO A 1 351 ? 12.151 11.445 -27.212 1.00 65.69 351 PRO A CA 1
ATOM 2623 C C . PRO A 1 351 ? 13.017 11.879 -28.398 1.00 65.69 351 PRO A C 1
ATOM 2625 O O . PRO A 1 351 ? 13.918 12.700 -28.254 1.00 65.69 351 PRO A O 1
ATOM 2628 N N . GLY A 1 352 ? 12.715 11.355 -29.586 1.00 63.56 352 GLY A N 1
ATOM 2629 C CA . GLY A 1 352 ? 13.440 11.688 -30.817 1.00 63.56 352 GLY A CA 1
ATOM 2630 C C . GLY A 1 352 ? 14.728 10.891 -31.050 1.00 63.56 352 GLY A C 1
ATOM 2631 O O . GLY A 1 352 ? 15.351 11.079 -32.094 1.00 63.56 352 GLY A O 1
ATOM 2632 N N . GLU A 1 353 ? 15.093 9.974 -30.149 1.00 67.00 353 GLU A N 1
ATOM 2633 C CA . GLU A 1 353 ? 16.221 9.053 -30.316 1.00 67.00 353 GLU A CA 1
ATOM 2634 C C . GLU A 1 353 ? 15.768 7.586 -30.254 1.00 67.00 353 GLU A C 1
ATOM 2636 O O . GLU A 1 353 ? 14.618 7.263 -29.950 1.00 67.00 353 GLU A O 1
ATOM 2641 N N . THR A 1 354 ? 16.674 6.670 -30.591 1.00 68.69 354 THR A N 1
ATOM 2642 C CA . THR A 1 354 ? 16.440 5.233 -30.427 1.00 68.69 354 THR A CA 1
ATOM 2643 C C . THR A 1 354 ? 16.474 4.870 -28.946 1.00 68.69 354 THR A C 1
ATOM 2645 O O . THR A 1 354 ? 17.431 5.221 -28.259 1.00 68.69 354 THR A O 1
ATOM 2648 N N . SER A 1 355 ? 15.475 4.125 -28.467 1.00 75.31 355 SER A N 1
ATOM 2649 C CA . SER A 1 355 ? 15.448 3.586 -27.102 1.00 75.31 355 SER A CA 1
ATOM 2650 C C . SER A 1 355 ? 16.737 2.827 -26.773 1.00 75.31 355 SER A C 1
ATOM 2652 O O . SER A 1 355 ? 17.175 1.991 -27.570 1.00 75.31 355 SER A O 1
ATOM 2654 N N . GLN A 1 356 ? 17.314 3.077 -25.599 1.00 82.50 356 GLN A N 1
ATOM 2655 C CA . GLN A 1 356 ? 18.549 2.433 -25.154 1.00 82.50 356 GLN A CA 1
ATOM 2656 C C . GLN A 1 356 ? 18.241 1.373 -24.096 1.00 82.50 356 GLN A C 1
ATOM 2658 O O . GLN A 1 356 ? 17.573 1.656 -23.106 1.00 82.50 356 GLN A O 1
ATOM 2663 N N . CYS A 1 357 ? 18.760 0.162 -24.291 1.00 85.75 357 CYS A N 1
ATOM 2664 C CA . CYS A 1 357 ? 18.724 -0.877 -23.269 1.00 85.75 357 CYS A CA 1
ATOM 2665 C C . CYS A 1 357 ? 19.997 -0.825 -22.416 1.00 85.75 357 CYS A C 1
ATOM 2667 O O . CYS A 1 357 ? 21.106 -0.832 -22.957 1.00 85.75 357 CYS A O 1
ATOM 2669 N N . VAL A 1 358 ? 19.830 -0.813 -21.096 1.00 87.12 358 VAL A N 1
ATOM 2670 C CA . VAL A 1 358 ? 20.887 -1.073 -20.116 1.00 87.12 358 VAL A CA 1
ATOM 2671 C C . VAL A 1 358 ? 20.614 -2.457 -19.529 1.00 87.12 358 VAL A C 1
ATOM 2673 O O . VAL A 1 358 ? 19.722 -2.589 -18.687 1.00 87.12 358 VAL A O 1
ATOM 2676 N N . PRO A 1 359 ? 21.307 -3.503 -20.006 1.00 83.38 359 PRO A N 1
ATOM 2677 C CA . PRO A 1 359 ? 21.065 -4.851 -19.526 1.00 83.38 359 PRO A CA 1
ATOM 2678 C C . PRO A 1 359 ? 21.609 -5.031 -18.106 1.00 83.38 359 PRO A C 1
ATOM 2680 O O . PRO A 1 359 ? 22.636 -4.456 -17.740 1.00 83.38 359 PRO A O 1
ATOM 2683 N N . PHE A 1 360 ? 20.940 -5.875 -17.334 1.00 87.62 360 PHE A N 1
ATOM 2684 C CA . PHE A 1 360 ? 21.451 -6.430 -16.088 1.00 87.62 360 PHE A CA 1
ATOM 2685 C C . PHE A 1 360 ? 22.299 -7.673 -16.358 1.00 87.62 360 PHE A C 1
ATOM 2687 O O . PHE A 1 360 ? 22.414 -8.151 -17.493 1.00 87.62 360 PHE A O 1
ATOM 2694 N N . THR A 1 361 ? 22.927 -8.201 -15.309 1.00 86.00 361 THR A N 1
ATOM 2695 C CA . THR A 1 361 ? 23.688 -9.444 -15.424 1.00 86.00 361 THR A CA 1
ATOM 2696 C C . THR A 1 361 ? 22.720 -10.587 -15.719 1.00 86.00 361 THR A C 1
ATOM 2698 O O . THR A 1 361 ? 21.813 -10.857 -14.936 1.00 86.00 361 THR A O 1
ATOM 2701 N N . ASN A 1 362 ? 22.905 -11.276 -16.846 1.00 80.81 362 ASN A N 1
ATOM 2702 C CA . ASN A 1 362 ? 22.089 -12.441 -17.184 1.00 80.81 362 ASN A CA 1
ATOM 2703 C C . ASN A 1 362 ? 22.533 -13.660 -16.363 1.00 80.81 362 ASN A C 1
ATOM 2705 O O . ASN A 1 362 ? 23.333 -14.478 -16.822 1.00 80.81 362 ASN A O 1
ATOM 2709 N N . ALA A 1 363 ? 22.071 -13.714 -15.120 1.00 75.38 363 ALA A N 1
ATOM 2710 C CA . ALA A 1 363 ? 22.365 -14.762 -14.160 1.00 75.38 363 ALA A CA 1
ATOM 2711 C C . ALA A 1 363 ? 21.239 -14.801 -13.124 1.00 75.38 363 ALA A C 1
ATOM 2713 O O . ALA A 1 363 ? 21.361 -14.220 -12.052 1.00 75.38 363 ALA A O 1
ATOM 2714 N N . CYS A 1 364 ? 20.133 -15.458 -13.455 1.00 70.50 364 CYS A N 1
ATOM 2715 C CA . CYS A 1 364 ? 19.285 -15.993 -12.399 1.00 70.50 364 CYS A CA 1
ATOM 2716 C C . CYS A 1 364 ? 19.877 -17.342 -12.021 1.00 70.50 364 CYS A C 1
ATOM 2718 O O . CYS A 1 364 ? 19.953 -18.244 -12.866 1.00 70.50 364 CYS A O 1
ATOM 2720 N N . ASP A 1 365 ? 20.335 -17.482 -10.784 1.00 57.41 365 ASP A N 1
ATOM 2721 C CA . ASP A 1 365 ? 20.578 -18.814 -10.260 1.00 57.41 365 ASP A CA 1
ATOM 2722 C C . ASP A 1 365 ? 19.234 -19.562 -10.239 1.00 57.41 365 ASP A C 1
ATOM 2724 O O . ASP A 1 365 ? 18.177 -18.980 -9.993 1.00 57.41 365 ASP A O 1
ATOM 2728 N N . ALA A 1 366 ? 19.245 -20.863 -10.555 1.00 44.06 366 ALA A N 1
ATOM 2729 C CA . ALA A 1 366 ? 18.069 -21.698 -10.310 1.00 44.06 366 ALA A CA 1
ATOM 2730 C C . ALA A 1 366 ? 17.661 -21.503 -8.840 1.00 44.06 366 ALA A C 1
ATOM 2732 O O . ALA A 1 366 ? 18.565 -21.486 -7.999 1.00 44.06 366 ALA A O 1
ATOM 2733 N N . PRO A 1 367 ? 16.360 -21.337 -8.533 1.00 42.94 367 PRO A N 1
ATOM 2734 C CA . PRO A 1 367 ? 15.904 -20.747 -7.280 1.00 42.94 367 PRO A CA 1
ATOM 2735 C C . PRO A 1 367 ? 16.651 -21.362 -6.104 1.00 42.94 367 PRO A C 1
ATOM 2737 O O . PRO A 1 367 ? 16.618 -22.585 -5.916 1.00 42.94 367 PRO A O 1
ATOM 2740 N N . SER A 1 368 ? 17.342 -20.532 -5.319 1.00 38.84 368 SER A N 1
ATOM 2741 C CA . SER A 1 368 ? 17.750 -20.943 -3.985 1.00 38.84 368 SER A CA 1
ATOM 2742 C C . SER A 1 368 ? 16.454 -21.257 -3.252 1.00 38.84 368 SER A C 1
ATOM 2744 O O . SER A 1 368 ? 15.713 -20.333 -2.948 1.00 38.84 368 SER A O 1
ATOM 2746 N N . ALA A 1 369 ? 16.150 -22.555 -3.146 1.00 34.91 369 ALA A N 1
ATOM 2747 C CA . ALA A 1 369 ? 15.051 -23.192 -2.431 1.00 34.91 369 ALA A CA 1
ATOM 2748 C C . ALA A 1 369 ? 13.899 -22.255 -2.053 1.00 34.91 369 ALA A C 1
ATOM 2750 O O . ALA A 1 369 ? 14.106 -21.472 -1.144 1.00 34.91 369 ALA A O 1
ATOM 2751 N N . GLN A 1 370 ? 12.737 -22.420 -2.710 1.00 32.41 370 GLN A N 1
ATOM 2752 C CA . GLN A 1 370 ? 11.386 -21.990 -2.300 1.00 32.41 370 GLN A CA 1
ATOM 2753 C C . GLN A 1 370 ? 11.337 -20.725 -1.421 1.00 32.41 370 GLN A C 1
ATOM 2755 O O . GLN A 1 370 ? 11.833 -20.807 -0.298 1.00 32.41 370 GLN A O 1
ATOM 2760 N N . PRO A 1 371 ? 10.622 -19.637 -1.790 1.00 39.84 371 PRO A N 1
ATOM 2761 C CA . PRO A 1 371 ? 10.217 -18.673 -0.765 1.00 39.84 371 PRO A CA 1
ATOM 2762 C C . PRO A 1 371 ? 9.707 -19.487 0.419 1.00 39.84 371 PRO A C 1
ATOM 2764 O O . PRO A 1 371 ? 8.873 -20.388 0.232 1.00 39.84 371 PRO A O 1
ATOM 2767 N N . SER A 1 372 ? 10.338 -19.301 1.590 1.00 36.72 372 SER A N 1
ATOM 2768 C CA . SER A 1 372 ? 9.842 -19.894 2.824 1.00 36.72 372 SER A CA 1
ATOM 2769 C C . SER A 1 372 ? 8.356 -19.639 2.764 1.00 36.72 372 SER A C 1
ATOM 2771 O O . SER A 1 372 ? 7.991 -18.480 2.540 1.00 36.72 372 SER A O 1
ATOM 2773 N N . ALA A 1 373 ? 7.557 -20.713 2.792 1.00 35.22 373 ALA A N 1
ATOM 2774 C CA . ALA A 1 373 ? 6.109 -20.621 2.703 1.00 35.22 373 ALA A CA 1
ATOM 2775 C C . ALA A 1 373 ? 5.693 -19.335 3.407 1.00 35.22 373 ALA A C 1
ATOM 2777 O O . ALA A 1 373 ? 6.178 -19.141 4.532 1.00 35.22 373 ALA A O 1
ATOM 2778 N N . SER A 1 374 ? 4.921 -18.467 2.720 1.00 41.09 374 SER A N 1
ATOM 2779 C CA . SER A 1 374 ? 4.266 -17.290 3.315 1.00 41.09 374 SER A CA 1
ATOM 2780 C C . SER A 1 374 ? 4.092 -17.587 4.784 1.00 41.09 374 SER A C 1
ATOM 2782 O O . SER A 1 374 ? 3.541 -18.675 4.996 1.00 41.09 374 SER A O 1
ATOM 2784 N N . PRO A 1 375 ? 4.623 -16.788 5.742 1.00 33.44 375 PRO A N 1
ATOM 2785 C CA . PRO A 1 375 ? 4.582 -17.160 7.151 1.00 33.44 375 PRO A CA 1
ATOM 2786 C C . PRO A 1 375 ? 3.193 -17.699 7.377 1.00 33.44 375 PRO A C 1
ATOM 2788 O O . PRO A 1 375 ? 2.222 -16.972 7.136 1.00 33.44 375 PRO A O 1
ATOM 2791 N N . ALA A 1 376 ? 3.120 -19.026 7.576 1.00 29.95 376 ALA A N 1
ATOM 2792 C CA . ALA A 1 376 ? 1.843 -19.706 7.490 1.00 29.95 376 ALA A CA 1
ATOM 2793 C C . ALA A 1 376 ? 0.950 -18.903 8.425 1.00 29.95 376 ALA A C 1
ATOM 2795 O O . ALA A 1 376 ? 1.446 -18.556 9.507 1.00 29.95 376 ALA A O 1
ATOM 2796 N N . PRO A 1 377 ? -0.278 -18.512 8.026 1.00 36.97 377 PRO A N 1
ATOM 2797 C CA . PRO A 1 377 ? -1.163 -17.889 8.992 1.00 36.97 377 PRO A CA 1
ATOM 2798 C C . PRO A 1 377 ? -1.092 -18.794 10.208 1.00 36.97 377 PRO A C 1
ATOM 2800 O O . PRO A 1 377 ? -1.225 -20.011 10.027 1.00 36.97 377 PRO A O 1
ATOM 2803 N N . SER A 1 378 ? -0.697 -18.242 11.362 1.00 35.47 378 SER A N 1
ATOM 2804 C CA . SER A 1 378 ? -0.587 -19.000 12.606 1.00 35.47 378 SER A CA 1
ATOM 2805 C C . SER A 1 378 ? -1.770 -19.954 12.631 1.00 35.47 378 SER A C 1
ATOM 2807 O O . SER A 1 378 ? -2.900 -19.489 12.587 1.00 35.47 378 SER A O 1
ATOM 2809 N N . ALA A 1 379 ? -1.472 -21.247 12.475 1.00 29.83 379 ALA A N 1
ATOM 2810 C CA . ALA A 1 379 ? -2.347 -22.261 11.890 1.00 29.83 379 ALA A CA 1
ATOM 2811 C C . ALA A 1 379 ? -3.836 -21.875 11.743 1.00 29.83 379 ALA A C 1
ATOM 2813 O O . ALA A 1 379 ? -4.594 -21.974 12.705 1.00 29.83 379 ALA A O 1
ATOM 2814 N N . VAL A 1 380 ? -4.303 -21.572 10.524 1.00 35.12 380 VAL A N 1
ATOM 2815 C CA . VAL A 1 380 ? -5.731 -21.770 10.213 1.00 35.12 380 VAL A CA 1
ATOM 2816 C C . VAL A 1 380 ? -5.956 -23.280 10.158 1.00 35.12 380 VAL A C 1
ATOM 2818 O O . VAL A 1 380 ? -5.741 -23.929 9.131 1.00 35.12 380 VAL A O 1
ATOM 2821 N N . LEU A 1 381 ? -6.334 -23.862 11.296 1.00 29.88 381 LEU A N 1
ATOM 2822 C CA . LEU A 1 381 ? -6.785 -25.245 11.384 1.00 29.88 381 LEU A CA 1
ATOM 2823 C C . LEU A 1 381 ? -8.089 -25.388 10.590 1.00 29.88 381 LEU A C 1
ATOM 2825 O O . LEU A 1 381 ? -9.171 -25.069 11.073 1.00 29.88 381 LEU A O 1
ATOM 2829 N N . LYS A 1 382 ? -8.000 -25.900 9.360 1.00 27.45 382 LYS A N 1
ATOM 2830 C CA . LYS A 1 382 ? -9.161 -26.480 8.679 1.00 27.45 382 LYS A CA 1
ATOM 2831 C C . LYS A 1 382 ? -9.373 -27.895 9.209 1.00 27.45 382 LYS A C 1
ATOM 2833 O O . LYS A 1 382 ? -8.679 -28.816 8.781 1.00 27.45 382 LYS A O 1
ATOM 2838 N N . PHE A 1 383 ? -10.337 -28.077 10.106 1.00 33.91 383 PHE A N 1
ATOM 2839 C CA . PHE A 1 383 ? -10.869 -29.404 10.402 1.00 33.91 383 PHE A CA 1
ATOM 2840 C C . PHE A 1 383 ? -11.918 -29.760 9.347 1.00 33.91 383 PHE A C 1
ATOM 2842 O O . PHE A 1 383 ? -12.928 -29.079 9.198 1.00 33.91 383 PHE A O 1
ATOM 2849 N N . GLY A 1 384 ? -11.625 -30.802 8.567 1.00 28.47 384 GLY A N 1
ATOM 2850 C CA . GLY A 1 384 ? -12.630 -31.492 7.769 1.00 28.47 384 GLY A CA 1
ATOM 2851 C C . GLY A 1 384 ? -13.503 -32.356 8.674 1.00 28.47 384 GLY A C 1
ATOM 2852 O O . GLY A 1 384 ? -13.009 -32.925 9.649 1.00 28.47 384 GLY A O 1
ATOM 2853 N N . ASP A 1 385 ? -14.789 -32.428 8.339 1.00 32.44 385 ASP A N 1
ATOM 2854 C CA . ASP A 1 385 ? -15.776 -33.268 9.010 1.00 32.44 385 ASP A CA 1
ATOM 2855 C C . ASP A 1 385 ? -15.309 -34.732 9.129 1.00 32.44 385 ASP A C 1
ATOM 2857 O O . ASP A 1 385 ? -14.657 -35.273 8.234 1.00 32.44 385 ASP A O 1
ATOM 2861 N N . GLY A 1 386 ? -15.653 -35.329 10.272 1.00 29.50 386 GLY A N 1
ATOM 2862 C CA . GLY A 1 386 ? -15.140 -36.580 10.834 1.00 29.50 386 GLY A CA 1
ATOM 2863 C C . GLY A 1 386 ? -14.985 -37.799 9.918 1.00 29.50 386 GLY A C 1
ATOM 2864 O O . GLY A 1 386 ? -15.774 -38.024 9.008 1.00 29.50 386 GLY A O 1
ATOM 2865 N N . ASP A 1 387 ? -14.020 -38.655 10.265 1.00 28.89 387 ASP A N 1
ATOM 2866 C CA . ASP A 1 387 ? -14.315 -40.004 10.772 1.00 28.89 387 ASP A CA 1
ATOM 2867 C C . ASP A 1 387 ? -13.079 -40.598 11.483 1.00 28.89 387 ASP A C 1
ATOM 2869 O O . ASP A 1 387 ? -11.936 -40.226 11.210 1.00 28.89 387 ASP A O 1
ATOM 2873 N N . ASP A 1 388 ? -13.335 -41.499 12.425 1.00 35.38 388 ASP A N 1
ATOM 2874 C CA . ASP A 1 388 ? -12.407 -42.073 13.403 1.00 35.38 388 ASP A CA 1
ATOM 2875 C C . ASP A 1 388 ? -11.148 -42.761 12.826 1.00 35.38 388 ASP A C 1
ATOM 2877 O O . ASP A 1 388 ? -11.211 -43.575 11.902 1.00 35.38 388 ASP A O 1
ATOM 2881 N N . GLY A 1 389 ? -9.994 -42.564 13.482 1.00 27.45 389 GLY A N 1
ATOM 2882 C CA . GLY A 1 389 ? -8.801 -43.386 13.244 1.00 27.45 389 GLY A CA 1
ATOM 2883 C C . GLY A 1 389 ? -7.559 -42.955 14.026 1.00 27.45 389 GLY A C 1
ATOM 2884 O O . GLY A 1 389 ? -6.800 -42.103 13.581 1.00 27.45 389 GLY A O 1
ATOM 2885 N N . ALA A 1 390 ? -7.329 -43.571 15.186 1.00 27.92 390 ALA A N 1
ATOM 2886 C CA . ALA A 1 390 ? -6.153 -43.365 16.032 1.00 27.92 390 ALA A CA 1
ATOM 2887 C C . ALA A 1 390 ? -4.818 -43.582 15.287 1.00 27.92 390 ALA A C 1
ATOM 2889 O O . ALA A 1 390 ? -4.628 -44.622 14.654 1.00 27.92 390 ALA A O 1
ATOM 2890 N N . VAL A 1 391 ? -3.856 -42.667 15.464 1.00 27.70 391 VAL A N 1
ATOM 2891 C CA . VAL A 1 391 ? -2.446 -42.886 15.099 1.00 27.70 391 VAL A CA 1
ATOM 2892 C C . VAL A 1 391 ? -1.540 -42.415 16.241 1.00 27.70 391 VAL A C 1
ATOM 2894 O O . VAL A 1 391 ? -1.763 -41.369 16.843 1.00 27.70 391 VAL A O 1
ATOM 2897 N N . GLN A 1 392 ? -0.573 -43.266 16.586 1.00 25.09 392 GLN A N 1
ATOM 2898 C CA . GLN A 1 392 ? 0.343 -43.148 17.720 1.00 25.09 392 GLN A CA 1
ATOM 2899 C C . GLN A 1 392 ? 1.371 -42.021 17.535 1.00 25.09 392 GLN A C 1
ATOM 2901 O O . GLN A 1 392 ? 1.857 -41.800 16.430 1.00 25.09 392 GLN A O 1
ATOM 2906 N N . PHE A 1 393 ? 1.730 -41.361 18.640 1.00 24.95 393 PHE A N 1
ATOM 2907 C CA . PHE A 1 393 ? 2.831 -40.401 18.719 1.00 24.95 393 PHE A CA 1
ATOM 2908 C C . PHE A 1 393 ? 4.175 -41.140 18.820 1.00 24.95 393 PHE A C 1
ATOM 2910 O O . PHE A 1 393 ? 4.389 -41.882 19.779 1.00 24.95 393 PHE A O 1
ATOM 2917 N N . GLU A 1 394 ? 5.085 -40.903 17.874 1.00 26.59 394 GLU A N 1
ATOM 2918 C CA . GLU A 1 394 ? 6.527 -41.053 18.099 1.00 26.59 394 GLU A CA 1
ATOM 2919 C C . GLU A 1 394 ? 7.110 -39.650 18.341 1.00 26.59 394 GLU A C 1
ATOM 2921 O O . GLU A 1 394 ? 6.975 -38.754 17.508 1.00 26.59 394 GLU A O 1
ATOM 2926 N N . GLU A 1 395 ? 7.688 -39.443 19.528 1.00 32.22 395 GLU A N 1
ATOM 2927 C CA . GLU A 1 395 ? 8.491 -38.263 19.863 1.00 32.22 395 GLU A CA 1
ATOM 2928 C C . GLU A 1 395 ? 9.852 -38.370 19.170 1.00 32.22 395 GLU A C 1
ATOM 2930 O O . GLU A 1 395 ? 10.647 -39.233 19.536 1.00 32.22 395 GLU A O 1
ATOM 2935 N N . ASP A 1 396 ? 10.162 -37.443 18.264 1.00 25.70 396 ASP A N 1
ATOM 2936 C CA . ASP A 1 396 ? 11.547 -37.147 17.896 1.00 25.70 396 ASP A CA 1
ATOM 2937 C C . ASP A 1 396 ? 11.912 -35.738 18.375 1.00 25.70 396 ASP A C 1
ATOM 2939 O O . ASP A 1 396 ? 11.449 -34.712 17.874 1.00 25.70 396 ASP A O 1
ATOM 2943 N N . SER A 1 397 ? 12.753 -35.707 19.409 1.00 31.80 397 SER A N 1
ATOM 2944 C CA . SER A 1 397 ? 13.319 -34.505 20.004 1.00 31.80 397 SER A CA 1
ATOM 2945 C C . SER A 1 397 ? 14.447 -33.946 19.134 1.00 31.80 397 SER A C 1
ATOM 2947 O O . SER A 1 397 ? 15.523 -34.541 19.076 1.00 31.80 397 SER A O 1
ATOM 2949 N N . LEU A 1 398 ? 14.265 -32.764 18.544 1.00 30.38 398 LEU A N 1
ATOM 2950 C CA . LEU A 1 398 ? 15.368 -31.936 18.045 1.00 30.38 398 LEU A CA 1
ATOM 2951 C C . LEU A 1 398 ? 15.065 -30.455 18.310 1.00 30.38 398 LEU A C 1
ATOM 2953 O O . LEU A 1 398 ? 14.496 -29.759 17.478 1.00 30.38 398 LEU A O 1
ATOM 2957 N N . MET A 1 399 ? 15.462 -29.977 19.489 1.00 30.77 399 MET A N 1
ATOM 2958 C CA . MET A 1 399 ? 15.627 -28.548 19.773 1.00 30.77 399 MET A CA 1
ATOM 2959 C C . MET A 1 399 ? 17.058 -28.140 19.384 1.00 30.77 399 MET A C 1
ATOM 2961 O O . MET A 1 399 ? 17.998 -28.652 20.001 1.00 30.77 399 MET A O 1
ATOM 2965 N N . PRO A 1 400 ? 17.279 -27.226 18.424 1.00 29.81 400 PRO A N 1
ATOM 2966 C CA . PRO A 1 400 ? 18.545 -26.509 18.312 1.00 29.81 400 PRO A CA 1
ATOM 2967 C C . PRO A 1 400 ? 18.635 -25.456 19.428 1.00 29.81 400 PRO A C 1
ATOM 2969 O O . PRO A 1 400 ? 17.686 -24.717 19.679 1.00 29.81 400 PRO A O 1
ATOM 2972 N N . SER A 1 401 ? 19.770 -25.402 20.120 1.00 38.66 401 SER A N 1
ATOM 2973 C CA . SER A 1 401 ? 19.965 -24.668 21.376 1.00 38.66 401 SER A CA 1
ATOM 2974 C C . SER A 1 401 ? 20.615 -23.285 21.240 1.00 38.66 401 SER A C 1
ATOM 2976 O O . SER A 1 401 ? 21.331 -22.893 22.156 1.00 38.66 401 SER A O 1
ATOM 2978 N N . ASP A 1 402 ? 20.385 -22.529 20.164 1.00 32.88 402 ASP A N 1
ATOM 2979 C CA . ASP A 1 402 ? 21.037 -21.221 19.977 1.00 32.88 402 ASP A CA 1
ATOM 2980 C C . ASP A 1 402 ? 20.024 -20.123 19.626 1.00 32.88 402 ASP A C 1
ATOM 2982 O O . ASP A 1 402 ? 19.616 -19.956 18.480 1.00 32.88 402 ASP A O 1
ATOM 2986 N N . MET A 1 403 ? 19.621 -19.361 20.645 1.00 34.34 403 MET A N 1
ATOM 2987 C CA . MET A 1 403 ? 18.782 -18.166 20.532 1.00 34.34 403 MET A CA 1
ATOM 2988 C C . MET A 1 403 ? 19.696 -16.924 20.565 1.00 34.34 403 MET A C 1
ATOM 2990 O O . MET A 1 403 ? 20.303 -16.662 21.609 1.00 34.34 403 MET A O 1
ATOM 2994 N N . PRO A 1 404 ? 19.849 -16.153 19.471 1.00 31.48 404 PRO A N 1
ATOM 2995 C CA . PRO A 1 404 ? 20.622 -14.914 19.492 1.00 31.48 404 PRO A CA 1
ATOM 2996 C C . PRO A 1 404 ? 19.889 -13.836 20.302 1.00 31.48 404 PRO A C 1
ATOM 2998 O O . PRO A 1 404 ? 18.690 -13.625 20.136 1.00 31.48 404 PRO A O 1
ATOM 3001 N N . SER A 1 405 ? 20.602 -13.120 21.173 1.00 34.19 405 SER A N 1
ATOM 3002 C CA . SER A 1 405 ? 20.039 -11.986 21.912 1.00 34.19 405 SER A CA 1
ATOM 3003 C C . SER A 1 405 ? 19.869 -10.771 20.990 1.00 34.19 405 SER A C 1
ATOM 3005 O O . SER A 1 405 ? 20.863 -10.145 20.621 1.00 34.19 405 SER A O 1
ATOM 3007 N N . MET A 1 406 ? 18.634 -10.401 20.647 1.00 38.69 406 MET A N 1
ATOM 3008 C CA . MET A 1 406 ? 18.337 -9.181 19.885 1.00 38.69 406 MET A CA 1
ATOM 3009 C C . MET A 1 406 ? 18.035 -8.004 20.820 1.00 38.69 406 MET A C 1
ATOM 3011 O O . MET A 1 406 ? 16.887 -7.668 21.088 1.00 38.69 406 MET A O 1
ATOM 3015 N N . VAL A 1 407 ? 19.096 -7.372 21.325 1.00 35.44 407 VAL A N 1
ATOM 3016 C CA . VAL A 1 407 ? 19.057 -5.975 21.782 1.00 35.44 407 VAL A CA 1
ATOM 3017 C C . VAL A 1 407 ? 20.128 -5.233 20.979 1.00 35.44 407 VAL A C 1
ATOM 3019 O O . VAL A 1 407 ? 21.302 -5.583 21.112 1.00 35.44 407 VAL A O 1
ATOM 3022 N N . PRO A 1 408 ? 19.777 -4.242 20.141 1.00 31.80 408 PRO A N 1
ATOM 3023 C CA . PRO A 1 408 ? 20.767 -3.428 19.439 1.00 31.80 408 PRO A CA 1
ATOM 3024 C C . PRO A 1 408 ? 21.626 -2.663 20.455 1.00 31.80 408 PRO A C 1
ATOM 3026 O O . PRO A 1 408 ? 21.092 -1.935 21.291 1.00 31.80 408 PRO A O 1
ATOM 3029 N N . SER A 1 409 ? 22.951 -2.829 20.419 1.00 43.19 409 SER A N 1
ATOM 3030 C CA . SER A 1 409 ? 23.859 -2.226 21.406 1.00 43.19 409 SER A CA 1
ATOM 3031 C C . SER A 1 409 ? 24.392 -0.834 21.056 1.00 43.19 409 SER A C 1
ATOM 3033 O O . SER A 1 409 ? 25.179 -0.314 21.837 1.00 43.19 409 SER A O 1
ATOM 3035 N N . ASP A 1 410 ? 23.965 -0.188 19.968 1.00 35.69 410 ASP A N 1
ATOM 3036 C CA . ASP A 1 410 ? 24.563 1.087 19.544 1.00 35.69 410 ASP A CA 1
ATOM 3037 C C . ASP A 1 410 ? 23.520 2.191 19.329 1.00 35.69 410 ASP A C 1
ATOM 3039 O O . ASP A 1 410 ? 22.987 2.395 18.241 1.00 35.69 410 ASP A O 1
ATOM 3043 N N . MET A 1 411 ? 23.253 2.942 20.399 1.00 36.38 411 MET A N 1
ATOM 3044 C CA . MET A 1 411 ? 22.553 4.227 20.347 1.00 36.38 411 MET A CA 1
ATOM 3045 C C . MET A 1 411 ? 23.609 5.348 20.241 1.00 36.38 411 MET A C 1
ATOM 3047 O O . MET A 1 411 ? 24.458 5.445 21.133 1.00 36.38 411 MET A O 1
ATOM 3051 N N . PRO A 1 412 ? 23.605 6.210 19.205 1.00 32.00 412 PRO A N 1
ATOM 3052 C CA . PRO A 1 412 ? 24.579 7.295 19.093 1.00 32.00 412 PRO A CA 1
ATOM 3053 C C . PRO A 1 412 ? 24.355 8.339 20.195 1.00 32.00 412 PRO A C 1
ATOM 3055 O O . PRO A 1 412 ? 23.267 8.899 20.325 1.00 32.00 412 PRO A O 1
ATOM 3058 N N . SER A 1 413 ? 25.383 8.638 20.992 1.00 37.62 413 SER A N 1
ATOM 3059 C CA . SER A 1 413 ? 25.300 9.678 22.021 1.00 37.62 413 SER A CA 1
ATOM 3060 C C . SER A 1 413 ? 25.310 11.081 21.399 1.00 37.62 413 SER A C 1
ATOM 3062 O O . SER A 1 413 ? 26.317 11.509 20.833 1.00 37.62 413 SER A O 1
ATOM 3064 N N . LEU A 1 414 ? 24.218 11.831 21.559 1.00 38.03 414 LEU A N 1
ATOM 3065 C CA . LEU A 1 414 ? 24.093 13.240 21.164 1.00 38.03 414 LEU A CA 1
ATOM 3066 C C . LEU A 1 414 ? 24.748 14.196 22.182 1.00 38.03 414 LEU A C 1
ATOM 3068 O O . LEU A 1 414 ? 24.058 15.023 22.767 1.00 38.03 414 LEU A O 1
ATOM 3072 N N . VAL A 1 415 ? 26.066 14.106 22.405 1.00 37.66 415 VAL A N 1
ATOM 3073 C CA . VAL A 1 415 ? 26.864 15.177 23.048 1.00 37.66 415 VAL A CA 1
ATOM 3074 C C . VAL A 1 415 ? 28.332 15.080 22.589 1.00 37.66 415 VAL A C 1
ATOM 3076 O O . VAL A 1 415 ? 28.946 14.035 22.798 1.00 37.66 415 VAL A O 1
ATOM 3079 N N . PRO A 1 416 ? 28.952 16.134 22.020 1.00 32.41 416 PRO A N 1
ATOM 3080 C CA . PRO A 1 416 ? 30.391 16.140 21.750 1.00 32.41 416 PRO A CA 1
ATOM 3081 C C . PRO A 1 416 ? 31.183 16.197 23.066 1.00 32.41 416 PRO A C 1
ATOM 3083 O O . PRO A 1 416 ? 31.053 17.158 23.826 1.00 32.41 416 PRO A O 1
ATOM 3086 N N . SER A 1 417 ? 32.014 15.193 23.352 1.00 39.53 417 SER A N 1
ATOM 3087 C CA . SER A 1 417 ? 32.882 15.176 24.535 1.00 39.53 417 SER A CA 1
ATOM 3088 C C . SER A 1 417 ? 34.291 15.678 24.207 1.00 39.53 417 SER A C 1
ATOM 3090 O O . SER A 1 417 ? 35.224 14.887 24.134 1.00 39.53 417 SER A O 1
ATOM 3092 N N . ASP A 1 418 ? 34.453 16.991 24.057 1.00 38.50 418 ASP A N 1
ATOM 3093 C CA . ASP A 1 418 ? 35.767 17.642 24.125 1.00 38.50 418 ASP A CA 1
ATOM 3094 C C . ASP A 1 418 ? 35.717 18.787 25.144 1.00 38.50 418 ASP A C 1
ATOM 3096 O O . ASP A 1 418 ? 35.420 19.939 24.829 1.00 38.50 418 ASP A O 1
ATOM 3100 N N . MET A 1 419 ? 36.023 18.467 26.404 1.00 37.44 419 MET A N 1
ATOM 3101 C CA . MET A 1 419 ? 36.464 19.456 27.390 1.00 37.44 419 MET A CA 1
ATOM 3102 C C . MET A 1 419 ? 37.577 18.853 28.265 1.00 37.44 419 MET A C 1
ATOM 3104 O O . MET A 1 419 ? 37.341 17.842 28.929 1.00 37.44 419 MET A O 1
ATOM 3108 N N . PRO A 1 420 ? 38.787 19.444 28.296 1.00 33.84 420 PRO A N 1
ATOM 3109 C CA . PRO A 1 420 ? 39.897 18.919 29.081 1.00 33.84 420 PRO A CA 1
ATOM 3110 C C . PRO A 1 420 ? 39.685 19.147 30.583 1.00 33.84 420 PRO A C 1
ATOM 3112 O O . PRO A 1 420 ? 39.231 20.208 31.013 1.00 33.84 420 PRO A O 1
ATOM 3115 N N . SER A 1 421 ? 40.070 18.164 31.399 1.00 35.97 421 SER A N 1
ATOM 3116 C CA . SER A 1 421 ? 39.986 18.223 32.860 1.00 35.97 421 SER A CA 1
ATOM 3117 C C . SER A 1 421 ? 40.950 19.263 33.450 1.00 35.97 421 SER A C 1
ATOM 3119 O O . SER A 1 421 ? 42.169 19.096 33.387 1.00 35.97 421 SER A O 1
ATOM 3121 N N . LEU A 1 422 ? 40.413 20.304 34.089 1.00 37.72 422 LEU A N 1
ATOM 3122 C CA . LEU A 1 422 ? 41.161 21.263 34.907 1.00 37.72 422 LEU A CA 1
ATOM 3123 C C . LEU A 1 422 ? 40.985 20.956 36.402 1.00 37.72 422 LEU A C 1
ATOM 3125 O O . LEU A 1 422 ? 40.204 21.648 37.033 1.00 37.72 422 LEU A O 1
ATOM 3129 N N . VAL A 1 423 ? 41.701 19.971 36.966 1.00 38.75 423 VAL A N 1
ATOM 3130 C CA . VAL A 1 423 ? 42.200 19.963 38.369 1.00 38.75 423 VAL A CA 1
ATOM 3131 C C . VAL A 1 423 ? 43.303 18.885 38.501 1.00 38.75 423 VAL A C 1
ATOM 3133 O O . VAL A 1 423 ? 43.027 17.723 38.209 1.00 38.75 423 VAL A O 1
ATOM 3136 N N . PRO A 1 424 ? 44.529 19.210 38.962 1.00 35.94 424 PRO A N 1
ATOM 3137 C CA . PRO A 1 424 ? 45.567 18.217 39.261 1.00 35.94 424 PRO A CA 1
ATOM 3138 C C . PRO A 1 424 ? 45.283 17.449 40.563 1.00 35.94 424 PRO A C 1
ATOM 3140 O O . PRO A 1 424 ? 44.944 18.044 41.586 1.00 35.94 424 PRO A O 1
ATOM 3143 N N . SER A 1 425 ? 45.471 16.131 40.538 1.00 42.25 425 SER A N 1
ATOM 3144 C CA . SER A 1 425 ? 45.428 15.252 41.708 1.00 42.25 425 SER A CA 1
ATOM 3145 C C . SER A 1 425 ? 46.771 15.260 42.440 1.00 42.25 425 SER A C 1
ATOM 3147 O O . SER A 1 425 ? 47.697 14.618 41.966 1.00 42.25 425 SER A O 1
ATOM 3149 N N . ASP A 1 426 ? 46.865 15.948 43.580 1.00 37.09 426 ASP A N 1
ATOM 3150 C CA . ASP A 1 426 ? 47.873 15.677 44.617 1.00 37.09 426 ASP A CA 1
ATOM 3151 C C . ASP A 1 426 ? 47.461 16.326 45.951 1.00 37.09 426 ASP A C 1
ATOM 3153 O O . ASP A 1 426 ? 47.544 17.541 46.135 1.00 37.09 426 ASP A O 1
ATOM 3157 N N . MET A 1 427 ? 47.042 15.507 46.919 1.00 36.00 427 MET A N 1
ATOM 3158 C CA . MET A 1 427 ? 47.103 15.859 48.341 1.00 36.00 427 MET A CA 1
ATOM 3159 C C . MET A 1 427 ? 47.523 14.623 49.155 1.00 36.00 427 MET A C 1
ATOM 3161 O O . MET A 1 427 ? 46.829 13.606 49.106 1.00 36.00 427 MET A O 1
ATOM 3165 N N . PRO A 1 428 ? 48.640 14.680 49.904 1.00 39.16 428 PRO A N 1
ATOM 3166 C CA . PRO A 1 428 ? 49.171 13.541 50.644 1.00 39.16 428 PRO A CA 1
ATOM 3167 C C . PRO A 1 428 ? 48.493 13.382 52.014 1.00 39.16 428 PRO A C 1
ATOM 3169 O O . PRO A 1 428 ? 48.225 14.360 52.712 1.00 39.16 428 PRO A O 1
ATOM 3172 N N . SER A 1 429 ? 48.259 12.137 52.437 1.00 38.69 429 SER A N 1
ATOM 3173 C CA . SER A 1 429 ? 47.732 11.818 53.768 1.00 38.69 429 SER A CA 1
ATOM 3174 C C . SER A 1 429 ? 48.838 11.869 54.828 1.00 38.69 429 SER A C 1
ATOM 3176 O O . SER A 1 429 ? 49.796 11.095 54.770 1.00 38.69 429 SER A O 1
ATOM 3178 N N . VAL A 1 430 ? 48.684 12.740 55.825 1.00 36.31 430 VAL A N 1
ATOM 3179 C CA . VAL A 1 430 ? 49.573 12.846 56.989 1.00 36.31 430 VAL A CA 1
ATOM 3180 C C . VAL A 1 430 ? 48.897 12.197 58.198 1.00 36.31 430 VAL A C 1
ATOM 3182 O O . VAL A 1 430 ? 47.865 12.684 58.651 1.00 36.31 430 VAL A O 1
ATOM 3185 N N . THR A 1 431 ? 49.465 11.092 58.692 1.00 35.88 431 THR A N 1
ATOM 3186 C CA . THR A 1 431 ? 49.816 10.801 60.106 1.00 35.88 431 THR A CA 1
ATOM 3187 C C . THR A 1 431 ? 49.904 9.290 60.369 1.00 35.88 431 THR A C 1
ATOM 3189 O O . THR A 1 431 ? 48.934 8.558 60.188 1.00 35.88 431 THR A O 1
ATOM 3192 N N . PRO A 1 432 ? 51.053 8.822 60.877 1.00 39.19 432 PRO A N 1
ATOM 3193 C CA . PRO A 1 432 ? 51.109 7.685 61.785 1.00 39.19 432 PRO A CA 1
ATOM 3194 C C . PRO A 1 432 ? 51.681 8.133 63.137 1.00 39.19 432 PRO A C 1
ATOM 3196 O O . PRO A 1 432 ? 52.718 8.794 63.194 1.00 39.19 432 PRO A O 1
ATOM 3199 N N . SER A 1 433 ? 51.032 7.763 64.238 1.00 43.25 433 SER A N 1
ATOM 3200 C CA . SER A 1 433 ? 51.600 7.938 65.576 1.00 43.25 433 SER A CA 1
ATOM 3201 C C . SER A 1 433 ? 51.309 6.718 66.435 1.00 43.25 433 SER A C 1
ATOM 3203 O O . SER A 1 433 ? 50.210 6.598 66.959 1.00 43.25 433 SER A O 1
ATOM 3205 N N . ASP A 1 434 ? 52.318 5.868 66.600 1.00 42.44 434 ASP A N 1
ATOM 3206 C CA . ASP A 1 434 ? 52.530 5.102 67.825 1.00 42.44 434 ASP A CA 1
ATOM 3207 C C . ASP A 1 434 ? 54.044 4.988 68.073 1.00 42.44 434 ASP A C 1
ATOM 3209 O O . ASP A 1 434 ? 54.821 4.524 67.239 1.00 42.44 434 ASP A O 1
ATOM 3213 N N . MET A 1 435 ? 54.446 5.526 69.223 1.00 39.09 435 MET A N 1
ATOM 3214 C CA . MET A 1 435 ? 55.778 5.516 69.845 1.00 39.09 435 MET A CA 1
ATOM 3215 C C . MET A 1 435 ? 56.077 4.111 70.422 1.00 39.09 435 MET A C 1
ATOM 3217 O O . MET A 1 435 ? 55.112 3.392 70.690 1.00 39.09 435 MET A O 1
ATOM 3221 N N . PRO A 1 436 ? 57.340 3.711 70.727 1.00 43.06 436 PRO A N 1
ATOM 3222 C CA . PRO A 1 436 ? 57.998 4.252 71.932 1.00 43.06 436 PRO A CA 1
ATOM 3223 C C . PRO A 1 436 ? 59.551 4.274 72.001 1.00 43.06 436 PRO A C 1
ATOM 3225 O O . PRO A 1 436 ? 60.255 3.504 71.356 1.00 43.06 436 PRO A O 1
ATOM 3228 N N . SER A 1 437 ? 60.020 5.128 72.928 1.00 41.22 437 SER A N 1
ATOM 3229 C CA . SER A 1 437 ? 61.190 5.028 73.839 1.00 41.22 437 SER A CA 1
ATOM 3230 C C . SER A 1 437 ? 62.611 4.808 73.284 1.00 41.22 437 SER A C 1
ATOM 3232 O O . SER A 1 437 ? 62.951 3.697 72.887 1.00 41.22 437 SER A O 1
ATOM 3234 N N . GLN A 1 438 ? 63.509 5.790 73.446 1.00 37.16 438 GLN A N 1
ATOM 3235 C CA . GLN A 1 438 ? 64.298 6.087 74.662 1.00 37.16 438 GLN A CA 1
ATOM 3236 C C . GLN A 1 438 ? 64.810 7.529 74.627 1.00 37.16 438 GLN A C 1
ATOM 3238 O O . GLN A 1 438 ? 64.966 8.057 73.503 1.00 37.16 438 GLN A O 1
#

pLDDT: mean 78.79, std 25.07, range [24.95, 98.94]

Secondary structure (DSSP, 8-state):
----SS--SS-SSS-S--S---SSBPPSSSSHHHHHHHHHHHHHHHSEEEEPPEEEEGGGGTTGGG-TT-EEPPTT--SEEEEE--TT-S--SS-SSEEEE-SS--EEE-TT-EEEEESEEEE--SB-SEEE-TT-EEEEES-EEES-BB-STT-B-SSEEE-TT-EEEEES-EEES-EEEE-SSEEE-TT-EEEEES-EEES-EEEEE-SSEEE-TT-EEEEES-EEES-EEEE-SSEEE-TT-EEEEES-EEES-EEEE-SSEEESSEEEEES-EEES-EEEE-SSEEE-TT-EEEEES-EEES-EEEEE-SSEEE-TT-EEEEES-EEES-EESSS----SEEEE--TTS--EEEEPB--PPSPSS----S---TT------------PPPP-------------------S-----------------------